Protein AF-A0A9K3KAK3-F1 (afdb_monomer_lite)

pLDDT: mean 73.79, std 23.38, range [24.27, 98.62]

Foldseek 3Di:
DDDDDDDDDQWDKDWDFADDVPDDDDDDDDDPPPDPDDWDKDKDKDDPPVPPPDPDDDDDDDDRDTIIIHIHTDHPDDDDDPDPDPDDDLPDPPPPVVPCPDPPDPDPDDDDPVRDDDNDPCVVVVVVVVPPPDDDDDDPVVLVVQLVVLQVVLVVCVVVVNLPVSLVSLSVSQVSQFDDDAQFKFWFQDPNATFIKGFHDWDQPPPPPPPPDRDRWIWTWIQTPPPRDTDIDTPNRTPGTHRPPPPPPSNLSSLLSSLVSLQSQLVVLVPDPDPVSPVSSLSSLVSSLVSLSVSLVNQVVVVVVVVVVVVVVCVVPDDDDPPCPDDPDPLAGDPSNLSSLLSNLVSCLVVVVLVVSLVSLVSSCSNVNVPVSVVSNVVSVVSNVVVVVVVVVVVVVVVVVVVVVVVVVVVVVVVVPPPDDDDDDDDDDDDDDDPPPPPPDDDDPDDDDDDDDDDDDD

Organism: NCBI:txid303405

Secondary structure (DSSP, 8-state):
-----PPPPTT-EEE-----TT------------SSS-PEEEEEEE---------------------EEEEEEE-SS-PPPP-SSS---TTS-----SS-------------TTT---SSTTHHHHHHHHS--------TTHHHHHHHHHHHHHHHHHHTT-HHHHHHHHHHHHHHH----TT-EEEEEETTEEEEEEEEEEE-------TT------EEEEEETTT--EEEEETTSEEEE--TT-TT-HHHHHHHHHHHHHHHHHHHHHHS--GGGHHHHHHHHHHHHHHHHHHHHHHHHHHHHHHHHHHHHHHHT-S-----PPPPPTT---HHHHHHHHHHHHHHHHTT-HHHHHHHHHHHHHTT-HHHHHHHHHHHHHHHHHHHHHHHHHHHHHHHHHHHHHHHHHHHHHGGG--S--------------------------------------

Structure (mmCIF, N/CA/C/O backbone):
data_AF-A0A9K3KAK3-F1
#
_entry.id   AF-A0A9K3KAK3-F1
#
loop_
_atom_site.group_PDB
_atom_site.id
_atom_site.type_symbol
_atom_site.label_atom_id
_atom_site.label_alt_id
_atom_site.label_comp_id
_atom_site.label_asym_id
_atom_site.label_entity_id
_atom_site.label_seq_id
_atom_site.pdbx_PDB_ins_code
_atom_site.Cartn_x
_atom_site.Cartn_y
_atom_site.Cartn_z
_atom_site.occupancy
_atom_site.B_iso_or_equiv
_atom_site.auth_seq_id
_atom_site.auth_comp_id
_atom_site.auth_asym_id
_atom_site.auth_atom_id
_atom_site.pdbx_PDB_model_num
ATOM 1 N N . MET A 1 1 ? 7.732 52.806 -26.316 1.00 35.72 1 MET A N 1
ATOM 2 C CA . MET A 1 1 ? 6.650 52.201 -25.512 1.00 35.72 1 MET A CA 1
ATOM 3 C C . MET A 1 1 ? 7.182 52.039 -24.103 1.00 35.72 1 MET A C 1
ATOM 5 O O . MET A 1 1 ? 8.281 51.525 -23.959 1.00 35.72 1 MET A O 1
ATOM 9 N N . ALA A 1 2 ? 6.494 52.595 -23.108 1.00 24.27 2 ALA A N 1
ATOM 10 C CA . ALA A 1 2 ? 6.969 52.619 -21.728 1.00 24.27 2 ALA A CA 1
ATOM 11 C C . ALA A 1 2 ? 6.785 51.236 -21.087 1.00 24.27 2 ALA A C 1
ATOM 13 O O . ALA A 1 2 ? 5.659 50.772 -20.937 1.00 24.27 2 ALA A O 1
ATOM 14 N N . SER A 1 3 ? 7.891 50.580 -20.743 1.00 26.72 3 SER A N 1
ATOM 15 C CA . SER A 1 3 ? 7.924 49.353 -19.950 1.00 26.72 3 SER A CA 1
ATOM 16 C C . SER A 1 3 ? 7.858 49.721 -18.468 1.00 26.72 3 SER A C 1
ATOM 18 O O . SER A 1 3 ? 8.805 50.298 -17.931 1.00 26.72 3 SER A O 1
ATOM 20 N N . SER A 1 4 ? 6.740 49.422 -17.804 1.00 26.34 4 SER A N 1
ATOM 21 C CA . SER A 1 4 ? 6.671 49.464 -16.344 1.00 26.34 4 SER A CA 1
ATOM 22 C C . SER A 1 4 ? 7.464 48.285 -15.781 1.00 26.34 4 SER A C 1
ATOM 24 O O . SER A 1 4 ? 7.111 47.133 -16.025 1.00 26.34 4 SER A O 1
ATOM 26 N N . LEU A 1 5 ? 8.532 48.572 -15.042 1.00 28.56 5 LEU A N 1
ATOM 27 C CA . LEU A 1 5 ? 9.273 47.584 -14.264 1.00 28.56 5 LEU A CA 1
ATOM 28 C C . LEU A 1 5 ? 8.466 47.256 -13.003 1.00 28.56 5 LEU A C 1
ATOM 30 O O . LEU A 1 5 ? 8.391 48.072 -12.087 1.00 28.56 5 LEU A O 1
ATOM 34 N N . SER A 1 6 ? 7.851 46.078 -12.965 1.00 32.03 6 SER A N 1
ATOM 35 C CA . SER A 1 6 ? 7.322 45.480 -11.738 1.00 32.03 6 SER A CA 1
ATOM 36 C C . SER A 1 6 ? 8.311 44.429 -11.240 1.00 32.03 6 SER A C 1
ATOM 38 O O . SER A 1 6 ? 8.650 43.511 -11.984 1.00 32.03 6 SER A O 1
ATOM 40 N N . SER A 1 7 ? 8.777 44.558 -9.997 1.00 35.22 7 SER A N 1
ATOM 41 C CA . SER A 1 7 ? 9.548 43.514 -9.316 1.00 35.22 7 SER A CA 1
ATOM 42 C C . SER A 1 7 ? 8.658 42.297 -9.074 1.00 35.22 7 SER A C 1
ATOM 44 O O . SER A 1 7 ? 7.545 42.450 -8.570 1.00 35.22 7 SER A O 1
ATOM 46 N N . PHE A 1 8 ? 9.142 41.110 -9.424 1.00 43.69 8 PHE A N 1
ATOM 47 C CA . PHE A 1 8 ? 8.389 39.863 -9.324 1.00 43.69 8 PHE A CA 1
ATOM 48 C C . PHE A 1 8 ? 8.856 39.038 -8.120 1.00 43.69 8 PHE A C 1
ATOM 50 O O . PHE A 1 8 ? 10.034 39.075 -7.767 1.00 43.69 8 PHE A O 1
ATOM 57 N N . GLN A 1 9 ? 7.939 38.297 -7.499 1.00 42.03 9 GLN A N 1
ATOM 58 C CA . GLN A 1 9 ? 8.219 37.395 -6.381 1.00 42.03 9 GLN A CA 1
ATOM 59 C C . GLN A 1 9 ? 8.217 35.943 -6.893 1.00 42.03 9 GLN A C 1
ATOM 61 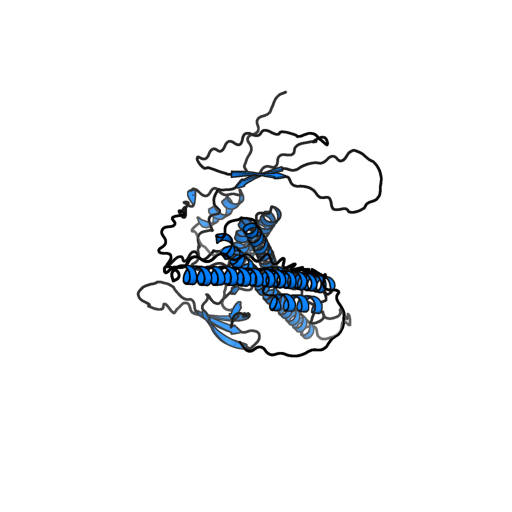O O . GLN A 1 9 ? 7.546 35.625 -7.875 1.00 42.03 9 GLN A O 1
ATOM 66 N N . VAL A 1 10 ? 8.992 35.050 -6.272 1.00 44.78 10 VAL A N 1
ATOM 67 C CA . VAL A 1 10 ? 8.980 33.615 -6.613 1.00 44.78 10 VAL A CA 1
ATOM 68 C C . VAL A 1 10 ? 7.545 33.080 -6.477 1.00 44.78 10 VAL A C 1
ATOM 70 O O . VAL A 1 10 ? 6.890 33.331 -5.467 1.00 44.78 10 VAL A O 1
ATOM 73 N N . GLY A 1 11 ? 7.047 32.384 -7.506 1.00 42.78 11 GLY A N 1
ATOM 74 C CA . GLY A 1 11 ? 5.694 31.810 -7.540 1.00 42.78 11 GLY A CA 1
ATOM 75 C C . GLY A 1 11 ? 4.637 32.597 -8.325 1.00 42.78 11 GLY A C 1
ATOM 76 O O . GLY A 1 11 ? 3.494 32.146 -8.402 1.00 42.78 11 GLY A O 1
ATOM 77 N N . SER A 1 12 ? 4.960 33.741 -8.935 1.00 43.03 12 SER A N 1
ATOM 78 C CA . SER A 1 12 ? 3.976 34.441 -9.772 1.00 43.03 12 SER A CA 1
ATOM 79 C C . SER A 1 12 ? 3.882 33.891 -11.209 1.00 43.03 12 SER A C 1
ATOM 81 O O . SER A 1 12 ? 4.821 33.327 -11.766 1.00 43.03 12 SER A O 1
ATOM 83 N N . THR A 1 13 ? 2.684 33.988 -11.791 1.00 44.34 13 THR A N 1
ATOM 84 C CA . THR A 1 13 ? 2.341 33.434 -13.112 1.00 44.34 13 THR A CA 1
ATOM 85 C C . THR A 1 13 ? 2.370 34.534 -14.165 1.00 44.34 13 THR A C 1
ATOM 87 O O . THR A 1 13 ? 1.770 35.593 -13.967 1.00 44.34 13 THR A O 1
ATOM 90 N N . VAL A 1 14 ? 3.023 34.282 -15.300 1.00 47.50 14 VAL A N 1
ATOM 91 C CA . VAL A 1 14 ? 3.080 35.228 -16.422 1.00 47.50 14 VAL A CA 1
ATOM 92 C C . VAL A 1 14 ? 2.145 34.750 -17.523 1.00 47.50 14 VAL A C 1
ATOM 94 O O . VAL A 1 14 ? 2.253 33.629 -18.016 1.00 47.50 14 VAL A O 1
ATOM 97 N N . ARG A 1 15 ? 1.202 35.612 -17.913 1.00 45.50 15 ARG A N 1
ATOM 98 C CA . ARG A 1 15 ? 0.247 35.328 -18.987 1.00 45.50 15 ARG A CA 1
ATOM 99 C C . ARG A 1 15 ? 0.665 36.063 -20.251 1.00 45.50 15 ARG A C 1
ATOM 101 O O . ARG A 1 15 ? 0.501 37.280 -20.342 1.00 45.50 15 ARG A O 1
ATOM 108 N N . ILE A 1 16 ? 1.160 35.326 -21.240 1.00 50.88 16 ILE A N 1
ATOM 109 C CA . ILE A 1 16 ? 1.440 35.877 -22.566 1.00 50.88 16 ILE A CA 1
ATOM 110 C C . ILE A 1 16 ? 0.119 35.920 -23.326 1.00 50.88 16 ILE A C 1
ATOM 112 O O . ILE A 1 16 ? -0.517 34.896 -23.560 1.00 50.88 16 ILE A O 1
ATOM 116 N N . ARG A 1 17 ? -0.338 37.124 -23.678 1.00 42.94 17 ARG A N 1
ATOM 117 C CA . ARG A 1 17 ? -1.540 37.265 -24.498 1.00 42.94 17 ARG A CA 1
ATOM 118 C C . ARG A 1 17 ? -1.165 37.066 -25.958 1.00 42.94 17 ARG A C 1
ATOM 120 O O . ARG A 1 17 ? -0.546 37.952 -26.539 1.00 42.94 17 ARG A O 1
ATOM 127 N N . ARG A 1 18 ? -1.661 35.960 -26.517 1.00 49.22 18 ARG A N 1
ATOM 128 C CA . ARG A 1 18 ? -1.738 35.659 -27.949 1.00 49.22 18 ARG A CA 1
ATOM 129 C C . ARG A 1 18 ? -0.387 35.360 -28.600 1.00 49.22 18 ARG A C 1
ATOM 131 O O . ARG A 1 18 ? 0.445 36.243 -28.786 1.00 49.22 18 ARG A O 1
ATOM 138 N N . ILE A 1 19 ? -0.214 34.111 -29.011 1.00 52.62 19 ILE A N 1
ATOM 139 C CA . ILE A 1 19 ? 0.861 33.683 -29.903 1.00 52.62 19 ILE A CA 1
ATOM 140 C C . ILE A 1 19 ? 0.168 33.249 -31.193 1.00 52.62 19 ILE A C 1
ATOM 142 O O . ILE A 1 19 ? -0.753 32.442 -31.158 1.00 52.62 19 ILE A O 1
ATOM 146 N N . SER A 1 20 ? 0.530 33.837 -32.332 1.00 48.75 20 SER A N 1
ATOM 147 C CA . SER A 1 20 ? -0.016 33.388 -33.617 1.00 48.75 20 SER A CA 1
ATOM 148 C C . SER A 1 20 ? 0.520 31.999 -33.965 1.00 48.75 20 SER A C 1
ATOM 150 O O . SER A 1 20 ? 1.703 31.723 -33.737 1.00 48.75 20 SER A O 1
ATOM 152 N N . ALA A 1 21 ? -0.317 31.148 -34.566 1.00 47.56 21 ALA A N 1
ATOM 153 C CA . ALA A 1 21 ? 0.119 29.860 -35.098 1.00 47.56 21 ALA A CA 1
ATOM 154 C C . ALA A 1 21 ? 1.335 30.077 -36.017 1.00 47.56 21 ALA A C 1
ATOM 156 O O . ALA A 1 21 ? 1.299 30.959 -36.876 1.00 47.56 21 ALA A O 1
ATOM 157 N N . SER A 1 22 ? 2.411 29.308 -35.810 1.00 53.81 22 SER A N 1
ATOM 158 C CA . SER A 1 22 ? 3.734 29.412 -36.469 1.00 53.81 22 SER A CA 1
ATOM 159 C C . SER A 1 22 ? 4.681 30.546 -36.031 1.00 53.81 22 SER A C 1
ATOM 161 O O . SER A 1 22 ? 5.762 30.686 -36.602 1.00 53.81 22 SER A O 1
ATOM 163 N N . SER A 1 23 ? 4.349 31.319 -34.992 1.00 53.22 23 SER A N 1
ATOM 164 C CA . SER A 1 23 ? 5.267 32.316 -34.413 1.00 53.22 23 SER A CA 1
ATOM 165 C C . SER A 1 23 ? 5.870 31.850 -33.085 1.00 53.22 23 SER A C 1
ATOM 167 O O . SER A 1 23 ? 5.174 31.288 -32.247 1.00 53.22 23 SER A O 1
ATOM 169 N N . SER A 1 24 ? 7.161 32.108 -32.867 1.00 55.75 24 SER A N 1
ATOM 170 C CA . SER A 1 24 ? 7.781 31.995 -31.544 1.00 55.75 24 SER A CA 1
ATOM 171 C C . SER A 1 24 ? 7.633 33.323 -30.805 1.00 55.75 24 SER A C 1
ATOM 173 O O . SER A 1 24 ? 8.098 34.354 -31.298 1.00 55.75 24 SER A O 1
ATOM 175 N N . ALA A 1 25 ? 7.023 33.315 -29.624 1.00 59.72 25 ALA A N 1
ATOM 176 C CA . ALA A 1 25 ? 7.042 34.468 -28.734 1.00 59.72 25 ALA A CA 1
ATOM 177 C C . ALA A 1 25 ? 8.234 34.356 -27.780 1.00 59.72 25 ALA A C 1
ATOM 179 O O . ALA A 1 25 ? 8.359 33.379 -27.044 1.00 59.72 25 ALA A O 1
ATOM 180 N N . THR A 1 26 ? 9.100 35.366 -27.775 1.00 57.66 26 THR A N 1
ATOM 181 C CA . THR A 1 26 ? 10.186 35.470 -26.797 1.00 57.66 26 THR A CA 1
ATOM 182 C C . THR A 1 26 ? 9.756 36.443 -25.710 1.00 57.66 26 THR A C 1
ATOM 184 O O . THR A 1 26 ? 9.623 37.638 -25.971 1.00 57.66 26 THR A O 1
ATOM 187 N N . SER A 1 27 ? 9.543 35.943 -24.495 1.00 58.38 27 SER A N 1
ATOM 188 C CA . SER A 1 27 ? 9.468 36.788 -23.302 1.00 58.38 27 SER A CA 1
ATOM 189 C C . SER A 1 27 ? 10.832 36.770 -22.624 1.00 58.38 27 SER A C 1
ATOM 191 O O . SER A 1 27 ? 11.388 35.700 -22.385 1.00 58.38 27 SER A O 1
ATOM 193 N N . SER A 1 28 ? 11.397 37.944 -22.354 1.00 52.03 28 SER A N 1
ATOM 194 C CA . SER A 1 28 ? 12.629 38.074 -21.578 1.00 52.03 28 SER A CA 1
ATOM 195 C C . SER A 1 28 ? 12.288 38.647 -20.214 1.00 52.03 28 SER A C 1
ATOM 197 O O . SER A 1 28 ? 11.791 39.772 -20.133 1.00 52.03 28 SER A O 1
ATOM 199 N N . GLU A 1 29 ? 12.601 37.910 -19.158 1.00 59.31 29 GLU A N 1
ATOM 200 C CA . GLU A 1 29 ? 12.461 38.389 -17.789 1.00 59.31 29 GLU A CA 1
ATOM 201 C C . GLU A 1 29 ? 13.788 38.291 -17.050 1.00 59.31 29 GLU A C 1
ATOM 203 O O . GLU A 1 29 ? 14.543 37.328 -17.190 1.00 59.31 29 GLU A O 1
ATOM 208 N N . THR A 1 30 ? 14.067 39.322 -16.260 1.00 54.66 30 THR A N 1
ATOM 209 C CA . THR A 1 30 ? 15.259 39.389 -15.425 1.00 54.66 30 THR A CA 1
ATOM 210 C C . THR A 1 30 ? 14.878 38.948 -14.023 1.00 54.66 30 THR A C 1
ATOM 212 O O . THR A 1 30 ? 14.251 39.701 -13.280 1.00 54.66 30 THR A O 1
ATOM 215 N N . VAL A 1 31 ? 15.275 37.737 -13.649 1.00 54.72 31 VAL A N 1
ATOM 216 C CA . VAL A 1 31 ? 15.182 37.268 -12.265 1.00 54.72 31 VAL A CA 1
ATOM 217 C C . VAL A 1 31 ? 16.418 37.778 -11.525 1.00 54.72 31 VAL A C 1
ATOM 219 O O . VAL A 1 31 ? 17.535 37.345 -11.805 1.00 54.72 31 VAL A O 1
ATOM 222 N N . GLN A 1 32 ? 16.244 38.730 -10.606 1.00 55.12 32 GLN A N 1
ATOM 223 C CA . GLN A 1 32 ? 17.315 39.095 -9.678 1.00 55.12 32 GLN A CA 1
ATOM 224 C C . GLN A 1 32 ? 17.395 38.028 -8.588 1.00 55.12 32 GLN A C 1
ATOM 226 O O . GLN A 1 32 ? 16.580 38.007 -7.669 1.00 55.12 32 GLN A O 1
ATOM 231 N N . ASN A 1 33 ? 18.373 37.132 -8.713 1.00 52.22 33 ASN A N 1
ATOM 232 C CA . ASN A 1 33 ? 18.756 36.256 -7.618 1.00 52.22 33 ASN A CA 1
ATOM 233 C C . ASN A 1 33 ? 19.621 37.072 -6.650 1.00 52.22 33 ASN A C 1
ATOM 235 O O . ASN A 1 33 ? 20.771 37.384 -6.959 1.00 52.22 33 ASN A O 1
ATOM 239 N N . ASN A 1 34 ? 19.038 37.487 -5.527 1.00 54.84 34 ASN A N 1
ATOM 240 C CA . ASN A 1 34 ? 19.746 38.271 -4.513 1.00 54.84 34 ASN A CA 1
ATOM 241 C C . ASN A 1 34 ? 20.609 37.400 -3.586 1.00 54.84 34 ASN A C 1
ATOM 243 O O . ASN A 1 34 ? 21.310 37.943 -2.733 1.00 54.84 34 ASN A O 1
ATOM 247 N N . ASP A 1 35 ? 20.600 36.081 -3.785 1.00 47.66 35 ASP A N 1
ATOM 248 C CA . ASP A 1 35 ? 21.335 35.127 -2.970 1.00 47.66 35 ASP A CA 1
ATOM 249 C C . ASP A 1 35 ? 22.547 34.565 -3.729 1.00 47.66 35 ASP A C 1
ATOM 251 O O . ASP A 1 35 ? 22.489 34.272 -4.923 1.00 47.66 35 ASP A O 1
ATOM 255 N N . ASN A 1 36 ? 23.662 34.361 -3.018 1.00 46.22 36 ASN A N 1
ATOM 256 C CA . ASN A 1 36 ? 24.923 33.811 -3.552 1.00 46.22 36 ASN A CA 1
ATOM 257 C C . ASN A 1 36 ? 24.843 32.308 -3.937 1.00 46.22 36 ASN A C 1
ATOM 259 O O . ASN A 1 36 ? 25.874 31.644 -4.049 1.00 46.22 36 ASN A O 1
ATOM 263 N N . GLY A 1 37 ? 23.642 31.748 -4.104 1.00 49.97 37 GLY A N 1
ATOM 264 C CA . GLY A 1 37 ? 23.411 30.334 -4.405 1.00 49.97 37 GLY A CA 1
ATOM 265 C C . GLY A 1 37 ? 23.246 30.045 -5.901 1.00 49.97 37 GLY A C 1
ATOM 266 O O . GLY A 1 37 ? 22.696 30.848 -6.655 1.00 49.97 37 GLY A O 1
ATOM 267 N N . THR A 1 38 ? 23.680 28.862 -6.343 1.00 42.81 38 THR A N 1
ATOM 268 C CA . THR A 1 38 ? 23.393 28.354 -7.695 1.00 42.81 38 THR A CA 1
ATOM 269 C C . THR A 1 38 ? 22.039 27.647 -7.715 1.00 42.81 38 THR A C 1
ATOM 271 O O . THR A 1 38 ? 21.928 26.503 -7.273 1.00 42.81 38 THR A O 1
ATOM 274 N N . GLY A 1 39 ? 21.008 28.331 -8.210 1.00 50.09 39 GLY A N 1
ATOM 275 C CA . GLY A 1 39 ? 19.678 27.763 -8.455 1.00 50.09 39 GLY A CA 1
ATOM 276 C C . GLY A 1 39 ? 19.492 27.332 -9.910 1.00 50.09 39 GLY A C 1
ATOM 277 O O . GLY A 1 39 ? 20.066 27.941 -10.816 1.00 50.09 39 GLY A O 1
ATOM 278 N N . THR A 1 40 ? 18.666 26.311 -10.141 1.00 47.91 40 THR A N 1
ATOM 279 C CA . THR A 1 40 ? 18.248 25.919 -11.495 1.00 47.91 40 THR A CA 1
ATOM 280 C C . THR A 1 40 ? 16.847 26.469 -11.737 1.00 47.91 40 THR A C 1
ATOM 282 O O . THR A 1 40 ? 15.920 26.168 -10.987 1.00 47.91 40 THR A O 1
ATOM 285 N N . VAL A 1 41 ? 16.683 27.303 -12.765 1.00 48.59 41 VAL A N 1
ATOM 286 C CA . VAL A 1 41 ? 15.363 27.815 -13.159 1.00 48.59 41 VAL A CA 1
ATOM 287 C C . VAL A 1 41 ? 14.784 26.878 -14.206 1.00 48.59 41 VAL A C 1
ATOM 289 O O . VAL A 1 41 ? 15.382 26.688 -15.267 1.00 48.59 41 VAL A O 1
ATOM 292 N N . ARG A 1 42 ? 13.613 26.309 -13.927 1.00 54.00 42 ARG A N 1
ATOM 293 C CA . ARG A 1 42 ? 12.869 25.491 -14.882 1.00 54.00 42 ARG A CA 1
ATOM 294 C C . ARG A 1 42 ? 11.577 26.208 -15.253 1.00 54.00 42 ARG A C 1
ATOM 296 O O . ARG A 1 42 ? 10.786 26.576 -14.391 1.00 54.00 42 ARG A O 1
ATOM 303 N N . ALA A 1 43 ? 11.365 26.406 -16.549 1.00 54.28 43 ALA A N 1
ATOM 304 C CA . ALA A 1 43 ? 10.090 26.861 -17.087 1.00 54.28 43 ALA A CA 1
ATOM 305 C C . ALA A 1 43 ? 9.291 25.635 -17.530 1.00 54.28 43 ALA A C 1
ATOM 307 O O . ALA A 1 43 ? 9.793 24.831 -18.316 1.00 54.28 43 ALA A O 1
ATOM 308 N N . MET A 1 44 ? 8.065 25.490 -17.035 1.00 57.41 44 MET A N 1
ATOM 309 C CA . MET A 1 44 ? 7.124 24.497 -17.550 1.00 57.41 44 MET A CA 1
ATOM 310 C C . MET A 1 44 ? 6.046 25.198 -18.374 1.00 57.41 44 MET A C 1
ATOM 312 O O . MET A 1 44 ? 5.533 26.246 -17.972 1.00 57.41 44 MET A O 1
ATOM 316 N N . VAL A 1 45 ? 5.725 24.615 -19.529 1.00 60.16 45 VAL A N 1
ATOM 317 C CA . VAL A 1 45 ? 4.593 25.009 -20.374 1.00 60.16 45 VAL A CA 1
ATOM 318 C C . VAL A 1 45 ? 3.462 24.043 -20.059 1.00 60.16 45 VAL A C 1
ATOM 320 O O . VAL A 1 45 ? 3.654 22.834 -20.171 1.00 60.16 45 VAL A O 1
ATOM 323 N N . ALA A 1 46 ? 2.319 24.550 -19.609 1.00 53.88 46 ALA A N 1
ATOM 324 C CA . ALA A 1 46 ? 1.140 23.711 -19.454 1.00 53.88 46 ALA A CA 1
ATOM 325 C C . ALA A 1 46 ? 0.453 23.575 -20.819 1.00 53.88 46 ALA A C 1
ATOM 327 O O . ALA A 1 46 ? -0.132 24.546 -21.303 1.00 53.88 46 ALA A O 1
ATOM 328 N N . ASP A 1 47 ? 0.533 22.386 -21.419 1.00 50.28 47 ASP A N 1
ATOM 329 C CA . ASP A 1 47 ? -0.294 22.030 -22.571 1.00 50.28 47 ASP A CA 1
ATOM 330 C C . ASP A 1 47 ? -1.711 21.731 -22.068 1.00 50.28 47 ASP A C 1
ATOM 332 O O . ASP A 1 47 ? -1.931 20.805 -21.282 1.00 50.28 47 ASP A O 1
ATOM 336 N N . TYR A 1 48 ? -2.672 22.550 -22.491 1.00 55.78 48 TYR A N 1
ATOM 337 C CA . TYR A 1 48 ? -4.089 22.266 -22.303 1.00 55.78 48 TYR A CA 1
ATOM 338 C C . TYR A 1 48 ? -4.532 21.344 -23.436 1.00 55.78 48 TYR A C 1
ATOM 340 O O . TYR A 1 48 ? -4.860 21.799 -24.528 1.00 55.78 48 TYR A O 1
ATOM 348 N N . ASP A 1 49 ? -4.490 20.040 -23.180 1.00 47.97 49 ASP A N 1
ATOM 349 C CA . ASP A 1 49 ? -5.182 19.059 -24.011 1.00 47.97 49 ASP A CA 1
ATOM 350 C C . ASP A 1 49 ? -6.654 19.063 -23.577 1.00 47.97 49 ASP A C 1
ATOM 352 O O . ASP A 1 49 ? -7.049 18.372 -22.631 1.00 47.97 49 ASP A O 1
ATOM 356 N N . ASP A 1 50 ? -7.450 19.940 -24.193 1.00 49.12 50 ASP A N 1
ATOM 357 C CA . ASP A 1 50 ? -8.904 19.953 -24.038 1.00 49.12 50 ASP A CA 1
ATOM 358 C C . ASP A 1 50 ? -9.448 18.682 -24.705 1.00 49.12 50 ASP A C 1
ATOM 360 O O . ASP A 1 50 ? -9.821 18.667 -25.875 1.00 49.12 50 ASP A O 1
ATOM 364 N N . GLY A 1 51 ? -9.410 17.578 -23.957 1.00 49.38 51 GLY A N 1
ATOM 365 C CA . GLY A 1 51 ? -9.766 16.234 -24.400 1.00 49.38 51 GLY A CA 1
ATOM 366 C C . GLY A 1 51 ? -11.257 16.024 -24.676 1.00 49.38 51 GLY A C 1
ATOM 367 O O . GLY A 1 51 ? -11.841 15.083 -24.140 1.00 49.38 51 GLY A O 1
ATOM 368 N N . ASP A 1 52 ? -11.859 16.846 -25.532 1.00 45.62 52 ASP A N 1
ATOM 369 C CA . ASP A 1 52 ? -13.136 16.560 -26.177 1.00 45.62 52 ASP A CA 1
ATOM 370 C C . ASP A 1 52 ? -12.863 15.963 -27.561 1.00 45.62 52 ASP A C 1
ATOM 372 O O . ASP A 1 52 ? -12.804 16.639 -28.586 1.00 45.62 52 ASP A O 1
ATOM 376 N N . GLY A 1 53 ? -12.684 14.640 -27.574 1.00 50.28 53 GLY A N 1
ATOM 377 C CA . GLY A 1 53 ? -12.623 13.826 -28.786 1.00 50.28 53 GLY A CA 1
ATOM 378 C C . GLY A 1 53 ? -13.988 13.722 -29.463 1.00 50.28 53 GLY A C 1
ATOM 379 O O . GLY A 1 53 ? -14.589 12.647 -29.472 1.00 50.28 53 GLY A O 1
ATOM 380 N N . ASN A 1 54 ? -14.477 14.834 -30.005 1.00 49.75 54 ASN A N 1
ATOM 381 C CA . ASN A 1 54 ? -15.644 14.864 -30.872 1.00 49.75 54 ASN A CA 1
ATOM 382 C C . ASN A 1 54 ? -15.204 15.357 -32.257 1.00 49.75 54 ASN A C 1
ATOM 384 O O . ASN A 1 54 ? -15.196 16.552 -32.548 1.00 49.75 54 ASN A O 1
ATOM 388 N N . ASP A 1 55 ? -14.789 14.396 -33.083 1.00 56.72 55 ASP A N 1
ATOM 389 C CA . ASP A 1 55 ? -14.447 14.572 -34.493 1.00 56.72 55 ASP A CA 1
ATOM 390 C C . ASP A 1 55 ? -15.724 14.851 -35.308 1.00 56.72 55 ASP A C 1
ATOM 392 O O . ASP A 1 55 ? -16.249 13.955 -35.965 1.00 56.72 55 ASP A O 1
ATOM 396 N N . ASP A 1 56 ? -16.243 16.079 -35.257 1.00 56.50 56 ASP A N 1
ATOM 397 C CA . ASP A 1 56 ? -17.226 16.555 -36.234 1.00 56.50 56 ASP A CA 1
ATOM 398 C C . ASP A 1 56 ? -16.738 17.852 -36.895 1.00 56.50 56 ASP A C 1
ATOM 400 O O . ASP A 1 56 ? -16.551 18.902 -36.277 1.00 56.50 56 ASP A O 1
ATOM 404 N N . ASP A 1 57 ? -16.511 17.723 -38.198 1.00 58.06 57 ASP A N 1
ATOM 405 C CA . ASP A 1 57 ? -15.965 18.696 -39.130 1.00 58.06 57 ASP A CA 1
ATOM 406 C C . ASP A 1 57 ? -16.718 20.039 -39.158 1.00 58.06 57 ASP A C 1
ATOM 408 O O . ASP A 1 57 ? -17.899 20.097 -39.509 1.00 58.06 57 ASP A O 1
ATOM 412 N N . ASN A 1 58 ? -15.990 21.140 -38.952 1.00 50.69 58 ASN A N 1
ATOM 413 C CA . ASN A 1 58 ? -15.792 22.234 -39.921 1.00 50.69 58 ASN A CA 1
ATOM 414 C C . ASN A 1 58 ? -15.582 23.591 -39.236 1.00 50.69 58 ASN A C 1
ATOM 416 O O . ASN A 1 58 ? -16.510 24.202 -38.720 1.00 50.69 58 ASN A O 1
ATOM 420 N N . ASN A 1 59 ? -14.375 24.117 -39.445 1.00 58.06 59 ASN A N 1
ATOM 421 C CA . ASN A 1 59 ? -14.140 25.506 -39.832 1.00 58.06 59 ASN A CA 1
ATOM 422 C C . ASN A 1 59 ? -14.701 26.603 -38.907 1.00 58.06 59 ASN A C 1
ATOM 424 O O . ASN A 1 59 ? -15.700 27.237 -39.236 1.00 58.06 59 ASN A O 1
ATOM 428 N N . ASP A 1 60 ? -13.932 26.944 -37.870 1.00 48.28 60 ASP A N 1
ATOM 429 C CA . ASP A 1 60 ? -13.691 28.349 -37.535 1.00 48.28 60 ASP A CA 1
ATOM 430 C C . ASP A 1 60 ? -12.276 28.548 -36.968 1.00 48.28 60 ASP A C 1
ATOM 432 O O . ASP A 1 60 ? -11.853 27.953 -35.982 1.00 48.28 60 ASP A O 1
ATOM 436 N N . ASN A 1 61 ? -11.510 29.383 -37.663 1.00 49.66 61 ASN A N 1
ATOM 437 C CA . ASN A 1 61 ? -10.050 29.455 -37.628 1.00 49.66 61 ASN A CA 1
ATOM 438 C C . ASN A 1 61 ? -9.520 30.439 -36.561 1.00 49.66 61 ASN A C 1
ATOM 440 O O . ASN A 1 61 ? -8.611 31.219 -36.830 1.00 49.66 61 ASN A O 1
ATOM 444 N N . ASN A 1 62 ? -10.112 30.450 -35.363 1.00 48.62 62 ASN A N 1
ATOM 445 C CA . ASN A 1 62 ? -9.729 31.358 -34.272 1.00 48.62 62 ASN A CA 1
ATOM 446 C C . ASN A 1 62 ? -9.650 30.622 -32.925 1.00 48.62 62 ASN A C 1
ATOM 448 O O . ASN A 1 62 ? -10.369 30.951 -31.982 1.00 48.62 62 ASN A O 1
ATOM 452 N N . ASN A 1 63 ? -8.743 29.652 -32.821 1.00 45.94 63 ASN A N 1
ATOM 453 C CA . ASN A 1 63 ? -8.334 29.125 -31.522 1.00 45.94 63 ASN A CA 1
ATOM 454 C C . ASN A 1 63 ? -7.391 30.140 -30.858 1.00 45.94 63 ASN A C 1
ATOM 456 O O . ASN A 1 63 ? -6.217 30.251 -31.211 1.00 45.94 63 ASN A O 1
ATOM 460 N N . ASP A 1 64 ? -7.916 30.928 -29.916 1.00 49.62 64 ASP A N 1
ATOM 461 C CA . ASP A 1 64 ? -7.103 31.735 -29.001 1.00 49.62 64 ASP A CA 1
ATOM 462 C C . ASP A 1 64 ? -6.423 30.789 -27.986 1.00 49.62 64 ASP A C 1
ATOM 464 O O . ASP A 1 64 ? -6.888 30.602 -26.860 1.00 49.62 64 ASP A O 1
ATOM 468 N N . GLU A 1 65 ? -5.308 30.180 -28.391 1.00 53.53 65 GLU A N 1
ATOM 469 C CA . GLU A 1 65 ? -4.472 29.351 -27.520 1.00 53.53 65 GLU A CA 1
ATOM 470 C C . GLU A 1 65 ? -3.775 30.236 -26.472 1.00 53.53 65 GLU A C 1
ATOM 472 O O . GLU A 1 65 ? -2.858 31.013 -26.757 1.00 53.53 65 GLU A O 1
ATOM 477 N N . ASN A 1 66 ? -4.242 30.158 -25.224 1.00 50.31 66 ASN A N 1
ATOM 478 C CA . ASN A 1 66 ? -3.567 30.764 -24.081 1.00 50.31 66 ASN A CA 1
ATOM 479 C C . ASN A 1 66 ? -2.597 29.742 -23.480 1.00 50.31 66 ASN A C 1
ATOM 481 O O . ASN A 1 66 ? -3.003 28.909 -22.677 1.00 50.31 66 ASN A O 1
ATOM 485 N N . ALA A 1 67 ? -1.311 29.851 -23.804 1.00 49.78 67 ALA A N 1
ATOM 486 C CA . ALA A 1 67 ? -0.275 29.106 -23.098 1.00 49.78 67 ALA A CA 1
ATOM 487 C C . ALA A 1 67 ? -0.011 29.747 -21.722 1.00 49.78 67 ALA A C 1
ATOM 489 O O . ALA A 1 67 ? 0.236 30.955 -21.617 1.00 49.78 67 ALA A O 1
ATOM 490 N N . MET A 1 68 ? -0.076 28.945 -20.658 1.00 46.31 68 MET A N 1
ATOM 491 C CA . MET A 1 68 ? 0.310 29.364 -19.310 1.00 46.31 68 MET A CA 1
ATOM 492 C C . MET A 1 68 ? 1.684 28.786 -18.983 1.00 46.31 68 MET A C 1
ATOM 494 O O . MET A 1 68 ? 1.901 27.581 -19.107 1.00 46.31 68 MET A O 1
ATOM 498 N N . TYR A 1 69 ? 2.600 29.652 -18.555 1.00 49.38 69 TYR A N 1
ATOM 499 C CA . TYR A 1 69 ? 3.940 29.261 -18.139 1.00 49.38 69 TYR A CA 1
ATOM 500 C C . TYR A 1 69 ? 4.071 29.456 -16.634 1.00 49.38 69 TYR A C 1
ATOM 502 O O . TYR A 1 69 ? 3.662 30.488 -16.090 1.00 49.38 69 TYR A O 1
ATOM 510 N N . THR A 1 70 ? 4.674 28.481 -15.965 1.00 48.41 70 THR A N 1
ATOM 511 C CA . THR A 1 70 ? 5.063 28.609 -14.560 1.00 48.41 70 THR A CA 1
ATOM 512 C C . THR A 1 70 ? 6.574 28.455 -14.464 1.00 48.41 70 THR A C 1
ATOM 514 O O . THR A 1 70 ? 7.151 27.489 -14.968 1.00 48.41 70 THR A O 1
ATOM 517 N N . LEU A 1 71 ? 7.215 29.459 -13.867 1.00 41.44 71 LEU A N 1
ATOM 518 C CA . LEU A 1 71 ? 8.649 29.480 -13.610 1.00 41.44 71 LEU A CA 1
ATOM 519 C C . LEU A 1 71 ? 8.890 28.953 -12.197 1.00 41.44 71 LEU A C 1
ATOM 521 O O . LEU A 1 71 ? 8.406 29.534 -11.226 1.00 41.44 71 LEU A O 1
ATOM 525 N N . PHE A 1 72 ? 9.650 27.869 -12.098 1.00 48.66 72 PHE A N 1
ATOM 526 C CA . PHE A 1 72 ? 10.084 27.288 -10.836 1.00 48.66 72 PHE A CA 1
ATOM 527 C C . PHE A 1 72 ? 11.572 27.546 -10.644 1.00 48.66 72 PHE A C 1
ATOM 529 O O . PHE A 1 72 ? 12.369 27.418 -11.576 1.00 48.66 72 PHE A O 1
ATOM 536 N N . VAL A 1 73 ? 11.946 27.891 -9.417 1.00 42.62 73 VAL A N 1
ATOM 537 C CA . VAL A 1 73 ? 13.338 27.863 -8.977 1.00 42.62 73 VAL A CA 1
ATOM 538 C C . VAL A 1 73 ? 13.476 26.603 -8.136 1.00 42.62 73 VAL A C 1
ATOM 540 O O . VAL A 1 73 ? 12.983 26.557 -7.013 1.00 42.62 73 VAL A O 1
ATOM 543 N N . GLU A 1 74 ? 14.072 25.558 -8.707 1.00 39.22 74 GLU A N 1
ATOM 544 C CA . GLU A 1 74 ? 14.348 24.325 -7.970 1.00 39.22 74 GLU A CA 1
ATOM 545 C C . GLU A 1 74 ? 15.590 24.567 -7.087 1.00 39.22 74 GLU A C 1
ATOM 547 O O . GLU A 1 74 ? 16.651 24.937 -7.615 1.00 39.22 74 GLU A O 1
ATOM 552 N N . PRO A 1 75 ? 15.513 24.380 -5.754 1.00 37.97 75 PRO A N 1
ATOM 553 C CA . PRO A 1 75 ? 16.716 24.317 -4.938 1.00 37.97 75 PRO A CA 1
ATOM 554 C C . PRO A 1 75 ? 17.540 23.096 -5.368 1.00 37.97 75 PRO A C 1
ATOM 556 O O . PRO A 1 75 ? 17.008 22.004 -5.553 1.00 37.97 75 PRO A O 1
ATOM 559 N N . THR A 1 76 ? 18.854 23.266 -5.520 1.00 36.84 76 THR A N 1
ATOM 560 C CA . THR A 1 76 ? 19.792 22.269 -6.079 1.00 36.84 76 THR A CA 1
ATOM 561 C C . THR A 1 76 ? 19.993 21.009 -5.223 1.00 36.84 76 THR A C 1
ATOM 563 O O . THR A 1 76 ? 20.785 20.140 -5.577 1.00 36.84 76 THR A O 1
ATOM 566 N N . SER A 1 77 ? 19.246 20.851 -4.133 1.00 34.03 77 SER A N 1
ATOM 567 C CA . SER A 1 77 ? 19.131 19.597 -3.394 1.00 34.03 77 SER A CA 1
ATOM 568 C C . SER A 1 77 ? 17.871 19.623 -2.535 1.00 34.03 77 SER A C 1
ATOM 570 O O . SER A 1 77 ? 17.723 20.506 -1.687 1.00 34.03 77 SER A O 1
ATOM 572 N N . VAL A 1 78 ? 16.991 18.636 -2.703 1.00 37.00 78 VAL A N 1
ATOM 573 C CA . VAL A 1 78 ? 15.938 18.352 -1.724 1.00 37.00 78 VAL A CA 1
ATOM 574 C C . VAL A 1 78 ? 16.631 17.824 -0.469 1.00 37.00 78 VAL A C 1
ATOM 576 O O . VAL A 1 78 ? 17.179 16.724 -0.479 1.00 37.00 78 VAL A O 1
ATOM 579 N N . GLN A 1 79 ? 16.657 18.617 0.600 1.00 35.06 79 GLN A N 1
ATOM 580 C CA . GLN A 1 79 ? 17.055 18.111 1.911 1.00 35.06 79 GLN A CA 1
ATOM 581 C C . GLN A 1 79 ? 15.873 17.326 2.490 1.00 35.06 79 GLN A C 1
ATOM 583 O O . GLN A 1 79 ? 14.770 17.877 2.548 1.00 35.06 79 GLN A O 1
ATOM 588 N N . PRO A 1 80 ? 16.054 16.074 2.943 1.00 34.16 80 PRO A N 1
ATOM 589 C CA . PRO A 1 80 ? 15.053 15.449 3.792 1.00 34.16 80 PRO A CA 1
ATOM 590 C C . PRO A 1 80 ? 14.859 16.313 5.045 1.00 34.16 80 PRO A C 1
ATOM 592 O O . PRO A 1 80 ? 15.823 16.815 5.627 1.00 34.16 80 PRO A O 1
ATOM 595 N N . ILE A 1 81 ? 13.606 16.500 5.462 1.00 37.16 81 ILE A N 1
ATOM 596 C CA . ILE A 1 81 ? 13.294 17.132 6.745 1.00 37.16 81 ILE A CA 1
ATOM 597 C C . ILE A 1 81 ? 13.995 16.304 7.826 1.00 37.16 81 ILE A C 1
ATOM 599 O O . ILE A 1 81 ? 13.744 15.105 7.950 1.00 37.16 81 ILE A O 1
ATOM 603 N N . ALA A 1 82 ? 14.895 16.935 8.582 1.00 30.28 82 ALA A N 1
ATOM 604 C CA . ALA A 1 82 ? 15.614 16.275 9.663 1.00 30.28 82 ALA A CA 1
ATOM 605 C C . ALA A 1 82 ? 14.622 15.588 10.628 1.00 30.28 82 ALA A C 1
ATOM 607 O O . ALA A 1 82 ? 13.603 16.193 10.989 1.00 30.28 82 ALA A O 1
ATOM 608 N N . PRO A 1 83 ? 14.891 14.343 11.060 1.00 31.52 83 PRO A N 1
ATOM 609 C CA . PRO A 1 83 ? 13.987 13.597 11.922 1.00 31.52 83 PRO A CA 1
ATOM 610 C C . PRO A 1 83 ? 13.837 14.312 13.270 1.00 31.52 83 PRO A C 1
ATOM 612 O O . PRO A 1 83 ? 14.755 14.343 14.082 1.00 31.52 83 PRO A O 1
ATOM 615 N N . CYS A 1 84 ? 12.652 14.868 13.538 1.00 31.28 84 CYS A N 1
ATOM 616 C CA . CYS A 1 84 ? 12.297 15.413 14.857 1.00 31.28 84 CYS A CA 1
ATOM 617 C C . CYS A 1 84 ? 11.739 14.323 15.803 1.00 31.28 84 CYS A C 1
ATOM 619 O O . CYS A 1 84 ? 11.059 14.596 16.787 1.00 31.28 84 CYS A O 1
ATOM 621 N N . SER A 1 85 ? 11.985 13.055 15.474 1.00 37.75 85 SER A N 1
ATOM 622 C CA . SER A 1 85 ? 11.600 11.864 16.226 1.00 37.75 85 SER A CA 1
ATOM 623 C C . SER A 1 85 ? 12.498 10.724 15.751 1.00 37.75 85 SER A C 1
ATOM 625 O O . SER A 1 85 ? 12.780 10.636 14.561 1.00 37.75 85 SER A O 1
ATOM 627 N N . THR A 1 86 ? 12.947 9.863 16.661 1.00 37.41 86 THR A N 1
ATOM 628 C CA . THR A 1 86 ? 13.833 8.698 16.457 1.00 37.41 86 THR A CA 1
ATOM 629 C C . THR A 1 86 ? 13.236 7.580 15.579 1.00 37.41 86 THR A C 1
ATOM 631 O O . THR A 1 86 ? 13.482 6.400 15.811 1.00 37.41 86 THR A O 1
ATOM 634 N N . ARG A 1 87 ? 12.404 7.913 14.588 1.00 46.19 87 ARG A N 1
ATOM 635 C CA . ARG A 1 87 ? 11.664 6.961 13.758 1.00 46.19 87 ARG A CA 1
ATOM 636 C C . ARG A 1 87 ? 12.046 7.092 12.294 1.00 46.19 87 ARG A C 1
ATOM 638 O O . ARG A 1 87 ? 11.973 8.178 11.725 1.00 46.19 87 ARG A O 1
ATOM 645 N N . ASP A 1 88 ? 12.348 5.949 11.692 1.00 37.25 88 ASP A N 1
ATOM 646 C CA . ASP A 1 88 ? 12.408 5.781 10.246 1.00 37.25 88 ASP A CA 1
ATOM 647 C C . ASP A 1 88 ? 10.992 5.958 9.675 1.00 37.25 88 ASP A C 1
ATOM 649 O O . ASP A 1 88 ? 10.129 5.087 9.802 1.00 37.25 88 ASP A O 1
ATOM 653 N N . PHE A 1 89 ? 10.726 7.126 9.093 1.00 41.62 89 PHE A N 1
ATOM 654 C CA . PHE A 1 89 ? 9.510 7.368 8.319 1.00 41.62 89 PHE A CA 1
ATOM 655 C C . PHE A 1 89 ? 9.562 6.601 6.991 1.00 41.62 89 PHE A C 1
ATOM 657 O O . PHE A 1 89 ? 10.639 6.288 6.478 1.00 41.62 89 PHE A O 1
ATOM 664 N N . LEU A 1 90 ? 8.384 6.312 6.419 1.00 47.84 90 LEU A N 1
ATOM 665 C CA . LEU A 1 90 ? 8.210 5.508 5.199 1.00 47.84 90 LEU A CA 1
ATOM 666 C C . LEU A 1 90 ? 9.056 5.990 4.001 1.00 47.84 90 LEU A C 1
ATOM 668 O O . LEU A 1 90 ? 9.277 5.204 3.075 1.00 47.84 90 LEU A O 1
ATOM 672 N N . ILE A 1 91 ? 9.488 7.255 3.995 1.00 41.78 91 ILE A N 1
ATOM 673 C CA . ILE A 1 91 ? 10.220 7.894 2.897 1.00 41.78 91 ILE A CA 1
ATOM 674 C C . ILE A 1 91 ? 11.397 8.729 3.419 1.00 41.78 91 ILE A C 1
ATOM 676 O O . ILE A 1 91 ? 11.791 9.725 2.823 1.00 41.78 91 ILE A O 1
ATOM 680 N N . VAL A 1 92 ? 12.028 8.316 4.514 1.00 35.72 92 VAL A N 1
ATOM 681 C CA . VAL A 1 92 ? 13.438 8.673 4.681 1.00 35.72 92 VAL A CA 1
ATOM 682 C C . VAL A 1 92 ? 14.213 7.488 4.122 1.00 35.72 92 VAL A C 1
ATOM 684 O O . VAL A 1 92 ? 14.110 6.391 4.681 1.00 35.72 92 VAL A O 1
ATOM 687 N N . PRO A 1 93 ? 14.932 7.612 2.987 1.00 33.16 93 PRO A N 1
ATOM 688 C CA . PRO A 1 93 ? 15.897 6.587 2.636 1.00 33.16 93 PRO A CA 1
ATOM 689 C C . PRO A 1 93 ? 16.794 6.426 3.858 1.00 33.16 93 PRO A C 1
ATOM 691 O O . PRO A 1 93 ? 17.465 7.368 4.258 1.00 33.16 93 PRO A O 1
ATOM 694 N N . ASN A 1 94 ? 16.740 5.255 4.488 1.00 31.59 94 ASN A N 1
ATOM 695 C CA . ASN A 1 94 ? 17.625 4.938 5.591 1.00 31.59 94 ASN A CA 1
ATOM 696 C C . ASN A 1 94 ? 19.051 4.939 5.010 1.00 31.59 94 ASN A C 1
ATOM 698 O O . ASN A 1 94 ? 19.460 3.976 4.355 1.00 31.59 94 ASN A O 1
ATOM 702 N N . ILE A 1 95 ? 19.749 6.073 5.124 1.00 39.97 95 ILE A N 1
ATOM 703 C CA . ILE A 1 95 ? 21.179 6.213 4.845 1.00 39.97 95 ILE A CA 1
ATOM 704 C C . ILE A 1 95 ? 21.886 5.737 6.114 1.00 39.97 95 ILE A C 1
ATOM 706 O O . ILE A 1 95 ? 22.521 6.492 6.839 1.00 39.97 95 ILE A O 1
ATOM 710 N N . THR A 1 96 ? 21.720 4.461 6.446 1.00 35.81 96 THR A N 1
ATOM 711 C CA . THR A 1 96 ? 22.613 3.786 7.386 1.00 35.81 96 THR A CA 1
ATOM 712 C C . THR A 1 96 ? 23.684 3.084 6.572 1.00 35.81 96 THR A C 1
ATOM 714 O O . THR A 1 96 ? 23.744 1.861 6.477 1.00 35.81 96 THR A O 1
ATOM 717 N N . ASP A 1 97 ? 24.580 3.883 5.997 1.00 40.78 97 ASP A N 1
ATOM 718 C CA . ASP A 1 97 ? 25.882 3.405 5.537 1.00 40.78 97 ASP A CA 1
ATOM 719 C C . ASP A 1 97 ? 26.797 3.221 6.758 1.00 40.78 97 ASP A C 1
ATOM 721 O O . ASP A 1 97 ? 27.855 3.825 6.893 1.00 40.78 97 ASP A O 1
ATOM 725 N N . SER A 1 98 ? 26.400 2.354 7.691 1.00 42.22 98 SER A N 1
ATOM 726 C CA . SER A 1 98 ? 27.210 2.051 8.876 1.00 42.22 98 SER A CA 1
ATOM 727 C C . SER A 1 98 ? 28.404 1.140 8.565 1.00 42.22 98 SER A C 1
ATOM 729 O O . SER A 1 98 ? 29.117 0.766 9.486 1.00 42.22 98 SER A O 1
ATOM 731 N N . ASN A 1 99 ? 28.625 0.743 7.302 1.00 43.62 99 ASN A N 1
ATOM 732 C CA . ASN A 1 99 ? 29.727 -0.155 6.918 1.00 43.62 99 ASN A CA 1
ATOM 733 C C . ASN A 1 99 ? 30.303 0.074 5.504 1.00 43.62 99 ASN A C 1
ATOM 735 O O . ASN A 1 99 ? 31.048 -0.761 4.986 1.00 43.62 99 ASN A O 1
ATOM 739 N N . SER A 1 100 ? 30.003 1.208 4.874 1.00 44.50 100 SER A N 1
ATOM 740 C CA . SER A 1 100 ? 30.544 1.576 3.563 1.00 44.50 100 SER A CA 1
ATOM 741 C C . SER A 1 100 ? 31.922 2.228 3.739 1.00 44.50 100 SER A C 1
ATOM 743 O O . SER A 1 100 ? 32.078 3.442 3.724 1.00 44.50 100 SER A O 1
ATOM 745 N N . ASN A 1 101 ? 32.961 1.410 3.932 1.00 47.44 101 ASN A N 1
ATOM 746 C CA . ASN A 1 101 ? 34.364 1.851 3.997 1.00 47.44 101 ASN A CA 1
ATOM 747 C C . ASN A 1 101 ? 34.922 2.191 2.592 1.00 47.44 101 ASN A C 1
ATOM 749 O O . ASN A 1 101 ? 36.073 1.897 2.265 1.00 47.44 101 ASN A O 1
ATOM 753 N N . THR A 1 102 ? 34.077 2.739 1.716 1.00 45.97 102 THR A N 1
ATOM 754 C CA . THR A 1 102 ? 34.401 3.075 0.329 1.00 45.97 102 THR A CA 1
ATOM 755 C C . THR A 1 102 ? 34.419 4.587 0.162 1.00 45.97 102 THR A C 1
ATOM 757 O O . THR A 1 102 ? 33.384 5.237 0.224 1.00 45.97 102 THR A O 1
ATOM 760 N N . ASN A 1 103 ? 35.623 5.118 -0.068 1.00 48.25 103 ASN A N 1
ATOM 761 C CA . ASN A 1 103 ? 35.986 6.526 -0.274 1.00 48.25 103 ASN A CA 1
ATOM 762 C C . ASN A 1 103 ? 35.337 7.189 -1.512 1.00 48.25 103 ASN A C 1
ATOM 764 O O . ASN A 1 103 ? 36.038 7.787 -2.328 1.00 48.25 103 ASN A O 1
ATOM 768 N N . ASN A 1 104 ? 34.019 7.115 -1.674 1.00 44.56 104 ASN A N 1
ATOM 769 C CA . ASN A 1 104 ? 33.297 7.886 -2.682 1.00 44.56 104 ASN A CA 1
ATOM 770 C C . ASN A 1 104 ? 32.549 9.027 -1.989 1.00 44.56 104 ASN A C 1
ATOM 772 O O . ASN A 1 104 ? 31.361 8.940 -1.703 1.00 44.56 104 ASN A O 1
ATOM 776 N N . ASN A 1 105 ? 33.296 10.099 -1.714 1.00 42.81 105 ASN A N 1
ATOM 777 C CA . ASN A 1 105 ? 32.799 11.373 -1.204 1.00 42.81 105 ASN A CA 1
ATOM 778 C C . ASN A 1 105 ? 31.849 12.036 -2.217 1.00 42.81 105 ASN A C 1
ATOM 780 O O . ASN A 1 105 ? 32.267 12.889 -3.001 1.00 42.81 105 ASN A O 1
ATOM 784 N N . THR A 1 106 ? 30.564 11.707 -2.177 1.00 42.72 106 THR A N 1
ATOM 785 C CA . THR A 1 106 ? 29.540 12.724 -2.432 1.00 42.72 106 THR A CA 1
ATOM 786 C C . THR A 1 106 ? 29.305 13.442 -1.106 1.00 42.72 106 THR A C 1
ATOM 788 O O . THR A 1 106 ? 28.874 12.786 -0.159 1.00 42.72 106 THR A O 1
ATOM 791 N N . PRO A 1 107 ? 29.651 14.736 -0.971 1.00 39.72 107 PRO A N 1
ATOM 792 C CA . PRO A 1 107 ? 29.458 15.442 0.286 1.00 39.72 107 PRO A CA 1
ATOM 793 C C . PRO A 1 107 ? 27.958 15.531 0.564 1.00 39.72 107 PRO A C 1
ATOM 795 O O . PRO A 1 107 ? 27.234 16.219 -0.153 1.00 39.72 107 PRO A O 1
ATOM 798 N N . GLU A 1 108 ? 27.486 14.841 1.601 1.00 39.41 108 GLU A N 1
ATOM 799 C CA . GLU A 1 108 ? 26.218 15.194 2.228 1.00 39.41 108 GLU A CA 1
ATOM 800 C C . GLU A 1 108 ? 26.350 16.642 2.704 1.00 39.41 108 GLU A C 1
ATOM 802 O O . GLU A 1 108 ? 27.118 16.963 3.614 1.00 39.41 108 GLU A O 1
ATOM 807 N N . VAL A 1 109 ? 25.669 17.553 2.013 1.00 41.81 109 VAL A N 1
ATOM 808 C CA . VAL A 1 109 ? 25.660 18.963 2.387 1.00 41.81 109 VAL A CA 1
ATOM 809 C C . VAL A 1 109 ? 24.723 19.081 3.578 1.00 41.81 109 VAL A C 1
ATOM 811 O O . VAL A 1 109 ? 23.517 18.939 3.436 1.00 41.81 109 VAL A O 1
ATOM 814 N N . ILE A 1 110 ? 25.260 19.327 4.765 1.00 41.91 110 ILE A N 1
ATOM 815 C CA . ILE A 1 110 ? 24.449 19.694 5.927 1.00 41.91 110 ILE A CA 1
ATOM 816 C C . ILE A 1 110 ? 24.120 21.180 5.771 1.00 41.91 110 ILE A C 1
ATOM 818 O O . ILE A 1 110 ? 25.004 22.024 5.926 1.00 41.91 110 ILE A O 1
ATOM 822 N N . VAL A 1 111 ? 22.873 21.511 5.424 1.00 41.16 111 VAL A N 1
ATOM 823 C CA . VAL A 1 111 ? 22.425 22.907 5.310 1.00 41.16 111 VAL A CA 1
ATOM 824 C C . VAL A 1 111 ? 21.868 23.346 6.661 1.00 41.16 111 VAL A C 1
ATOM 826 O O . VAL A 1 111 ? 21.037 22.670 7.268 1.00 41.16 111 VAL A O 1
ATOM 829 N N . SER A 1 112 ? 22.345 24.484 7.166 1.00 48.59 112 SER A N 1
ATOM 830 C CA . SER A 1 112 ? 21.807 25.074 8.391 1.00 48.59 112 SER A CA 1
ATOM 831 C C . SER A 1 112 ? 20.341 25.439 8.172 1.00 48.59 112 SER A C 1
ATOM 833 O O . SER A 1 112 ? 19.994 26.041 7.161 1.00 48.59 112 SER A O 1
ATOM 835 N N . ARG A 1 113 ? 19.468 25.154 9.147 1.00 46.81 113 ARG A N 1
ATOM 836 C CA . ARG A 1 113 ? 18.027 25.471 9.066 1.00 46.81 113 ARG A CA 1
ATOM 837 C C . ARG A 1 113 ? 17.745 26.951 8.764 1.00 46.81 113 ARG A C 1
ATOM 839 O O . ARG A 1 113 ? 16.686 27.271 8.245 1.00 46.81 113 ARG A O 1
ATOM 846 N N . LYS A 1 114 ? 18.685 27.845 9.089 1.00 58.12 114 LYS A N 1
ATOM 847 C CA . LYS A 1 114 ? 18.600 29.288 8.805 1.00 58.12 114 LYS A CA 1
ATOM 848 C C . LYS A 1 114 ? 18.801 29.633 7.325 1.00 58.12 114 LYS A C 1
ATOM 850 O O . LYS A 1 114 ? 18.360 30.694 6.904 1.00 58.12 114 LYS A O 1
ATOM 855 N N . ASP A 1 115 ? 19.437 28.740 6.574 1.00 49.69 115 ASP A N 1
ATOM 856 C CA . ASP A 1 115 ? 19.778 28.913 5.160 1.00 49.69 115 ASP A CA 1
ATOM 857 C C . ASP A 1 115 ? 18.734 28.249 4.240 1.00 49.69 115 ASP A C 1
ATOM 859 O O . ASP A 1 115 ? 18.795 28.383 3.020 1.00 49.69 115 ASP A O 1
ATOM 863 N N . ILE A 1 116 ? 17.756 27.539 4.817 1.00 49.78 116 ILE A N 1
ATOM 864 C CA . ILE A 1 116 ? 16.615 26.975 4.096 1.00 49.78 116 ILE A CA 1
ATOM 865 C C . ILE A 1 116 ? 15.551 28.069 3.992 1.00 49.78 116 ILE A C 1
ATOM 867 O O . ILE A 1 116 ? 14.822 28.344 4.948 1.00 49.78 116 ILE A O 1
ATOM 871 N N . GLN A 1 117 ? 15.483 28.722 2.832 1.00 45.88 117 GLN A N 1
ATOM 872 C CA . GLN A 1 117 ? 14.422 29.677 2.543 1.00 45.88 117 GLN A CA 1
ATOM 873 C C . GLN A 1 117 ? 13.096 28.931 2.377 1.00 45.88 117 GLN A C 1
ATOM 875 O O . GLN A 1 117 ? 13.019 27.910 1.694 1.00 45.88 117 GLN A O 1
ATOM 880 N N . GLN A 1 118 ? 12.057 29.447 3.024 1.00 52.72 118 GLN A N 1
ATOM 881 C CA . GLN A 1 118 ? 10.708 28.907 2.915 1.00 52.72 118 GLN A CA 1
ATOM 882 C C . GLN A 1 118 ? 10.224 29.015 1.472 1.00 52.72 118 GLN A C 1
ATOM 884 O O . GLN A 1 118 ? 10.318 30.080 0.857 1.00 52.72 118 GLN A O 1
ATOM 889 N N . LEU A 1 119 ? 9.697 27.916 0.940 1.00 47.78 119 LEU A N 1
ATOM 890 C CA . LEU A 1 119 ? 9.217 27.864 -0.441 1.00 47.78 119 LEU A CA 1
ATOM 891 C C . LEU A 1 119 ? 7.869 28.571 -0.581 1.00 47.78 119 LEU A C 1
ATOM 893 O O . LEU A 1 119 ? 7.530 29.055 -1.661 1.00 47.78 119 LEU A O 1
ATOM 897 N N . LEU A 1 120 ? 7.091 28.630 0.505 1.00 55.72 120 LEU A N 1
ATOM 898 C CA . LEU A 1 120 ? 5.727 29.142 0.489 1.00 55.72 120 LEU A CA 1
ATOM 899 C C . LEU A 1 120 ? 5.477 30.103 1.668 1.00 55.72 120 LEU A C 1
ATOM 901 O O . LEU A 1 120 ? 5.844 29.784 2.798 1.00 55.72 120 LEU A O 1
ATOM 905 N N . PRO A 1 121 ? 4.787 31.248 1.458 1.00 49.97 121 PRO A N 1
ATOM 906 C CA . PRO A 1 121 ? 4.574 32.278 2.490 1.00 49.97 121 PRO A CA 1
ATOM 907 C C . PRO A 1 121 ? 3.901 31.800 3.786 1.00 49.97 121 PRO A C 1
ATOM 909 O O . PRO A 1 121 ? 3.972 32.469 4.812 1.00 49.97 121 PRO A O 1
ATOM 912 N N . PHE A 1 122 ? 3.207 30.662 3.748 1.00 59.25 122 PHE A N 1
ATOM 913 C CA . PHE A 1 122 ? 2.501 30.110 4.903 1.00 59.25 122 PHE A CA 1
ATOM 914 C C . PHE A 1 122 ? 3.385 29.237 5.806 1.00 59.25 122 PHE A C 1
ATOM 916 O O . PHE A 1 122 ? 2.962 28.898 6.910 1.00 59.25 122 PHE A O 1
ATOM 923 N N . GLU A 1 123 ? 4.587 28.846 5.367 1.00 56.06 123 GLU A N 1
ATOM 924 C CA . GLU A 1 123 ? 5.546 28.120 6.215 1.00 56.06 123 GLU A CA 1
ATOM 925 C C . GLU A 1 123 ? 6.015 29.003 7.386 1.00 56.06 123 GLU A C 1
ATOM 927 O O . GLU A 1 123 ? 6.370 28.491 8.446 1.00 56.06 123 GLU A O 1
ATOM 932 N N . GLN A 1 124 ? 5.883 30.327 7.245 1.00 60.56 124 GLN A N 1
ATOM 933 C CA . GLN A 1 124 ? 6.193 31.332 8.259 1.00 60.56 124 GLN A CA 1
ATOM 934 C C . GLN A 1 124 ? 5.268 31.221 9.479 1.00 60.56 124 GLN A C 1
ATOM 936 O O . GLN A 1 124 ? 5.724 31.309 10.615 1.00 60.56 124 GLN A O 1
ATOM 941 N N . GLN A 1 125 ? 3.979 30.945 9.248 1.00 59.78 125 GLN A N 1
ATOM 942 C CA . GLN A 1 125 ? 2.967 30.871 10.310 1.00 59.78 125 GLN A CA 1
ATOM 943 C C . GLN A 1 125 ? 3.202 29.688 11.261 1.00 59.78 125 GLN A C 1
ATOM 945 O O . GLN A 1 125 ? 2.886 29.773 12.441 1.00 59.78 125 GLN A O 1
ATOM 950 N N . LEU A 1 126 ? 3.795 28.599 10.761 1.00 57.03 126 LEU A N 1
ATOM 951 C CA . LEU A 1 126 ? 4.116 27.408 11.555 1.00 57.03 126 LEU A CA 1
ATOM 952 C C . LEU A 1 126 ? 5.327 27.606 12.472 1.00 57.03 126 LEU A C 1
ATOM 954 O O . LEU A 1 126 ? 5.419 26.951 13.508 1.00 57.03 126 LEU A 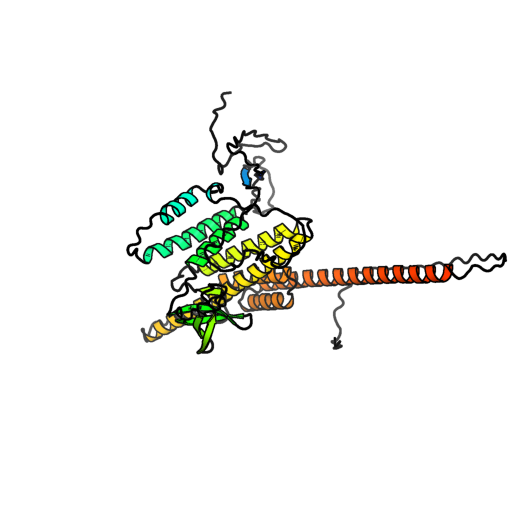O 1
ATOM 958 N N . ILE A 1 127 ? 6.267 28.474 12.091 1.00 58.31 127 ILE A N 1
ATOM 959 C CA . ILE A 1 127 ? 7.471 28.739 12.887 1.00 58.31 127 ILE A CA 1
ATOM 960 C C . ILE A 1 127 ? 7.125 29.627 14.085 1.00 58.31 127 ILE A C 1
ATOM 962 O O . ILE A 1 127 ? 7.555 29.335 15.203 1.00 58.31 127 ILE A O 1
ATOM 966 N N . ASP A 1 128 ? 6.271 30.631 13.878 1.00 56.53 128 ASP A N 1
ATOM 967 C CA . ASP A 1 128 ? 5.854 31.559 14.934 1.00 56.53 128 ASP A CA 1
ATOM 968 C C . ASP A 1 128 ? 5.044 30.864 16.051 1.00 56.53 128 ASP A C 1
ATOM 970 O O . ASP A 1 128 ? 5.087 31.282 17.210 1.00 56.53 128 ASP A O 1
ATOM 974 N N . GLU A 1 129 ? 4.356 29.758 15.745 1.00 57.38 129 GLU A N 1
ATOM 975 C CA . GLU A 1 129 ? 3.642 28.955 16.748 1.00 57.38 129 GLU A CA 1
ATOM 976 C C . GLU A 1 129 ? 4.576 28.088 17.606 1.00 57.38 129 GLU A C 1
ATOM 978 O O . GLU A 1 129 ? 4.268 27.826 18.769 1.00 57.38 129 GLU A O 1
ATOM 983 N N . THR A 1 130 ? 5.736 27.675 17.083 1.00 54.81 130 THR A N 1
ATOM 984 C CA . THR A 1 130 ? 6.655 26.778 17.808 1.00 54.81 130 THR A CA 1
ATOM 985 C C . THR A 1 130 ? 7.532 27.463 18.859 1.00 54.81 130 THR A C 1
ATOM 987 O O . THR A 1 130 ? 7.945 26.797 19.807 1.00 54.81 130 THR A O 1
ATOM 990 N N . ASP A 1 131 ? 7.771 28.775 18.757 1.00 50.62 131 ASP A N 1
ATOM 991 C CA . ASP A 1 131 ? 8.659 29.510 19.679 1.00 50.62 131 ASP A CA 1
ATOM 992 C C . ASP A 1 131 ? 7.939 30.137 20.889 1.00 50.62 131 ASP A C 1
ATOM 994 O O . ASP A 1 131 ? 8.578 30.681 21.794 1.00 50.62 131 ASP A O 1
ATOM 998 N N . THR A 1 132 ? 6.610 30.025 20.987 1.00 51.03 132 THR A N 1
ATOM 999 C CA . THR A 1 132 ? 5.880 30.493 22.177 1.00 51.03 132 THR A CA 1
ATOM 1000 C C . THR A 1 132 ? 5.824 29.408 23.254 1.00 51.03 132 THR A C 1
ATOM 1002 O O . THR A 1 132 ? 4.822 28.733 23.464 1.00 51.03 132 THR A O 1
ATOM 1005 N N . THR A 1 133 ? 6.924 29.272 23.998 1.00 50.31 133 THR A N 1
ATOM 1006 C CA . THR A 1 133 ? 7.146 28.352 25.134 1.00 50.31 133 THR A CA 1
ATOM 1007 C C . THR A 1 133 ? 6.237 28.561 26.363 1.00 50.31 133 THR A C 1
ATOM 1009 O O . THR A 1 133 ? 6.608 28.193 27.476 1.00 50.31 133 THR A O 1
ATOM 1012 N N . THR A 1 134 ? 5.034 29.116 26.217 1.00 49.16 134 THR A N 1
ATOM 1013 C CA . THR A 1 134 ? 4.090 29.298 27.331 1.00 49.16 134 THR A CA 1
ATOM 1014 C C . THR A 1 134 ? 2.916 28.338 27.173 1.00 49.16 134 THR A C 1
ATOM 1016 O O . THR A 1 134 ? 1.809 28.708 26.785 1.00 49.16 134 THR A O 1
ATOM 1019 N N . SER A 1 135 ? 3.187 27.068 27.478 1.00 55.00 135 SER A N 1
ATOM 1020 C CA . SER A 1 135 ? 2.211 25.985 27.540 1.00 55.00 135 SER A CA 1
ATOM 1021 C C . SER A 1 135 ? 1.276 26.155 28.745 1.00 55.00 135 SER A C 1
ATOM 1023 O O . SER A 1 135 ? 1.610 25.787 29.876 1.00 55.00 135 SER A O 1
ATOM 1025 N N . HIS A 1 136 ? 0.070 26.658 28.512 1.00 44.50 136 HIS A N 1
ATOM 1026 C CA . HIS A 1 136 ? -1.056 26.457 29.421 1.00 44.50 136 HIS A CA 1
ATOM 1027 C C . HIS A 1 136 ? -2.253 25.941 28.621 1.00 44.50 136 HIS A C 1
ATOM 1029 O O . HIS A 1 136 ? -2.814 26.678 27.819 1.00 44.50 136 HIS A O 1
ATOM 1035 N N . TYR A 1 137 ? -2.565 24.652 28.832 1.00 46.19 137 TYR A N 1
ATOM 1036 C CA . TYR A 1 137 ? -3.821 23.954 28.524 1.00 46.19 137 TYR A CA 1
ATOM 1037 C C . TYR A 1 137 ? -4.628 24.565 27.367 1.00 46.19 137 TYR A C 1
ATOM 1039 O O . TYR A 1 137 ? -5.611 25.271 27.591 1.00 46.19 137 TYR A O 1
ATOM 1047 N N . ARG A 1 138 ? -4.205 24.311 26.123 1.00 45.09 138 ARG A N 1
ATOM 1048 C CA . ARG A 1 138 ? -5.005 24.641 24.939 1.00 45.09 138 ARG A CA 1
ATOM 1049 C C . ARG A 1 138 ? -5.820 23.423 24.512 1.00 45.09 138 ARG A C 1
ATOM 1051 O O . ARG A 1 138 ? -5.296 22.320 24.433 1.00 45.09 138 ARG A O 1
ATOM 1058 N N . ASN A 1 139 ? -7.105 23.694 24.322 1.00 47.06 139 ASN A N 1
ATOM 1059 C CA . ASN A 1 139 ? -8.212 22.773 24.096 1.00 47.06 139 ASN A CA 1
ATOM 1060 C C . ASN A 1 139 ? -8.009 21.853 22.877 1.00 47.06 139 ASN A C 1
ATOM 1062 O O . ASN A 1 139 ? -7.519 22.307 21.844 1.00 47.06 139 ASN A O 1
ATOM 1066 N N . ASP A 1 140 ? -8.469 20.605 23.004 1.00 55.75 140 ASP A N 1
ATOM 1067 C CA . ASP A 1 140 ? -8.423 19.510 22.011 1.00 55.75 140 ASP A CA 1
ATOM 1068 C C . ASP A 1 140 ? -8.943 19.880 20.604 1.00 55.75 140 ASP A C 1
ATOM 1070 O O . ASP A 1 140 ? -8.527 19.293 19.608 1.00 55.75 140 ASP A O 1
ATOM 1074 N N . ASP A 1 141 ? -9.807 20.890 20.476 1.00 56.00 141 ASP A N 1
ATOM 1075 C CA . ASP A 1 141 ? -10.485 21.189 19.206 1.00 56.00 141 ASP A CA 1
ATOM 1076 C C . ASP A 1 141 ? -9.582 21.815 18.123 1.00 56.00 141 ASP A C 1
ATOM 1078 O O . ASP A 1 141 ? -9.943 21.811 16.946 1.00 56.00 141 ASP A O 1
ATOM 1082 N N . THR A 1 142 ? -8.400 22.347 18.463 1.00 60.28 142 THR A N 1
ATOM 1083 C CA . THR A 1 142 ? -7.491 22.936 17.452 1.00 60.28 142 THR A CA 1
ATOM 1084 C C . THR A 1 142 ? -6.707 21.907 16.634 1.00 60.28 142 THR A C 1
ATOM 1086 O O . THR A 1 142 ? -6.129 22.268 15.608 1.00 60.28 142 THR A O 1
ATOM 1089 N N . ASP A 1 143 ? -6.680 20.636 17.049 1.00 63.19 143 ASP A N 1
ATOM 1090 C CA . ASP A 1 143 ? -5.912 19.601 16.348 1.00 63.19 143 ASP A CA 1
ATOM 1091 C C . ASP A 1 143 ? -6.564 19.188 15.010 1.00 63.19 143 ASP A C 1
ATOM 1093 O O . ASP A 1 143 ? -5.844 18.922 14.047 1.00 63.19 143 ASP A O 1
ATOM 1097 N N . HIS A 1 144 ? -7.898 19.216 14.882 1.00 61.78 144 HIS A N 1
ATOM 1098 C CA . HIS A 1 144 ? -8.601 18.814 13.648 1.00 61.78 144 HIS A CA 1
ATOM 1099 C C . HIS A 1 144 ? -8.232 19.683 12.439 1.00 61.78 144 HIS A C 1
ATOM 1101 O O . HIS A 1 144 ? -7.781 19.171 11.410 1.00 61.78 144 HIS A O 1
ATOM 1107 N N . THR A 1 145 ? -8.297 21.004 12.622 1.00 68.50 145 THR A N 1
ATOM 1108 C CA . THR A 1 145 ? -8.031 22.000 11.576 1.00 68.50 145 THR A CA 1
ATOM 1109 C C . THR A 1 145 ? -6.638 21.842 10.969 1.00 68.50 145 THR A C 1
ATOM 1111 O O . THR A 1 145 ? -6.408 22.143 9.801 1.00 68.50 145 THR A O 1
ATOM 1114 N N . SER A 1 146 ? -5.678 21.354 11.753 1.00 84.06 146 SER A N 1
ATOM 1115 C CA . SER A 1 146 ? -4.296 21.229 11.301 1.00 84.06 146 SER A CA 1
ATOM 1116 C C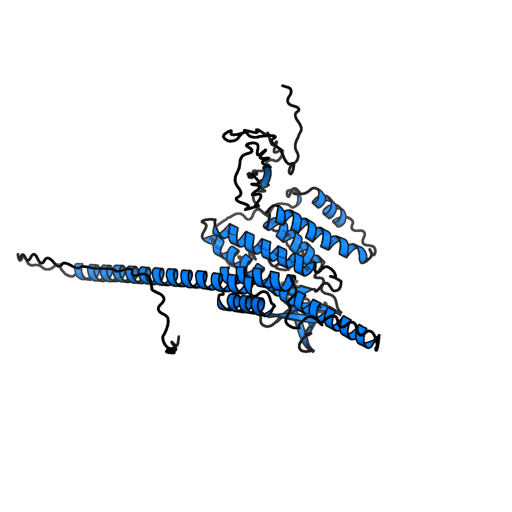 . SER A 1 146 ? -4.090 20.086 10.295 1.00 84.06 146 SER A C 1
ATOM 1118 O O . SER A 1 146 ? -3.383 20.274 9.305 1.00 84.06 146 SER A O 1
ATOM 1120 N N . VAL A 1 147 ? -4.739 18.928 10.480 1.00 91.69 147 VAL A N 1
ATOM 1121 C CA . VAL A 1 147 ? -4.578 17.755 9.596 1.00 91.69 147 VAL A CA 1
ATOM 1122 C C . VAL A 1 147 ? -5.165 18.034 8.212 1.00 91.69 147 VAL A C 1
ATOM 1124 O O . VAL A 1 147 ? -4.560 17.698 7.190 1.00 91.69 147 VAL A O 1
ATOM 1127 N N . GLU A 1 148 ? -6.317 18.699 8.171 1.00 93.12 148 GLU A N 1
ATOM 1128 C CA . GLU A 1 148 ? -6.989 19.109 6.935 1.00 93.12 148 GLU A CA 1
ATOM 1129 C C . GLU A 1 148 ? -6.117 20.069 6.122 1.00 93.12 148 GLU A C 1
ATOM 1131 O O . GLU A 1 148 ? -5.920 19.856 4.923 1.00 93.12 148 GLU A O 1
ATOM 1136 N N . ILE A 1 149 ? -5.499 21.052 6.787 1.00 91.88 149 ILE A N 1
ATOM 1137 C CA . ILE A 1 149 ? -4.563 21.994 6.162 1.00 91.88 149 ILE A CA 1
ATOM 1138 C C . ILE A 1 149 ? -3.361 21.259 5.553 1.00 91.88 149 ILE A C 1
ATOM 1140 O O . ILE A 1 149 ? -2.985 21.538 4.411 1.00 91.88 149 ILE A O 1
ATOM 1144 N N . TRP A 1 150 ? -2.753 20.306 6.274 1.00 93.75 150 TRP A N 1
ATOM 1145 C CA . TRP A 1 150 ? -1.633 19.513 5.744 1.00 93.75 150 TRP A CA 1
ATOM 1146 C C . TRP A 1 150 ? -2.031 18.746 4.485 1.00 93.75 150 TRP A C 1
ATOM 1148 O O . TRP A 1 150 ? -1.304 18.761 3.487 1.00 93.75 150 TRP A O 1
ATOM 1158 N N . LYS A 1 151 ? -3.217 18.136 4.496 1.00 95.50 151 LYS A N 1
ATOM 1159 C CA . LYS A 1 151 ? -3.754 17.430 3.337 1.00 95.50 151 LYS A CA 1
ATOM 1160 C C . LYS A 1 151 ? -4.002 18.370 2.153 1.00 95.50 151 LYS A C 1
ATOM 1162 O O . LYS A 1 151 ? -3.610 18.041 1.037 1.00 95.50 151 LYS A O 1
ATOM 1167 N N . GLU A 1 152 ? -4.654 19.513 2.356 1.00 94.75 152 GLU A N 1
ATOM 1168 C CA . GLU A 1 152 ? -4.952 20.471 1.280 1.00 94.75 152 GLU A CA 1
ATOM 1169 C C . GLU A 1 152 ? -3.684 21.012 0.614 1.00 94.75 152 GLU A C 1
ATOM 1171 O O . GLU A 1 152 ? -3.627 21.132 -0.614 1.00 94.75 152 GLU A O 1
ATOM 1176 N N . ARG A 1 153 ? -2.646 21.279 1.414 1.00 92.06 153 ARG A N 1
ATOM 1177 C CA . ARG A 1 153 ? -1.330 21.705 0.922 1.00 92.06 153 ARG A CA 1
ATOM 1178 C C . ARG A 1 153 ? -0.645 20.609 0.112 1.00 92.06 153 ARG A C 1
ATOM 1180 O O . ARG A 1 153 ? -0.188 20.879 -0.997 1.00 92.06 153 ARG A O 1
ATOM 1187 N N . GLY A 1 154 ? -0.647 19.372 0.614 1.00 95.69 154 GLY A N 1
ATOM 1188 C CA . GLY A 1 154 ? -0.159 18.218 -0.142 1.00 95.69 154 GLY A CA 1
ATOM 1189 C C . GLY A 1 154 ? -0.903 18.052 -1.472 1.00 95.69 154 GLY A C 1
ATOM 1190 O O . GLY A 1 154 ? -0.275 17.877 -2.513 1.00 95.69 154 GLY A O 1
ATOM 1191 N N . ASP A 1 155 ? -2.232 18.203 -1.469 1.00 95.88 155 ASP A N 1
ATOM 1192 C CA . ASP A 1 155 ? -3.060 18.108 -2.678 1.00 95.88 155 ASP A CA 1
ATOM 1193 C C . ASP A 1 155 ? -2.726 19.207 -3.697 1.00 95.88 155 ASP A C 1
ATOM 1195 O O . ASP A 1 155 ? -2.758 18.957 -4.903 1.00 95.88 155 ASP A O 1
ATOM 1199 N N . ALA A 1 156 ? -2.414 20.421 -3.236 1.00 93.81 156 ALA A N 1
ATOM 1200 C CA . ALA A 1 156 ? -1.987 21.513 -4.104 1.00 93.81 156 ALA A CA 1
ATOM 1201 C C . ALA A 1 156 ? -0.640 21.214 -4.773 1.00 93.81 156 ALA A C 1
ATOM 1203 O O . ALA A 1 156 ? -0.535 21.346 -5.991 1.00 93.81 156 ALA A O 1
ATOM 1204 N N . LEU A 1 157 ? 0.350 20.749 -4.009 1.00 93.50 157 LEU A N 1
ATOM 1205 C CA . LEU A 1 157 ? 1.674 20.395 -4.531 1.00 93.50 157 LEU A CA 1
ATOM 1206 C C . LEU A 1 157 ? 1.618 19.200 -5.488 1.00 93.50 157 LEU A C 1
ATOM 1208 O O . LEU A 1 157 ? 2.224 19.233 -6.557 1.00 93.50 157 LEU A O 1
ATOM 1212 N N . LEU A 1 158 ? 0.813 18.184 -5.168 1.00 95.12 158 LEU A N 1
ATOM 1213 C CA . LEU A 1 158 ? 0.631 17.025 -6.037 1.00 95.12 158 LEU A CA 1
ATOM 1214 C C . LEU A 1 158 ? -0.007 17.413 -7.381 1.00 95.12 158 LEU A C 1
ATOM 1216 O O . LEU A 1 158 ? 0.381 16.878 -8.417 1.00 95.12 158 LEU A O 1
ATOM 1220 N N . ARG A 1 159 ? -0.957 18.363 -7.391 1.00 93.69 159 ARG A N 1
ATOM 1221 C CA . ARG A 1 159 ? -1.527 18.916 -8.636 1.00 93.69 159 ARG A CA 1
ATOM 1222 C C . ARG A 1 159 ? -0.503 19.689 -9.467 1.00 93.69 159 ARG A C 1
ATOM 1224 O O . ARG A 1 159 ? -0.607 19.676 -10.687 1.00 93.69 159 ARG A O 1
ATOM 1231 N N . LEU A 1 160 ? 0.467 20.333 -8.819 1.00 92.06 160 LEU A N 1
ATOM 1232 C CA . LEU A 1 160 ? 1.585 21.013 -9.483 1.00 92.06 160 LEU A CA 1
ATOM 1233 C C . LEU A 1 160 ? 2.663 20.040 -9.992 1.00 92.06 160 LEU A C 1
ATOM 1235 O O . LEU A 1 160 ? 3.614 20.473 -10.632 1.00 92.06 160 LEU A O 1
ATOM 1239 N N . GLY A 1 161 ? 2.523 18.737 -9.727 1.00 91.25 161 GLY A N 1
ATOM 1240 C CA . GLY A 1 161 ? 3.484 17.715 -10.142 1.00 91.25 161 GLY A CA 1
ATOM 1241 C C . GLY A 1 161 ? 4.685 17.561 -9.206 1.00 91.25 161 GLY A C 1
ATOM 1242 O O . GLY A 1 161 ? 5.554 16.734 -9.482 1.00 91.25 161 GLY A O 1
ATOM 1243 N N . ASP A 1 162 ? 4.729 18.285 -8.084 1.00 94.62 162 ASP A N 1
ATOM 1244 C CA . ASP A 1 162 ? 5.792 18.146 -7.086 1.00 94.62 162 ASP A CA 1
ATOM 1245 C C . ASP A 1 162 ? 5.454 17.037 -6.081 1.00 94.62 162 ASP A C 1
ATOM 1247 O O . ASP A 1 162 ? 4.998 17.260 -4.955 1.00 94.62 162 ASP A O 1
ATOM 1251 N N . ALA A 1 163 ? 5.659 15.798 -6.528 1.00 94.88 163 ALA A N 1
ATOM 1252 C CA . ALA A 1 163 ? 5.413 14.596 -5.739 1.00 94.88 163 ALA A CA 1
ATOM 1253 C C . ALA A 1 163 ? 6.268 14.529 -4.463 1.00 94.88 163 ALA A C 1
ATOM 1255 O O . ALA A 1 163 ? 5.804 14.010 -3.445 1.00 94.88 163 ALA A O 1
ATOM 1256 N N . SER A 1 164 ? 7.505 15.034 -4.524 1.00 94.38 164 SER A N 1
ATOM 1257 C CA . SER A 1 164 ? 8.467 14.982 -3.420 1.00 94.38 164 SER A CA 1
ATOM 1258 C C . SER A 1 164 ? 8.032 15.904 -2.287 1.00 94.38 164 SER A C 1
ATOM 1260 O O . SER A 1 164 ? 7.853 15.454 -1.152 1.00 94.38 164 SER A O 1
ATOM 1262 N N . ALA A 1 165 ? 7.749 17.172 -2.606 1.00 91.31 165 ALA A N 1
ATOM 1263 C CA . ALA A 1 165 ? 7.251 18.113 -1.617 1.00 91.31 165 ALA A CA 1
ATOM 1264 C C . ALA A 1 165 ? 5.890 17.656 -1.082 1.00 91.31 165 ALA A C 1
ATOM 1266 O O . ALA A 1 165 ? 5.715 17.575 0.133 1.00 91.31 165 ALA A O 1
ATOM 1267 N N . ALA A 1 166 ? 4.955 17.256 -1.953 1.00 94.94 166 ALA A N 1
ATOM 1268 C CA . ALA A 1 166 ? 3.636 16.778 -1.536 1.00 94.94 166 ALA A CA 1
ATOM 1269 C C . ALA A 1 166 ? 3.710 15.610 -0.537 1.00 94.94 166 ALA A C 1
ATOM 1271 O O . ALA A 1 166 ? 2.954 15.588 0.436 1.00 94.94 166 ALA A O 1
ATOM 1272 N N . ALA A 1 167 ? 4.638 14.665 -0.743 1.00 95.81 167 ALA A N 1
ATOM 1273 C CA . ALA A 1 167 ? 4.829 13.532 0.158 1.00 95.81 167 ALA A CA 1
ATOM 1274 C C . ALA A 1 167 ? 5.115 13.981 1.600 1.00 95.81 167 ALA A C 1
ATOM 1276 O O . ALA A 1 167 ? 4.470 13.481 2.520 1.00 95.81 167 ALA A O 1
ATOM 1277 N N . SER A 1 168 ? 5.984 14.979 1.793 1.00 93.62 168 SER A N 1
ATOM 1278 C CA . SER A 1 168 ? 6.325 15.496 3.129 1.00 93.62 168 SER A CA 1
ATOM 1279 C C . SER A 1 168 ? 5.120 16.091 3.878 1.00 93.62 168 SER A C 1
ATOM 1281 O O . SER A 1 168 ? 4.965 15.888 5.084 1.00 93.62 168 SER A O 1
ATOM 1283 N N . TYR A 1 169 ? 4.208 16.764 3.164 1.00 94.50 169 TYR A N 1
ATOM 1284 C CA . TYR A 1 169 ? 2.983 17.324 3.744 1.00 94.50 169 TYR A CA 1
ATOM 1285 C C . TYR A 1 169 ? 2.013 16.219 4.182 1.00 94.50 169 TYR A C 1
ATOM 1287 O O . TYR A 1 169 ? 1.451 16.289 5.278 1.00 94.50 169 TYR A O 1
ATOM 1295 N N . TYR A 1 170 ? 1.850 15.170 3.370 1.00 97.38 170 TYR A N 1
ATOM 1296 C CA . TYR A 1 170 ? 1.026 14.020 3.746 1.00 97.38 170 TYR A CA 1
ATOM 1297 C C . TYR A 1 170 ? 1.621 13.239 4.916 1.00 97.38 170 TYR A C 1
ATOM 1299 O O . TYR A 1 170 ? 0.881 12.852 5.815 1.00 97.38 170 TYR A O 1
ATOM 1307 N N . GLU A 1 171 ? 2.940 13.037 4.950 1.00 94.94 171 GLU A N 1
ATOM 1308 C CA . GLU A 1 171 ? 3.611 12.406 6.090 1.00 94.94 171 GLU A CA 1
ATOM 1309 C C . GLU A 1 171 ? 3.405 13.209 7.374 1.00 94.94 171 GLU A C 1
ATOM 1311 O O . GLU A 1 171 ? 3.110 12.630 8.419 1.00 94.94 171 GLU A O 1
ATOM 1316 N N . ARG A 1 172 ? 3.484 14.543 7.304 1.00 93.19 172 ARG A N 1
ATOM 1317 C CA . ARG A 1 172 ? 3.231 15.409 8.459 1.00 93.19 172 ARG A CA 1
ATOM 1318 C C . ARG A 1 172 ? 1.787 15.310 8.954 1.00 93.19 172 ARG A C 1
ATOM 1320 O O . ARG A 1 172 ? 1.575 15.172 10.159 1.00 93.19 172 ARG A O 1
ATOM 1327 N N . GLY A 1 173 ? 0.810 15.331 8.046 1.00 94.94 173 GLY A N 1
ATOM 1328 C CA . GLY A 1 173 ? -0.605 15.152 8.388 1.00 94.94 173 GLY A CA 1
ATOM 1329 C C . GLY A 1 173 ? -0.900 13.763 8.967 1.00 94.94 173 GLY A C 1
ATOM 1330 O O . GLY A 1 173 ? -1.630 13.630 9.953 1.00 94.94 173 GLY A O 1
ATOM 1331 N N . LEU A 1 174 ? -0.274 12.718 8.420 1.00 95.94 174 LEU A N 1
ATOM 1332 C CA . LEU A 1 174 ? -0.365 11.358 8.953 1.00 95.94 174 LEU A CA 1
ATOM 1333 C C . LEU A 1 174 ? 0.281 11.252 10.330 1.00 95.94 174 LEU A C 1
ATOM 1335 O O . LEU A 1 174 ? -0.323 10.677 11.225 1.00 95.94 174 LEU A O 1
ATOM 1339 N N . PHE A 1 175 ? 1.452 11.850 10.545 1.00 92.94 175 PHE A N 1
ATOM 1340 C CA . PHE A 1 175 ? 2.105 11.876 11.853 1.00 92.94 175 PHE A CA 1
ATOM 1341 C C . PHE A 1 175 ? 1.216 12.519 12.923 1.00 92.94 175 PHE A C 1
ATOM 1343 O O . PHE A 1 175 ? 1.111 11.997 14.031 1.00 92.94 175 PHE A O 1
ATOM 1350 N N . GLN A 1 176 ? 0.553 13.629 12.589 1.00 92.56 176 GLN A N 1
ATOM 1351 C CA . GLN A 1 176 ? -0.314 14.334 13.529 1.00 92.56 176 GLN A CA 1
ATOM 1352 C C . GLN A 1 176 ? -1.623 13.587 13.816 1.00 92.56 176 GLN 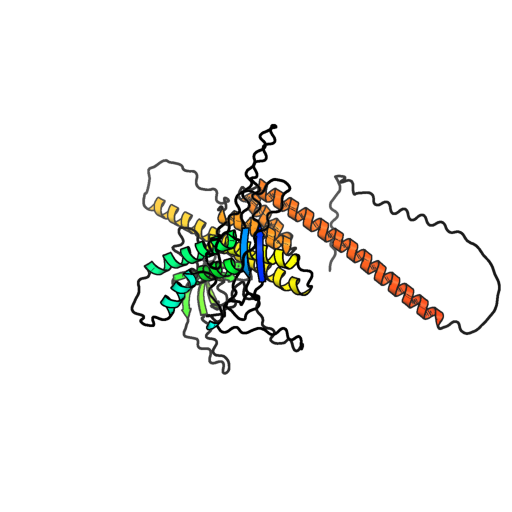A C 1
ATOM 1354 O O . GLN A 1 176 ? -2.072 13.590 14.959 1.00 92.56 176 GLN A O 1
ATOM 1359 N N . SER A 1 177 ? -2.200 12.921 12.812 1.00 95.06 177 SER A N 1
ATOM 1360 C CA . SER A 1 177 ? -3.418 12.107 12.975 1.00 95.06 177 SER A CA 1
ATOM 1361 C C . SER A 1 177 ? -3.156 10.723 13.584 1.00 95.06 177 SER A C 1
ATOM 1363 O O . SER A 1 177 ? -4.047 10.146 14.193 1.00 95.06 177 SER A O 1
ATOM 1365 N N . SER A 1 178 ? -1.935 10.193 13.480 1.00 95.50 178 SER A N 1
ATOM 1366 C CA . SER A 1 178 ? -1.567 8.837 13.926 1.00 95.50 178 SER A CA 1
ATOM 1367 C C . SER A 1 178 ? -1.040 8.798 15.360 1.00 95.50 178 SER A C 1
ATOM 1369 O O . SER A 1 178 ? -0.002 8.187 15.645 1.00 95.50 178 SER A O 1
ATOM 1371 N N . ARG A 1 179 ? -1.726 9.481 16.279 1.00 93.81 179 ARG A N 1
ATOM 1372 C CA . ARG A 1 179 ? -1.372 9.443 17.702 1.00 93.81 179 ARG A CA 1
ATOM 1373 C C . ARG A 1 179 ? -1.747 8.080 18.282 1.00 93.81 179 ARG A C 1
ATOM 1375 O O . ARG A 1 179 ? -2.806 7.542 17.994 1.00 93.81 179 ARG A O 1
ATOM 1382 N N . VAL A 1 180 ? -0.852 7.526 19.095 1.00 95.38 180 VAL A N 1
ATOM 1383 C CA . VAL A 1 180 ? -1.087 6.266 19.810 1.00 95.38 180 VAL A CA 1
ATOM 1384 C C . VAL A 1 180 ? -1.418 6.608 21.253 1.00 95.38 180 VAL A C 1
ATOM 1386 O O . VAL A 1 180 ? -0.581 7.192 21.946 1.00 95.38 180 VAL A O 1
ATOM 1389 N N . THR A 1 181 ? -2.630 6.271 21.678 1.00 95.81 181 THR A N 1
ATOM 1390 C CA . THR A 1 181 ? -3.182 6.561 23.006 1.00 95.81 181 THR A CA 1
ATOM 1391 C C . THR A 1 181 ? -3.752 5.290 23.624 1.00 95.81 181 THR A C 1
ATOM 1393 O O . THR A 1 181 ? -4.159 4.381 22.907 1.00 95.81 181 THR A O 1
ATOM 1396 N N . VAL A 1 182 ? -3.784 5.224 24.958 1.00 96.69 182 VAL A N 1
ATOM 1397 C CA . VAL A 1 182 ? -4.472 4.141 25.678 1.00 96.69 182 VAL A CA 1
ATOM 1398 C C . VAL A 1 182 ? -5.965 4.197 25.351 1.00 96.69 182 VAL A C 1
ATOM 1400 O O . VAL A 1 182 ? -6.551 5.278 25.361 1.00 96.69 182 VAL A O 1
ATOM 1403 N N . GLY A 1 183 ? -6.553 3.044 25.049 1.00 96.75 183 GLY A N 1
ATOM 1404 C CA . GLY A 1 183 ? -7.918 2.895 24.550 1.00 96.75 183 GLY A CA 1
ATOM 1405 C C . GLY A 1 183 ? -8.081 3.176 23.055 1.00 96.75 183 GLY A C 1
ATOM 1406 O O . GLY A 1 183 ? -9.173 2.968 22.542 1.00 96.75 183 GLY A O 1
ATOM 1407 N N . GLY A 1 184 ? -7.028 3.634 22.367 1.00 97.00 184 GLY A N 1
ATOM 1408 C CA . GLY A 1 184 ? -7.069 3.903 20.932 1.00 97.00 184 GLY A CA 1
ATOM 1409 C C . GLY A 1 184 ? -6.818 2.658 20.086 1.00 97.00 184 GLY A C 1
ATOM 1410 O O . GLY A 1 184 ? -6.215 1.687 20.546 1.00 97.00 184 GLY A O 1
ATOM 1411 N N . THR A 1 185 ? -7.209 2.712 18.816 1.00 98.06 185 THR A N 1
ATOM 1412 C CA . THR A 1 185 ? -6.961 1.630 17.854 1.00 98.06 185 THR A CA 1
ATOM 1413 C C . THR A 1 185 ? -5.729 1.917 16.988 1.00 98.06 185 THR A C 1
ATOM 1415 O O . THR A 1 185 ? -5.513 3.027 16.496 1.00 98.06 185 THR A O 1
ATOM 1418 N N . VAL A 1 186 ? -4.908 0.897 16.747 1.00 98.06 186 VAL A N 1
ATOM 1419 C CA . VAL A 1 186 ? -3.689 0.967 15.934 1.00 98.06 186 VAL A CA 1
ATOM 1420 C C . VAL A 1 186 ? -3.657 -0.107 14.849 1.00 98.06 186 VAL A C 1
ATOM 1422 O O . VAL A 1 186 ? -4.254 -1.176 14.962 1.00 98.06 186 VAL A O 1
ATOM 1425 N N . VAL A 1 187 ? -2.904 0.163 13.785 1.00 98.00 187 VAL A N 1
ATOM 1426 C CA . VAL A 1 187 ? -2.498 -0.814 12.776 1.00 98.00 187 VAL A CA 1
ATOM 1427 C C . VAL A 1 187 ? -1.068 -1.252 13.068 1.00 98.00 187 VAL A C 1
ATOM 1429 O O . VAL A 1 187 ? -0.153 -0.430 13.090 1.00 98.00 187 VAL A O 1
ATOM 1432 N N . ILE A 1 188 ? -0.862 -2.551 13.252 1.00 97.56 188 ILE A N 1
ATOM 1433 C CA . ILE A 1 188 ? 0.424 -3.166 13.602 1.00 97.56 188 ILE A CA 1
ATOM 1434 C C . ILE A 1 188 ? 0.897 -4.121 12.510 1.00 97.56 188 ILE A C 1
ATOM 1436 O O . ILE A 1 188 ? 0.087 -4.679 11.768 1.00 97.56 188 ILE A O 1
ATOM 1440 N N . SER A 1 189 ? 2.207 -4.333 12.409 1.00 95.44 189 SER A N 1
ATOM 1441 C CA . SER A 1 189 ? 2.778 -5.355 11.528 1.00 95.44 189 SER A CA 1
ATOM 1442 C C . SER A 1 189 ? 2.931 -6.682 12.269 1.00 95.44 189 SER A C 1
ATOM 1444 O O . SER A 1 189 ? 3.871 -6.854 13.039 1.00 95.44 189 SER A O 1
ATOM 1446 N N . LEU A 1 190 ? 2.058 -7.651 11.984 1.00 93.75 190 LEU A N 1
ATOM 1447 C CA . LEU A 1 190 ? 2.126 -9.000 12.546 1.00 93.75 190 LEU A CA 1
ATOM 1448 C C . LEU A 1 190 ? 2.389 -10.027 11.445 1.00 93.75 190 LEU A C 1
ATOM 1450 O O . LEU A 1 190 ? 1.641 -10.107 10.472 1.00 93.75 190 LEU A O 1
ATOM 1454 N N . ASP A 1 191 ? 3.476 -10.790 11.566 1.00 92.56 191 ASP A N 1
ATOM 1455 C CA . ASP A 1 191 ? 3.903 -11.783 10.565 1.00 92.56 191 ASP A CA 1
ATOM 1456 C C . ASP A 1 191 ? 4.032 -11.206 9.136 1.00 92.56 191 ASP A C 1
ATOM 1458 O O . ASP A 1 191 ? 3.820 -11.888 8.132 1.00 92.56 191 ASP A O 1
ATOM 1462 N N . GLY A 1 192 ? 4.366 -9.914 9.037 1.00 89.06 192 GLY A N 1
ATOM 1463 C CA . GLY A 1 192 ? 4.467 -9.181 7.772 1.00 89.06 192 GLY A CA 1
ATOM 1464 C C . GLY A 1 192 ? 3.127 -8.747 7.166 1.00 89.06 192 GLY A C 1
ATOM 1465 O O . GLY A 1 192 ? 3.102 -8.295 6.018 1.00 89.06 192 GLY A O 1
ATOM 1466 N N . PHE A 1 193 ? 2.022 -8.863 7.907 1.00 92.19 193 PHE A N 1
ATOM 1467 C CA . PHE A 1 193 ? 0.694 -8.408 7.502 1.00 92.19 193 PHE A CA 1
ATOM 1468 C C . PHE A 1 193 ? 0.166 -7.328 8.455 1.00 92.19 193 PHE A C 1
ATOM 1470 O O . PHE A 1 193 ? 0.346 -7.440 9.667 1.00 92.19 193 PHE A O 1
ATOM 1477 N N . PRO A 1 194 ? -0.523 -6.294 7.941 1.00 96.31 194 PRO A N 1
ATOM 1478 C CA . PRO A 1 194 ? -1.150 -5.306 8.801 1.00 96.31 194 PRO A CA 1
ATOM 1479 C C . PRO A 1 194 ? -2.375 -5.900 9.496 1.00 96.31 194 PRO A C 1
ATOM 1481 O O . PRO A 1 194 ? -3.265 -6.453 8.840 1.00 96.31 194 PRO A O 1
ATOM 1484 N N . LYS A 1 195 ? -2.418 -5.751 10.816 1.00 97.38 195 LYS A N 1
ATOM 1485 C CA . LYS A 1 195 ? -3.520 -6.153 11.693 1.00 97.38 195 LYS A CA 1
ATOM 1486 C C . LYS A 1 195 ? -3.985 -4.962 12.517 1.00 97.38 195 LYS A C 1
ATOM 1488 O O . LYS A 1 195 ? -3.199 -4.056 12.769 1.00 97.38 195 LYS A O 1
ATOM 1493 N N . ILE A 1 196 ? -5.259 -4.960 12.889 1.00 97.94 196 ILE A N 1
ATOM 1494 C CA . ILE A 1 196 ? -5.854 -3.919 13.729 1.00 97.94 196 ILE A CA 1
ATOM 1495 C C . ILE A 1 196 ? -5.843 -4.433 15.164 1.00 97.94 196 ILE A C 1
ATOM 1497 O O . ILE A 1 196 ? -6.211 -5.585 15.401 1.00 97.94 196 ILE A O 1
ATOM 1501 N N . ALA A 1 197 ? -5.409 -3.595 16.093 1.00 98.31 197 ALA A N 1
ATOM 1502 C CA . ALA A 1 197 ? -5.378 -3.910 17.510 1.00 98.31 197 ALA A CA 1
ATOM 1503 C C . ALA A 1 197 ? -5.785 -2.689 18.335 1.00 98.31 197 ALA A C 1
ATOM 1505 O O . ALA A 1 197 ? -5.477 -1.560 17.953 1.00 98.31 197 ALA A O 1
ATOM 1506 N N . ASP A 1 198 ? -6.446 -2.927 19.457 1.00 98.31 198 ASP A N 1
ATOM 1507 C CA . ASP A 1 198 ? -6.754 -1.906 20.452 1.00 98.31 198 ASP A CA 1
ATOM 1508 C C . ASP A 1 198 ? -5.614 -1.835 21.471 1.00 98.31 198 ASP A C 1
ATOM 1510 O O . ASP A 1 198 ? -4.985 -2.846 21.784 1.00 98.31 198 ASP A O 1
ATOM 1514 N N . VAL A 1 199 ? -5.291 -0.631 21.938 1.00 98.12 199 VAL A N 1
ATOM 1515 C CA . VAL A 1 199 ? -4.186 -0.392 22.874 1.00 98.12 199 VAL A CA 1
ATOM 1516 C C . VAL A 1 199 ? -4.716 -0.388 24.302 1.00 98.12 199 VAL A C 1
ATOM 1518 O O . VAL A 1 199 ? -5.367 0.567 24.717 1.00 98.12 199 VAL A O 1
ATOM 1521 N N . ASP A 1 200 ? -4.375 -1.409 25.082 1.00 97.94 200 ASP A N 1
ATOM 1522 C CA . ASP A 1 200 ? -4.834 -1.556 26.466 1.00 97.94 200 ASP A CA 1
ATOM 1523 C C . ASP A 1 200 ? -3.950 -0.780 27.448 1.00 97.94 200 ASP A C 1
ATOM 1525 O O . ASP A 1 200 ? -4.442 -0.149 28.387 1.00 97.94 200 ASP A O 1
ATOM 1529 N N . CYS A 1 201 ? -2.631 -0.794 27.231 1.00 97.44 201 CYS A N 1
ATOM 1530 C CA . CYS A 1 201 ? -1.665 -0.119 28.093 1.00 97.44 201 CYS A CA 1
ATOM 1531 C C . CYS A 1 201 ? -0.433 0.353 27.308 1.00 97.44 201 CYS A C 1
ATOM 1533 O O . CYS A 1 201 ? -0.018 -0.265 26.328 1.00 97.44 201 CYS A O 1
ATOM 1535 N N . ILE A 1 202 ? 0.180 1.452 27.762 1.00 96.38 202 ILE A N 1
ATOM 1536 C CA . ILE A 1 202 ? 1.465 1.947 27.256 1.00 96.38 202 ILE A CA 1
ATOM 1537 C C . ILE A 1 202 ? 2.449 1.973 28.425 1.00 96.38 202 ILE A C 1
ATOM 1539 O O . ILE A 1 202 ? 2.398 2.864 29.278 1.00 96.38 202 ILE A O 1
ATOM 1543 N N . ASP A 1 203 ? 3.365 1.008 28.456 1.00 94.19 203 ASP A N 1
ATOM 1544 C CA . ASP A 1 203 ? 4.403 0.945 29.477 1.00 94.19 203 ASP A CA 1
ATOM 1545 C C . ASP A 1 203 ? 5.561 1.882 29.099 1.00 94.19 203 ASP A C 1
ATOM 1547 O O . ASP A 1 203 ? 6.336 1.641 28.171 1.00 94.19 203 ASP A O 1
ATOM 1551 N N . THR A 1 204 ? 5.665 2.993 29.833 1.00 87.94 204 THR A N 1
ATOM 1552 C CA . THR A 1 204 ? 6.761 3.971 29.695 1.00 87.94 204 THR A CA 1
ATOM 1553 C C . THR A 1 204 ? 7.886 3.711 30.707 1.00 87.94 204 THR A C 1
ATOM 1555 O O . THR A 1 204 ? 8.895 4.413 30.721 1.00 87.94 204 THR A O 1
ATOM 1558 N N . SER A 1 205 ? 7.718 2.730 31.599 1.00 77.00 205 SER A N 1
ATOM 1559 C CA . SER A 1 205 ? 8.551 2.571 32.795 1.00 77.00 205 SER A CA 1
ATOM 1560 C C . SER A 1 205 ? 9.793 1.701 32.588 1.00 77.00 205 SER A C 1
ATOM 1562 O O . SER A 1 205 ? 10.723 1.758 33.396 1.00 77.00 205 SER A O 1
ATOM 1564 N N . GLN A 1 206 ? 9.875 0.958 31.482 1.00 67.25 206 GLN A N 1
ATOM 1565 C CA . GLN A 1 206 ? 11.032 0.124 31.161 1.00 67.25 206 GLN A CA 1
ATOM 1566 C C . GLN A 1 206 ? 12.160 0.948 30.536 1.00 67.25 206 GLN A C 1
ATOM 1568 O O . GLN A 1 206 ? 12.464 0.865 29.348 1.00 67.25 206 GLN A O 1
ATOM 1573 N N . GLN A 1 207 ? 12.837 1.737 31.372 1.00 62.91 207 GLN A N 1
ATOM 1574 C CA . GLN A 1 207 ? 14.194 2.173 31.061 1.00 62.91 207 GLN A CA 1
ATOM 1575 C C . GLN A 1 207 ? 15.100 0.944 31.134 1.00 62.91 207 GLN A C 1
ATOM 1577 O O . GLN A 1 207 ? 15.586 0.566 32.201 1.00 62.91 207 GLN A O 1
ATOM 1582 N N . VAL A 1 208 ? 15.292 0.279 29.997 1.00 62.75 208 VAL A N 1
ATOM 1583 C CA . VAL A 1 208 ? 16.299 -0.771 29.870 1.00 62.75 208 VAL A CA 1
ATOM 1584 C C . VAL A 1 208 ? 17.651 -0.109 30.135 1.00 62.75 208 VAL A C 1
ATOM 1586 O O . VAL A 1 208 ? 18.147 0.640 29.301 1.00 62.75 208 VAL A O 1
ATOM 1589 N N . GLN A 1 209 ? 18.236 -0.351 31.312 1.00 62.41 209 GLN A N 1
ATOM 1590 C CA . GLN A 1 209 ? 19.585 0.098 31.680 1.00 62.41 209 GLN A CA 1
ATOM 1591 C C . GLN A 1 209 ? 20.648 -0.670 30.870 1.00 62.41 209 GLN A C 1
ATOM 1593 O O . GLN A 1 209 ? 21.480 -1.384 31.427 1.00 62.41 209 GLN A O 1
ATOM 1598 N N . GLN A 1 210 ? 20.606 -0.579 29.540 1.00 62.97 210 GLN A N 1
ATOM 1599 C CA . GLN A 1 210 ? 21.699 -1.009 28.677 1.00 62.97 210 GLN A CA 1
ATOM 1600 C C . GLN A 1 210 ? 22.673 0.157 28.537 1.00 62.97 210 GLN A C 1
ATOM 1602 O O . GLN A 1 210 ? 22.324 1.233 28.065 1.00 62.97 210 GLN A O 1
ATOM 1607 N N . GLN A 1 211 ? 23.892 -0.081 29.012 1.00 64.88 211 GLN A N 1
ATOM 1608 C CA . GLN A 1 211 ? 24.889 0.915 29.399 1.00 64.88 211 GLN A CA 1
ATOM 1609 C C . GLN A 1 211 ? 25.420 1.849 28.301 1.00 64.88 211 GLN A C 1
ATOM 1611 O O . GLN A 1 211 ? 26.232 2.695 28.648 1.00 64.88 211 GLN A O 1
ATOM 1616 N N . ASP A 1 212 ? 24.973 1.778 27.043 1.00 69.06 212 ASP A N 1
ATOM 1617 C CA . ASP A 1 212 ? 25.616 2.557 25.971 1.00 69.06 212 ASP A CA 1
ATOM 1618 C C . ASP A 1 212 ? 24.693 3.256 24.955 1.00 69.06 212 ASP A C 1
ATOM 1620 O O . ASP A 1 212 ? 25.216 3.979 24.110 1.00 69.06 212 ASP A O 1
ATOM 1624 N N . GLN A 1 213 ? 23.355 3.143 25.013 1.00 66.25 213 GLN A N 1
ATOM 1625 C CA . GLN A 1 213 ? 22.464 3.954 24.154 1.00 66.25 213 GLN A CA 1
ATOM 1626 C C . GLN A 1 213 ? 21.105 4.232 24.819 1.00 66.25 213 GLN A C 1
ATOM 1628 O O . GLN A 1 213 ? 20.330 3.309 25.058 1.00 66.25 213 GLN A O 1
ATOM 1633 N N . ASP A 1 214 ? 20.790 5.512 25.047 1.00 65.25 214 ASP A N 1
ATOM 1634 C CA . ASP A 1 214 ? 19.527 6.022 25.612 1.00 65.25 214 ASP A CA 1
ATOM 1635 C C . ASP A 1 214 ? 18.322 5.863 24.654 1.00 65.25 214 ASP A C 1
ATOM 1637 O O . ASP A 1 214 ? 17.620 6.823 24.330 1.00 65.25 214 ASP A O 1
ATOM 1641 N N . GLN A 1 215 ? 18.052 4.654 24.160 1.00 68.69 215 GLN A N 1
ATOM 1642 C CA . GLN A 1 215 ? 16.826 4.377 23.410 1.00 68.69 215 GLN A CA 1
ATOM 1643 C C . GLN A 1 215 ? 15.748 3.866 24.366 1.00 68.69 215 GLN A C 1
ATOM 1645 O O . GLN A 1 215 ? 15.672 2.678 24.672 1.00 68.69 215 GLN A O 1
ATOM 1650 N N . GLN A 1 216 ? 14.889 4.775 24.835 1.00 73.31 216 GLN A N 1
ATOM 1651 C CA . GLN A 1 216 ? 13.664 4.402 25.545 1.00 73.31 216 GLN A CA 1
ATOM 1652 C C . GLN A 1 216 ? 12.728 3.668 24.575 1.00 73.31 216 GLN A C 1
ATOM 1654 O O . GLN A 1 216 ? 12.050 4.288 23.753 1.00 73.31 216 GLN A O 1
ATOM 1659 N N . GLN A 1 217 ? 12.705 2.338 24.652 1.00 82.38 217 GLN A N 1
ATOM 1660 C CA . GLN A 1 217 ? 11.729 1.524 23.935 1.00 82.38 217 GLN A CA 1
ATOM 1661 C C . GLN A 1 217 ? 10.403 1.572 24.694 1.00 82.38 217 GLN A C 1
ATOM 1663 O O . GLN A 1 217 ? 10.304 1.104 25.823 1.00 82.38 217 GLN A O 1
ATOM 1668 N N . GLN A 1 218 ? 9.383 2.167 24.077 1.00 90.31 218 GLN A N 1
ATOM 1669 C CA . GLN A 1 218 ? 8.018 2.124 24.598 1.00 90.31 218 GLN A CA 1
ATOM 1670 C C . GLN A 1 218 ? 7.386 0.787 24.202 1.00 90.31 218 GLN A C 1
ATOM 1672 O O . GLN A 1 218 ? 7.336 0.465 23.009 1.00 90.31 218 GLN A O 1
ATOM 1677 N N . LEU A 1 219 ? 6.917 0.031 25.195 1.00 95.19 219 LEU A N 1
ATOM 1678 C CA . LEU A 1 219 ? 6.176 -1.214 25.000 1.00 95.19 219 LEU A CA 1
ATOM 1679 C C . LEU A 1 219 ? 4.674 -0.943 25.118 1.00 95.19 219 LEU A C 1
ATOM 1681 O O . LEU A 1 219 ? 4.245 -0.088 25.894 1.00 95.19 219 LEU A O 1
ATOM 1685 N N . LEU A 1 220 ? 3.885 -1.642 24.309 1.00 96.81 220 LEU A N 1
ATOM 1686 C CA . LEU A 1 220 ? 2.436 -1.500 24.251 1.00 96.81 220 LEU A CA 1
ATOM 1687 C C . LEU A 1 220 ? 1.807 -2.863 24.461 1.00 96.81 220 LEU A C 1
ATOM 1689 O O . LEU A 1 220 ? 2.130 -3.791 23.720 1.00 96.81 220 LEU A O 1
ATOM 1693 N N . ASP A 1 221 ? 0.891 -2.949 25.416 1.00 97.81 221 ASP A N 1
ATOM 1694 C CA . ASP A 1 221 ? -0.002 -4.093 25.542 1.00 97.81 221 ASP A CA 1
ATOM 1695 C C . ASP A 1 221 ? -1.227 -3.819 24.678 1.00 97.81 221 ASP A C 1
ATOM 1697 O O . ASP A 1 221 ? -1.864 -2.766 24.791 1.00 97.81 221 ASP A O 1
ATOM 1701 N N . ILE A 1 222 ? -1.495 -4.737 23.760 1.00 98.38 222 ILE A N 1
ATOM 1702 C CA . ILE A 1 222 ? -2.525 -4.602 22.741 1.00 98.38 222 ILE A CA 1
ATOM 1703 C C . ILE A 1 222 ? -3.417 -5.839 22.693 1.00 98.38 222 ILE A C 1
ATOM 1705 O O . ILE A 1 222 ? -2.954 -6.957 22.923 1.00 98.38 222 ILE A O 1
ATOM 1709 N N . SER A 1 223 ? -4.657 -5.638 22.267 1.00 98.38 223 SER A N 1
ATOM 1710 C CA . SER A 1 223 ? -5.634 -6.686 21.985 1.00 98.38 223 SER A CA 1
ATOM 1711 C C . SER A 1 223 ? -5.969 -6.691 20.497 1.00 98.38 223 SER A C 1
ATOM 1713 O O . SER A 1 223 ? -6.485 -5.713 19.958 1.00 98.38 223 SER A O 1
ATOM 1715 N N . ILE A 1 224 ? -5.661 -7.776 19.784 1.00 98.06 224 ILE A N 1
ATOM 1716 C CA . ILE A 1 224 ? -5.913 -7.847 18.338 1.00 98.06 224 ILE A CA 1
ATOM 1717 C C . ILE A 1 224 ? -7.423 -7.972 18.087 1.00 98.06 224 ILE A C 1
ATOM 1719 O O . ILE A 1 224 ? -8.054 -8.922 18.543 1.00 98.06 224 ILE A O 1
ATOM 1723 N N . VAL A 1 225 ? -8.000 -7.054 17.304 1.00 96.38 225 VAL A N 1
ATOM 1724 C CA . VAL A 1 225 ? -9.462 -6.919 17.143 1.00 96.38 225 VAL A CA 1
ATOM 1725 C C . VAL A 1 225 ? -10.117 -8.156 16.515 1.00 96.38 225 VAL A C 1
ATOM 1727 O O . VAL A 1 225 ? -11.252 -8.490 16.844 1.00 96.38 225 VAL A O 1
ATOM 1730 N N . ASP A 1 226 ? -9.431 -8.851 15.600 1.00 94.50 226 ASP A N 1
ATOM 1731 C CA . ASP A 1 226 ? -10.007 -10.002 14.892 1.00 94.50 226 ASP A CA 1
ATOM 1732 C C . ASP A 1 226 ? -9.950 -11.314 15.692 1.00 94.50 226 ASP A C 1
ATOM 1734 O O . ASP A 1 226 ? -10.844 -12.151 15.545 1.00 94.50 226 ASP A O 1
ATOM 1738 N N . THR A 1 227 ? -8.928 -11.510 16.527 1.00 96.62 227 THR A N 1
ATOM 1739 C CA . THR A 1 227 ? -8.728 -12.747 17.301 1.00 96.62 227 THR A CA 1
ATOM 1740 C C . THR A 1 227 ? -9.041 -12.610 18.789 1.00 96.62 227 THR A C 1
ATOM 1742 O O . THR A 1 227 ? -9.278 -13.629 19.438 1.00 96.62 227 THR A O 1
ATOM 1745 N N . GLY A 1 228 ? -9.030 -11.393 19.335 1.00 96.94 228 GLY A N 1
ATOM 1746 C CA . GLY A 1 228 ? -9.041 -11.131 20.776 1.00 96.94 228 GLY A CA 1
ATOM 1747 C C . GLY A 1 228 ? -7.752 -11.563 21.483 1.00 96.94 228 GLY A C 1
ATOM 1748 O O . GLY A 1 228 ? -7.747 -11.720 22.699 1.00 96.94 228 GLY A O 1
ATOM 1749 N N . GLU A 1 229 ? -6.679 -11.836 20.736 1.00 97.88 229 GLU A N 1
ATOM 1750 C CA . GLU A 1 229 ? -5.396 -12.240 21.308 1.00 97.88 229 GLU A CA 1
ATOM 1751 C C . GLU A 1 229 ? -4.661 -11.020 21.874 1.00 97.88 229 GLU A C 1
ATOM 1753 O O . GLU A 1 229 ? -4.419 -10.051 21.153 1.00 97.88 229 GLU A O 1
ATOM 1758 N N . GLU A 1 230 ? -4.277 -11.098 23.146 1.00 97.81 230 GLU A N 1
ATOM 1759 C CA . GLU A 1 230 ? -3.450 -10.093 23.814 1.00 97.81 230 GLU A CA 1
ATOM 1760 C C . GLU A 1 230 ? -1.966 -10.305 23.483 1.00 97.81 230 GLU A C 1
ATOM 1762 O O . GLU A 1 230 ? -1.460 -11.434 23.512 1.00 97.81 230 GLU A O 1
ATOM 1767 N N . ARG A 1 231 ? -1.243 -9.224 23.179 1.00 97.75 231 ARG A N 1
ATOM 1768 C CA . ARG A 1 231 ? 0.207 -9.241 22.939 1.00 97.75 231 ARG A CA 1
ATOM 1769 C C . ARG A 1 231 ? 0.873 -7.968 23.440 1.00 97.75 231 ARG A C 1
ATOM 1771 O O . ARG A 1 231 ? 0.305 -6.890 23.343 1.00 97.75 231 ARG A O 1
ATOM 1778 N N . THR A 1 232 ? 2.129 -8.087 23.855 1.00 96.94 232 THR A N 1
ATOM 1779 C CA . THR A 1 232 ? 3.009 -6.934 24.078 1.00 96.94 232 THR A CA 1
ATOM 1780 C C . THR A 1 232 ? 3.883 -6.722 22.844 1.00 96.94 232 THR A C 1
ATOM 1782 O O . THR A 1 232 ? 4.558 -7.653 22.396 1.00 96.94 232 THR A O 1
ATOM 1785 N N . ILE A 1 233 ? 3.887 -5.513 22.286 1.00 96.44 233 ILE A N 1
ATOM 1786 C CA . ILE A 1 233 ? 4.677 -5.148 21.101 1.00 96.44 233 ILE A CA 1
ATOM 1787 C C . ILE A 1 233 ? 5.523 -3.898 21.345 1.00 96.44 233 ILE A C 1
ATOM 1789 O O . ILE A 1 233 ? 5.246 -3.102 22.243 1.00 96.44 233 ILE A O 1
ATOM 1793 N N . SER A 1 234 ? 6.548 -3.694 20.516 1.00 94.38 234 SER A N 1
ATOM 1794 C CA . SER A 1 234 ? 7.297 -2.438 20.512 1.00 94.38 234 SER A CA 1
ATOM 1795 C C . SER A 1 234 ? 6.519 -1.360 19.762 1.00 94.38 234 SER A C 1
ATOM 1797 O O . SER A 1 234 ? 5.859 -1.621 18.754 1.00 94.38 234 SER A O 1
ATOM 1799 N N . ARG A 1 235 ? 6.675 -0.094 20.163 1.00 92.44 235 ARG A N 1
ATOM 1800 C CA . ARG A 1 235 ? 6.115 1.043 19.413 1.00 92.44 235 ARG A CA 1
ATOM 1801 C C . ARG A 1 235 ? 6.659 1.165 17.985 1.00 92.44 235 ARG A C 1
ATOM 1803 O O . ARG A 1 235 ? 6.082 1.915 17.197 1.00 92.44 235 ARG A O 1
ATOM 1810 N N . SER A 1 236 ? 7.777 0.509 17.663 1.00 90.81 236 SER A N 1
ATOM 1811 C CA . SER A 1 236 ? 8.301 0.402 16.292 1.00 90.81 236 SER A CA 1
ATOM 1812 C C . SER A 1 236 ? 7.457 -0.507 15.395 1.00 90.81 236 SER A C 1
ATOM 1814 O O . SER A 1 236 ? 7.492 -0.346 14.180 1.00 90.81 236 SER A O 1
ATOM 1816 N N . ASP A 1 237 ? 6.690 -1.432 15.978 1.00 94.19 237 ASP A N 1
ATOM 1817 C CA . ASP A 1 237 ? 5.855 -2.389 15.238 1.00 94.19 237 ASP A CA 1
ATOM 1818 C C . ASP A 1 237 ? 4.484 -1.798 14.868 1.00 94.19 237 ASP A C 1
ATOM 1820 O O . ASP A 1 237 ? 3.745 -2.357 14.049 1.00 94.19 237 ASP A O 1
ATOM 1824 N N . VAL A 1 238 ? 4.152 -0.642 15.455 1.00 96.06 238 VAL A N 1
ATOM 1825 C CA . VAL A 1 238 ? 2.969 0.154 15.127 1.00 96.06 238 VAL A CA 1
ATOM 1826 C C . VAL A 1 238 ? 3.214 0.906 13.822 1.00 96.06 238 VAL A C 1
ATOM 1828 O O . VAL A 1 238 ? 4.057 1.799 13.751 1.00 96.06 238 VAL A O 1
ATOM 1831 N N . LEU A 1 239 ? 2.434 0.569 12.798 1.00 96.44 239 LEU A N 1
ATOM 1832 C CA . LEU A 1 239 ? 2.494 1.190 11.476 1.00 96.44 239 LEU A CA 1
ATOM 1833 C C . LEU A 1 239 ? 1.719 2.509 11.428 1.00 96.44 239 LEU A C 1
ATOM 1835 O O . LEU A 1 239 ? 2.154 3.451 10.770 1.00 96.44 239 LEU A O 1
ATOM 1839 N N . LEU A 1 240 ? 0.554 2.563 12.081 1.00 97.56 240 LEU A N 1
ATOM 1840 C CA . LEU A 1 240 ? -0.350 3.711 12.029 1.00 97.56 240 LEU A CA 1
ATOM 1841 C C . LEU A 1 240 ? -1.280 3.725 13.250 1.00 97.56 240 LEU A C 1
ATOM 1843 O O . LEU A 1 240 ? -1.818 2.684 13.607 1.00 97.56 240 LEU A O 1
ATOM 1847 N N . GLY A 1 241 ? -1.502 4.885 13.866 1.00 98.00 241 GLY A N 1
ATOM 1848 C CA . GLY A 1 241 ? -2.621 5.087 14.795 1.00 98.00 241 GLY A CA 1
ATOM 1849 C C . GLY A 1 241 ? -3.878 5.450 14.011 1.00 98.00 241 GLY A C 1
ATOM 1850 O O . GLY A 1 241 ? -3.808 6.312 13.132 1.00 98.00 241 GLY A O 1
ATOM 1851 N N . ILE A 1 242 ? -4.999 4.781 14.279 1.00 97.38 242 ILE A N 1
ATOM 1852 C CA . ILE A 1 242 ? -6.263 5.076 13.601 1.00 97.38 242 ILE A CA 1
ATOM 1853 C C . ILE A 1 242 ? -6.885 6.305 14.252 1.00 97.38 242 ILE A C 1
ATOM 1855 O O . ILE A 1 242 ? -7.053 6.364 15.468 1.00 97.38 242 ILE A O 1
ATOM 1859 N N . TRP A 1 243 ? -7.235 7.292 13.436 1.00 95.62 243 TRP A N 1
ATOM 1860 C CA . TRP A 1 243 ? -7.887 8.495 13.921 1.00 95.62 243 TRP A CA 1
ATOM 1861 C C . TRP A 1 243 ? -9.395 8.262 14.063 1.00 95.62 243 TRP A C 1
ATOM 1863 O O . TRP A 1 243 ? -10.133 8.268 13.085 1.00 95.62 243 TRP A O 1
ATOM 1873 N N . GLU A 1 244 ? -9.860 8.049 15.295 1.00 90.31 244 GLU A N 1
ATOM 1874 C CA . GLU A 1 244 ? -11.245 7.633 15.593 1.00 90.31 244 GLU A CA 1
ATOM 1875 C C . GLU A 1 244 ? -12.318 8.596 15.061 1.00 90.31 244 GLU A C 1
ATOM 1877 O O . GLU A 1 244 ? -13.389 8.171 14.631 1.00 90.31 244 GLU A O 1
ATOM 1882 N N . ASN A 1 245 ? -12.015 9.896 15.042 1.00 89.31 245 ASN A N 1
ATOM 1883 C CA . ASN A 1 245 ? -12.926 10.948 14.590 1.00 89.31 245 ASN A CA 1
ATOM 1884 C C . ASN A 1 245 ? -12.768 11.282 13.093 1.00 89.31 245 ASN A C 1
ATOM 1886 O O . ASN A 1 245 ? -13.166 12.366 12.655 1.00 89.31 245 ASN A O 1
ATOM 1890 N N . ASP A 1 246 ? -12.199 10.377 12.290 1.00 91.62 246 ASP A N 1
ATOM 1891 C CA . ASP A 1 246 ? -11.953 10.598 10.861 1.00 91.62 246 ASP A CA 1
ATOM 1892 C C . ASP A 1 246 ? -13.210 10.415 9.990 1.00 91.62 246 ASP A C 1
ATOM 1894 O O . ASP A 1 246 ? -13.313 9.550 9.118 1.00 91.62 246 ASP A O 1
ATOM 1898 N N . THR A 1 247 ? -14.198 11.284 10.208 1.00 87.62 247 THR A N 1
ATOM 1899 C CA . THR A 1 247 ? -15.473 11.277 9.468 1.00 87.62 247 THR A CA 1
ATOM 1900 C C . THR A 1 247 ? -15.304 11.436 7.954 1.00 87.62 247 THR A C 1
ATOM 1902 O O . THR A 1 247 ? -16.158 10.998 7.183 1.00 87.62 247 THR A O 1
ATOM 1905 N N . GLN A 1 248 ? -14.205 12.054 7.514 1.00 92.88 248 GLN A N 1
ATOM 1906 C CA . GLN A 1 248 ? -13.919 12.341 6.110 1.00 92.88 248 GLN A CA 1
ATOM 1907 C C . GLN A 1 248 ? -12.907 11.374 5.476 1.00 92.88 248 GLN A C 1
ATOM 1909 O O . GLN A 1 248 ? -12.549 11.569 4.304 1.00 92.88 248 GLN A O 1
ATOM 1914 N N . GLN A 1 249 ? -12.454 10.353 6.212 1.00 95.69 249 GLN A N 1
ATOM 1915 C CA . GLN A 1 249 ? -11.442 9.391 5.759 1.00 95.69 249 GLN A CA 1
ATOM 1916 C C . GLN A 1 249 ? -10.175 10.096 5.238 1.00 95.69 249 GLN A C 1
ATOM 1918 O O . GLN A 1 249 ? -9.651 9.814 4.152 1.00 95.69 249 GLN A O 1
ATOM 1923 N N . LEU A 1 250 ? -9.736 11.129 5.958 1.00 96.19 250 LEU A N 1
ATOM 1924 C CA . LEU A 1 250 ? -8.571 11.943 5.645 1.00 96.19 250 LEU A CA 1
ATOM 1925 C C . LEU A 1 250 ? -7.296 11.108 5.689 1.00 96.19 250 LEU A C 1
ATOM 1927 O O . LEU A 1 250 ? -6.464 11.283 4.796 1.00 96.19 250 LEU A O 1
ATOM 1931 N N . GLN A 1 251 ? -7.153 10.182 6.642 1.00 96.81 251 GLN A N 1
ATOM 1932 C CA . GLN A 1 251 ? -5.999 9.285 6.708 1.00 96.81 251 GLN A CA 1
ATOM 1933 C C . GLN A 1 251 ? -5.898 8.425 5.445 1.00 96.81 251 GLN A C 1
ATOM 1935 O O . GLN A 1 251 ? -4.836 8.379 4.816 1.00 96.81 251 GLN A O 1
ATOM 1940 N N . GLU A 1 252 ? -6.997 7.817 4.988 1.00 97.94 252 GLU A N 1
ATOM 1941 C CA . GLU A 1 252 ? -7.005 7.041 3.747 1.00 97.94 252 GLU A CA 1
ATOM 1942 C C . GLU A 1 252 ? -6.690 7.906 2.533 1.00 97.94 252 GLU A C 1
ATOM 1944 O O . GLU A 1 252 ? -5.906 7.505 1.671 1.00 97.94 252 GLU A O 1
ATOM 1949 N N . ARG A 1 253 ? -7.268 9.108 2.451 1.00 97.75 253 ARG A N 1
ATOM 1950 C CA . ARG A 1 253 ? -7.028 10.030 1.332 1.00 97.75 253 ARG A CA 1
ATOM 1951 C C . ARG A 1 253 ? -5.569 10.487 1.282 1.00 97.75 253 ARG A C 1
ATOM 1953 O O . ARG A 1 253 ? -4.991 10.498 0.193 1.00 97.75 253 ARG A O 1
ATOM 1960 N N . MET A 1 254 ? -4.967 10.810 2.428 1.00 98.00 254 MET A N 1
ATOM 1961 C CA . MET A 1 254 ? -3.546 11.152 2.531 1.00 98.00 254 MET A CA 1
ATOM 1962 C C . MET A 1 254 ? -2.662 9.971 2.126 1.00 98.00 254 MET A C 1
ATOM 1964 O O . MET A 1 254 ? -1.782 10.143 1.290 1.00 98.00 254 MET A O 1
ATOM 1968 N N . LEU A 1 255 ? -2.928 8.756 2.619 1.00 98.25 255 LEU A N 1
ATOM 1969 C CA . LEU A 1 255 ? -2.173 7.554 2.238 1.00 98.25 255 LEU A CA 1
ATOM 1970 C C . LEU A 1 255 ? -2.309 7.212 0.744 1.00 98.25 255 LEU A C 1
ATOM 1972 O O . LEU A 1 255 ? -1.336 6.799 0.108 1.00 98.25 255 LEU A O 1
ATOM 1976 N N . LEU A 1 256 ? -3.495 7.397 0.154 1.00 98.19 256 LEU A N 1
ATOM 1977 C CA . LEU A 1 256 ? -3.710 7.219 -1.284 1.00 98.19 256 LEU A CA 1
ATOM 1978 C C . LEU A 1 256 ? -2.885 8.216 -2.100 1.00 98.19 256 LEU A C 1
ATOM 1980 O O . LEU A 1 256 ? -2.277 7.829 -3.100 1.00 98.19 256 LEU A O 1
ATOM 1984 N N . ASN A 1 257 ? -2.850 9.484 -1.690 1.00 98.38 257 ASN A N 1
ATOM 1985 C CA . ASN A 1 257 ? -2.047 10.500 -2.364 1.00 98.38 257 ASN A CA 1
ATOM 1986 C C . ASN A 1 257 ? -0.550 10.281 -2.150 1.00 98.38 257 ASN A C 1
ATOM 1988 O O . ASN A 1 257 ? 0.200 10.333 -3.121 1.00 98.38 257 ASN A O 1
ATOM 1992 N N . LEU A 1 258 ? -0.130 9.883 -0.950 1.00 98.25 258 LEU A N 1
ATOM 1993 C CA . LEU A 1 258 ? 1.241 9.470 -0.672 1.00 98.25 258 LEU A CA 1
ATOM 1994 C C . LEU A 1 258 ? 1.669 8.318 -1.590 1.00 98.25 258 LEU A C 1
ATOM 1996 O O . LEU A 1 258 ? 2.728 8.371 -2.208 1.00 98.25 258 LEU A O 1
ATOM 2000 N N . SER A 1 259 ? 0.815 7.307 -1.778 1.00 98.31 259 SER A N 1
ATOM 2001 C CA . SER A 1 259 ? 1.090 6.228 -2.731 1.00 98.31 259 SER A CA 1
ATOM 2002 C C . SER A 1 259 ? 1.204 6.716 -4.178 1.00 98.31 259 SER A C 1
ATOM 2004 O O . SER A 1 259 ? 1.961 6.111 -4.940 1.00 98.31 259 SER A O 1
ATOM 2006 N N . ARG A 1 260 ? 0.453 7.748 -4.589 1.00 98.12 260 ARG A N 1
ATOM 2007 C CA . ARG A 1 260 ? 0.593 8.356 -5.924 1.00 98.12 260 ARG A CA 1
ATOM 2008 C C . ARG A 1 260 ? 1.936 9.068 -6.049 1.00 98.12 260 ARG A C 1
ATOM 2010 O O . ARG A 1 260 ? 2.618 8.824 -7.040 1.00 98.12 260 ARG A O 1
ATOM 2017 N N . CYS A 1 261 ? 2.336 9.838 -5.034 1.00 97.94 261 CYS A N 1
ATOM 2018 C CA . CYS A 1 261 ? 3.656 10.464 -4.981 1.00 97.94 261 CYS A CA 1
ATOM 2019 C C . CYS A 1 261 ? 4.759 9.411 -5.129 1.00 97.94 261 CYS A C 1
ATOM 2021 O O . CYS A 1 261 ? 5.633 9.547 -5.976 1.00 97.94 261 CYS A O 1
ATOM 2023 N N . MET A 1 262 ? 4.681 8.310 -4.373 1.00 97.69 262 MET A N 1
ATOM 2024 C CA . MET A 1 262 ? 5.693 7.249 -4.420 1.00 97.69 262 MET A CA 1
ATOM 2025 C C . MET A 1 262 ? 5.784 6.570 -5.789 1.00 97.69 262 MET A C 1
ATOM 2027 O O . MET A 1 262 ? 6.872 6.229 -6.243 1.00 97.69 262 MET A O 1
ATOM 2031 N N . LEU A 1 263 ? 4.651 6.378 -6.468 1.00 96.69 263 LEU A N 1
ATOM 2032 C CA . LEU A 1 263 ? 4.643 5.857 -7.835 1.00 96.69 263 LEU A CA 1
ATOM 2033 C C . LEU A 1 263 ? 5.273 6.848 -8.824 1.00 96.69 263 LEU A C 1
ATOM 2035 O O . LEU A 1 263 ? 6.071 6.426 -9.652 1.00 96.69 263 LEU A O 1
ATOM 2039 N N . GLN A 1 264 ? 4.968 8.145 -8.711 1.00 96.19 264 GLN A N 1
ATOM 2040 C CA . GLN A 1 264 ? 5.561 9.183 -9.563 1.00 96.19 264 GLN A CA 1
ATOM 2041 C C . GLN A 1 264 ? 7.078 9.292 -9.363 1.00 96.19 264 GLN A C 1
ATOM 2043 O O . GLN A 1 264 ? 7.819 9.307 -10.342 1.00 96.19 264 GLN A O 1
ATOM 2048 N N . LEU A 1 265 ? 7.555 9.290 -8.114 1.00 93.94 265 LEU A N 1
ATOM 2049 C CA . LEU A 1 265 ? 8.990 9.311 -7.805 1.00 93.94 265 LEU A CA 1
ATOM 2050 C C . LEU A 1 265 ? 9.707 8.065 -8.349 1.00 93.94 265 LEU A C 1
ATOM 2052 O O . LEU A 1 265 ? 10.781 8.176 -8.938 1.00 93.94 265 LEU A O 1
ATOM 2056 N N . ALA A 1 266 ? 9.085 6.888 -8.234 1.00 94.75 266 ALA A N 1
ATOM 2057 C CA . ALA A 1 266 ? 9.618 5.649 -8.800 1.00 94.75 266 ALA A CA 1
ATOM 2058 C C . ALA A 1 266 ? 9.710 5.663 -10.340 1.00 94.75 266 ALA A C 1
ATOM 2060 O O . ALA A 1 266 ? 10.566 4.975 -10.906 1.00 94.75 266 ALA A O 1
ATOM 2061 N N . ASP A 1 267 ? 8.827 6.403 -11.015 1.00 93.62 267 ASP A N 1
ATOM 2062 C CA . ASP A 1 267 ? 8.836 6.550 -12.471 1.00 93.62 267 ASP A CA 1
ATOM 2063 C C . ASP A 1 267 ? 9.917 7.551 -12.926 1.00 93.62 267 ASP A C 1
ATOM 2065 O O . ASP A 1 267 ? 10.612 7.277 -13.906 1.00 93.62 267 ASP A O 1
ATOM 2069 N N . ILE A 1 268 ? 10.139 8.652 -12.192 1.00 90.19 268 ILE A N 1
ATOM 2070 C CA . ILE A 1 268 ? 11.202 9.636 -12.490 1.00 90.19 268 ILE A CA 1
ATOM 2071 C C . ILE A 1 268 ? 12.583 8.967 -12.476 1.00 90.19 268 ILE A C 1
ATOM 2073 O O . ILE A 1 268 ? 13.345 9.101 -13.433 1.00 90.19 268 ILE A O 1
ATOM 2077 N N . GLU A 1 269 ? 12.871 8.162 -11.451 1.00 82.94 269 GLU A N 1
ATOM 2078 C CA . GLU A 1 269 ? 14.160 7.466 -11.317 1.00 82.94 269 GLU A CA 1
ATOM 2079 C C . GLU A 1 269 ? 14.418 6.415 -12.404 1.00 82.94 269 GLU A C 1
ATOM 2081 O O . GLU A 1 269 ? 15.562 6.016 -12.624 1.00 82.94 269 GLU A O 1
ATOM 2086 N N . SER A 1 270 ? 13.371 5.955 -13.098 1.00 79.44 270 SER A N 1
ATOM 2087 C CA . SER A 1 270 ? 13.515 4.984 -14.186 1.00 79.44 270 SER A CA 1
ATOM 2088 C C . SER A 1 270 ? 14.012 5.597 -15.499 1.00 79.44 270 SER A C 1
ATOM 2090 O O . SER A 1 270 ? 14.535 4.867 -16.340 1.00 79.44 270 SER A O 1
ATOM 2092 N N . ASN A 1 271 ? 13.877 6.917 -15.664 1.00 77.12 271 ASN A N 1
ATOM 2093 C CA . ASN A 1 271 ? 14.278 7.628 -16.880 1.00 77.12 271 ASN A CA 1
ATOM 2094 C C . ASN A 1 271 ? 15.738 8.100 -16.846 1.00 77.12 271 ASN A C 1
ATOM 2096 O O . ASN A 1 271 ? 16.314 8.392 -17.894 1.00 77.12 271 ASN A O 1
ATOM 2100 N N . GLU A 1 272 ? 16.344 8.177 -15.663 1.00 72.38 272 GLU A N 1
ATOM 2101 C CA . GLU A 1 272 ? 17.711 8.656 -15.504 1.00 72.38 272 GLU A CA 1
ATOM 2102 C C . GLU A 1 272 ? 18.704 7.489 -15.629 1.00 72.38 272 GLU A C 1
ATOM 2104 O O . GLU A 1 272 ? 18.598 6.477 -14.939 1.00 72.38 272 GLU A O 1
ATOM 2109 N N . PHE A 1 273 ? 19.679 7.613 -16.536 1.00 63.03 273 PHE A N 1
ATOM 2110 C CA . PHE A 1 273 ? 20.604 6.552 -16.983 1.00 63.03 273 PHE A CA 1
ATOM 2111 C C . PHE A 1 273 ? 21.601 6.056 -15.902 1.00 63.03 273 PHE A C 1
ATOM 2113 O O . PHE A 1 273 ? 22.584 5.376 -16.201 1.00 63.03 273 PHE A O 1
ATOM 2120 N N . VAL A 1 274 ? 21.392 6.388 -14.628 1.00 66.12 274 VAL A N 1
ATOM 2121 C CA . VAL A 1 274 ? 22.342 6.120 -13.545 1.00 66.12 274 VAL A CA 1
ATOM 2122 C C . VAL A 1 274 ? 22.008 4.796 -12.856 1.00 66.12 274 VAL A C 1
ATOM 2124 O O . VAL A 1 274 ? 21.005 4.667 -12.169 1.00 66.12 274 VAL A O 1
ATOM 2127 N N . VAL A 1 275 ? 22.903 3.810 -12.967 1.00 65.69 275 VAL A N 1
ATOM 2128 C CA . VAL A 1 275 ? 22.767 2.442 -12.410 1.00 65.69 275 VAL A CA 1
ATOM 2129 C C . VAL A 1 275 ? 22.445 2.402 -10.898 1.00 65.69 275 VAL A C 1
ATOM 2131 O O . VAL A 1 275 ? 21.868 1.425 -10.419 1.00 65.69 275 VAL A O 1
ATOM 2134 N N . GLN A 1 276 ? 22.763 3.461 -10.142 1.00 64.44 276 GLN A N 1
ATOM 2135 C CA . GLN A 1 276 ? 22.463 3.581 -8.707 1.00 64.44 276 GLN A CA 1
ATOM 2136 C C . GLN A 1 276 ? 20.976 3.867 -8.393 1.00 64.44 276 GLN A C 1
ATOM 2138 O O . GLN A 1 276 ? 20.541 3.609 -7.269 1.00 64.44 276 GLN A O 1
ATOM 2143 N N . SER A 1 277 ? 20.169 4.313 -9.364 1.00 67.62 277 SER A N 1
ATOM 2144 C CA . SER A 1 277 ? 18.760 4.699 -9.157 1.00 67.62 277 SER A CA 1
ATOM 2145 C C . SER A 1 277 ? 17.820 3.518 -8.858 1.00 67.62 277 SER A C 1
ATOM 2147 O O . SER A 1 277 ? 16.755 3.682 -8.263 1.00 67.62 277 SER A O 1
ATOM 2149 N N . ASN A 1 278 ? 18.223 2.283 -9.181 1.00 77.94 278 ASN A N 1
ATOM 2150 C CA . ASN A 1 278 ? 17.366 1.099 -9.028 1.00 77.94 278 ASN A CA 1
ATOM 2151 C C . ASN A 1 278 ? 16.983 0.781 -7.568 1.00 77.94 278 ASN A C 1
ATOM 2153 O O . ASN A 1 278 ? 15.918 0.199 -7.309 1.00 77.94 278 ASN A O 1
ATOM 2157 N N . ASN A 1 279 ? 17.834 1.156 -6.608 1.00 86.75 279 ASN A N 1
ATOM 2158 C CA . ASN A 1 279 ? 17.586 0.896 -5.191 1.00 86.75 279 ASN A CA 1
ATOM 2159 C C . ASN A 1 279 ? 16.458 1.774 -4.646 1.00 86.75 279 ASN A C 1
ATOM 2161 O O . ASN A 1 279 ? 15.557 1.263 -3.976 1.00 86.75 279 ASN A O 1
ATOM 2165 N N . ASN A 1 280 ? 16.470 3.066 -4.966 1.00 89.00 280 ASN A N 1
ATOM 2166 C CA . ASN A 1 280 ? 15.453 4.008 -4.510 1.00 89.00 280 ASN A CA 1
ATOM 2167 C C . ASN A 1 280 ? 14.099 3.726 -5.162 1.00 89.00 280 ASN A C 1
ATOM 2169 O O . ASN A 1 280 ? 13.097 3.627 -4.452 1.00 89.00 280 ASN A O 1
ATOM 2173 N N . ARG A 1 281 ? 14.087 3.388 -6.456 1.00 92.81 281 ARG A N 1
ATOM 2174 C CA . ARG A 1 281 ? 12.865 3.011 -7.171 1.00 92.81 281 ARG A CA 1
ATOM 2175 C C . ARG A 1 281 ? 12.157 1.865 -6.466 1.00 92.81 281 ARG A C 1
ATOM 2177 O O . ARG A 1 281 ? 10.951 1.891 -6.232 1.00 92.81 281 ARG A O 1
ATOM 2184 N N . THR A 1 282 ? 12.922 0.853 -6.066 1.00 93.56 282 THR A N 1
ATOM 2185 C CA . THR A 1 282 ? 12.393 -0.292 -5.321 1.00 93.56 282 THR A CA 1
ATOM 2186 C C . THR A 1 282 ? 11.871 0.112 -3.937 1.00 93.56 282 THR A C 1
ATOM 2188 O O . THR A 1 282 ? 10.858 -0.440 -3.498 1.00 93.56 282 THR A O 1
ATOM 2191 N N . LYS A 1 283 ? 12.523 1.059 -3.248 1.00 94.25 283 LYS A N 1
ATOM 2192 C CA . LYS A 1 283 ? 12.065 1.599 -1.954 1.00 94.25 283 LYS A CA 1
ATOM 2193 C C . LYS A 1 283 ? 10.731 2.334 -2.108 1.00 94.25 283 LYS A C 1
ATOM 2195 O O . LYS A 1 283 ? 9.779 1.962 -1.425 1.00 94.25 283 LYS A O 1
ATOM 2200 N N . TYR A 1 284 ? 10.611 3.259 -3.060 1.00 96.00 284 TYR A N 1
ATOM 2201 C CA . TYR A 1 284 ? 9.365 3.987 -3.321 1.00 96.00 284 TYR A CA 1
ATOM 2202 C C . TYR A 1 284 ? 8.217 3.050 -3.702 1.00 96.00 284 TYR A C 1
ATOM 2204 O O . TYR A 1 284 ? 7.119 3.141 -3.155 1.00 96.00 284 TYR A O 1
ATOM 2212 N N . LEU A 1 285 ? 8.470 2.062 -4.563 1.00 96.56 285 LEU A N 1
ATOM 2213 C CA . LEU A 1 285 ? 7.454 1.069 -4.912 1.00 96.56 285 LEU A CA 1
ATOM 2214 C C . LEU A 1 285 ? 7.010 0.231 -3.701 1.00 96.56 285 LEU A C 1
ATOM 2216 O O . LEU A 1 285 ? 5.827 -0.089 -3.577 1.00 96.56 285 LEU A O 1
ATOM 2220 N N . LYS A 1 286 ? 7.926 -0.133 -2.794 1.00 96.12 286 LYS A N 1
ATOM 2221 C CA . LYS A 1 286 ? 7.577 -0.823 -1.539 1.00 96.12 286 LYS A CA 1
ATOM 2222 C C . LYS A 1 286 ? 6.762 0.082 -0.611 1.00 96.12 286 LYS A C 1
ATOM 2224 O O . LYS A 1 286 ? 5.767 -0.392 -0.067 1.00 96.12 286 LYS A O 1
ATOM 2229 N N . ALA A 1 287 ? 7.127 1.358 -0.491 1.00 96.31 287 ALA A N 1
ATOM 2230 C CA . ALA A 1 287 ? 6.376 2.349 0.278 1.00 96.31 287 ALA A CA 1
ATOM 2231 C C . ALA A 1 287 ? 4.953 2.538 -0.279 1.00 96.31 287 ALA A C 1
ATOM 2233 O O . ALA A 1 287 ? 3.988 2.506 0.481 1.00 96.31 287 ALA A O 1
ATOM 2234 N N . ALA A 1 288 ? 4.789 2.597 -1.607 1.00 97.44 288 ALA A N 1
ATOM 2235 C CA . ALA A 1 288 ? 3.478 2.633 -2.261 1.00 97.44 288 ALA A CA 1
ATOM 2236 C C . ALA A 1 288 ? 2.626 1.391 -1.931 1.00 97.44 288 ALA A C 1
ATOM 2238 O O . ALA A 1 288 ? 1.433 1.502 -1.636 1.00 97.44 288 ALA A O 1
ATOM 2239 N N . VAL A 1 289 ? 3.228 0.193 -1.942 1.00 97.75 289 VAL A N 1
ATOM 2240 C CA . VAL A 1 289 ? 2.538 -1.045 -1.536 1.00 97.75 289 VAL A CA 1
ATOM 2241 C C . VAL A 1 289 ? 2.125 -0.995 -0.066 1.00 97.75 289 VAL A C 1
ATOM 2243 O O . VAL A 1 289 ? 1.017 -1.422 0.255 1.00 97.75 289 VAL A O 1
ATOM 2246 N N . LEU A 1 290 ? 2.978 -0.483 0.821 1.00 96.81 290 LEU A N 1
ATOM 2247 C CA . LEU A 1 290 ? 2.662 -0.358 2.242 1.00 96.81 290 LEU A CA 1
ATOM 2248 C C . LEU A 1 290 ? 1.504 0.624 2.463 1.00 96.81 290 LEU A C 1
ATOM 2250 O O . LEU A 1 290 ? 0.485 0.222 3.017 1.00 96.81 290 LEU A O 1
ATOM 2254 N N . ALA A 1 291 ? 1.601 1.847 1.933 1.00 97.75 291 ALA A N 1
ATOM 2255 C CA . ALA A 1 291 ? 0.563 2.872 2.055 1.00 97.75 291 ALA A CA 1
ATOM 2256 C C . ALA A 1 291 ? -0.799 2.382 1.535 1.00 97.75 291 ALA A C 1
ATOM 2258 O O . ALA A 1 291 ? -1.808 2.478 2.228 1.00 97.75 291 ALA A O 1
ATOM 2259 N N . THR A 1 292 ? -0.837 1.761 0.353 1.00 98.44 292 THR A N 1
ATOM 2260 C CA . THR A 1 292 ? -2.083 1.187 -0.194 1.00 98.44 292 THR A CA 1
ATOM 2261 C C . THR A 1 292 ? -2.609 0.007 0.613 1.00 98.44 292 THR A C 1
ATOM 2263 O O . THR A 1 292 ? -3.816 -0.206 0.674 1.00 98.44 292 THR A O 1
ATOM 2266 N N . THR A 1 293 ? -1.736 -0.772 1.250 1.00 97.81 293 THR A N 1
ATOM 2267 C CA . THR A 1 293 ? -2.174 -1.856 2.135 1.00 97.81 293 THR A CA 1
ATOM 2268 C C . THR A 1 293 ? -2.789 -1.297 3.414 1.00 97.81 293 THR A C 1
ATOM 2270 O O . THR A 1 293 ? -3.849 -1.780 3.799 1.00 97.81 293 THR A O 1
ATOM 2273 N N . LEU A 1 294 ? -2.208 -0.242 3.993 1.00 97.81 294 LEU A N 1
ATOM 2274 C CA . LEU A 1 294 ? -2.794 0.473 5.129 1.00 97.81 294 LEU A CA 1
ATOM 2275 C C . LEU A 1 294 ? -4.176 1.040 4.785 1.00 97.81 294 LEU A C 1
ATOM 2277 O O . LEU A 1 294 ? -5.103 0.847 5.561 1.00 97.81 294 LEU A O 1
ATOM 2281 N N . VAL A 1 295 ? -4.362 1.629 3.596 1.00 98.12 295 VAL A N 1
ATOM 2282 C CA . VAL A 1 295 ? -5.686 2.114 3.150 1.00 98.12 295 VAL A CA 1
ATOM 2283 C C . VAL A 1 295 ? -6.716 0.988 3.085 1.00 98.12 295 VAL A C 1
ATOM 2285 O O . VAL A 1 295 ? -7.847 1.174 3.516 1.00 98.12 295 VAL A O 1
ATOM 2288 N N . VAL A 1 296 ? -6.354 -0.186 2.552 1.00 97.56 296 VAL A N 1
ATOM 2289 C CA . VAL A 1 296 ? -7.281 -1.332 2.502 1.00 97.56 296 VAL A CA 1
ATOM 2290 C C . VAL A 1 296 ? -7.656 -1.793 3.914 1.00 97.56 296 VAL A C 1
ATOM 2292 O O . VAL A 1 296 ? -8.816 -2.122 4.151 1.00 97.56 296 VAL A O 1
ATOM 2295 N N . THR A 1 297 ? -6.700 -1.799 4.847 1.00 97.06 297 THR A N 1
ATOM 2296 C CA . THR A 1 297 ? -6.949 -2.146 6.252 1.00 97.06 297 THR A CA 1
ATOM 2297 C C . THR A 1 297 ? -7.853 -1.119 6.941 1.00 97.06 297 THR A C 1
ATOM 2299 O O . THR A 1 297 ? -8.837 -1.517 7.557 1.00 97.06 297 THR A O 1
ATOM 2302 N N . LEU A 1 298 ? -7.581 0.181 6.782 1.00 96.88 298 LEU A N 1
ATOM 2303 C CA . LEU A 1 298 ? -8.401 1.268 7.336 1.00 96.88 298 LEU A CA 1
ATOM 2304 C C . LEU A 1 298 ? -9.823 1.264 6.778 1.00 96.88 298 LEU A C 1
ATOM 2306 O O . LEU A 1 298 ? -10.785 1.324 7.534 1.00 96.88 298 LEU A O 1
ATOM 2310 N N . ALA A 1 299 ? -9.971 1.110 5.462 1.00 96.38 299 ALA A N 1
ATOM 2311 C CA . ALA A 1 299 ? -11.286 1.037 4.840 1.00 96.38 299 ALA A CA 1
ATOM 2312 C C . ALA A 1 299 ? -12.108 -0.136 5.400 1.00 96.38 299 ALA A C 1
ATOM 2314 O O . ALA A 1 299 ? -13.273 0.036 5.739 1.00 96.38 299 ALA A O 1
ATOM 2315 N N . SER A 1 300 ? -11.483 -1.308 5.576 1.00 95.00 300 SER A N 1
ATOM 2316 C CA . SER A 1 300 ? -12.138 -2.468 6.193 1.00 95.00 300 SER A CA 1
ATOM 2317 C C . SER A 1 300 ? -12.523 -2.221 7.657 1.00 95.00 300 SER A C 1
ATOM 2319 O O . SER A 1 300 ? -13.552 -2.730 8.110 1.00 95.00 300 SER A O 1
ATOM 2321 N N . PHE A 1 301 ? -11.706 -1.474 8.405 1.00 95.62 301 PHE A N 1
ATOM 2322 C CA . PHE A 1 301 ? -12.005 -1.080 9.781 1.00 95.62 301 PHE A CA 1
ATOM 2323 C C . PHE A 1 301 ? -13.229 -0.164 9.840 1.00 95.62 301 PHE A C 1
ATOM 2325 O O . PHE A 1 301 ? -14.194 -0.473 10.538 1.00 95.62 301 PHE A O 1
ATOM 2332 N N . HIS A 1 302 ? -13.225 0.918 9.057 1.00 95.12 302 HIS A N 1
ATOM 2333 C CA . HIS A 1 302 ? -14.327 1.875 9.010 1.00 95.12 302 HIS A CA 1
ATOM 2334 C C . HIS A 1 302 ? -15.634 1.233 8.533 1.00 95.12 302 HIS A C 1
ATOM 2336 O O . HIS A 1 302 ? -16.683 1.504 9.115 1.00 95.12 302 HIS A O 1
ATOM 2342 N N . ASP A 1 303 ? -15.582 0.322 7.557 1.00 93.25 303 ASP A N 1
ATOM 2343 C CA . ASP A 1 303 ? -16.758 -0.440 7.119 1.00 93.25 303 ASP A CA 1
ATOM 2344 C C . ASP A 1 303 ? -17.345 -1.279 8.264 1.00 93.25 303 ASP A C 1
ATOM 2346 O O . ASP A 1 303 ? -18.561 -1.309 8.468 1.00 93.25 303 ASP A O 1
ATOM 2350 N N . THR A 1 304 ? -16.484 -1.928 9.054 1.00 93.31 304 THR A N 1
ATOM 2351 C CA . THR A 1 304 ? -16.902 -2.739 10.207 1.00 93.31 304 THR A CA 1
ATOM 2352 C C . THR A 1 304 ? -17.525 -1.868 11.300 1.00 93.31 304 THR A C 1
ATOM 2354 O O . THR A 1 304 ? -18.596 -2.196 11.811 1.00 93.31 304 THR A O 1
ATOM 2357 N N . GLN A 1 305 ? -16.906 -0.727 11.615 1.00 93.00 305 GLN A N 1
ATOM 2358 C CA . GLN A 1 305 ? -17.423 0.238 12.591 1.00 93.00 305 GLN A CA 1
ATOM 2359 C C . GLN A 1 305 ? -18.799 0.780 12.182 1.00 93.00 305 GLN A C 1
ATOM 2361 O O . GLN A 1 305 ? -19.739 0.775 12.979 1.00 93.00 305 GLN A O 1
ATOM 2366 N N . GLN A 1 306 ? -18.968 1.167 10.914 1.00 91.81 306 GLN A N 1
ATOM 2367 C CA . GLN A 1 306 ? -20.253 1.646 10.399 1.00 91.81 306 GLN A CA 1
ATOM 2368 C C . GLN A 1 306 ? -21.348 0.574 10.481 1.00 91.81 306 GLN A C 1
ATOM 2370 O O . GLN A 1 306 ? -22.488 0.883 10.836 1.00 91.81 306 GLN A O 1
ATOM 2375 N N . GLN A 1 307 ? -21.022 -0.6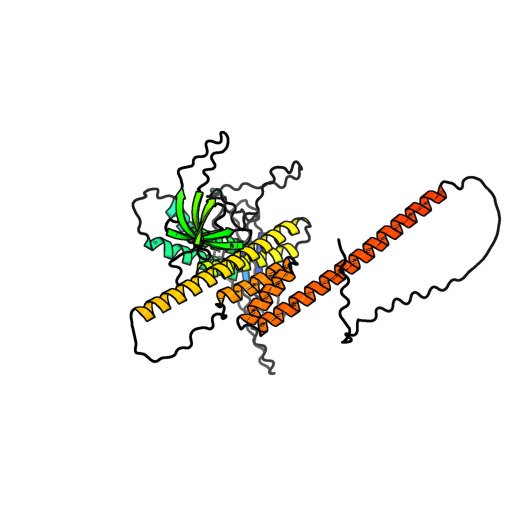90 10.191 1.00 91.62 307 GLN A N 1
ATOM 2376 C CA . GLN A 1 307 ? -21.969 -1.800 10.320 1.00 91.62 307 GLN A CA 1
ATOM 2377 C C . GLN A 1 307 ? -22.380 -2.039 11.778 1.00 91.62 307 GLN A C 1
ATOM 2379 O O . GLN A 1 307 ? -23.565 -2.237 12.052 1.00 91.62 307 GLN A O 1
ATOM 2384 N N . GLN A 1 308 ? -21.434 -1.989 12.721 1.00 92.38 308 GLN A N 1
ATOM 2385 C CA . GLN A 1 308 ? -21.725 -2.147 14.148 1.00 92.38 308 GLN A CA 1
ATOM 2386 C C . GLN A 1 308 ? -22.623 -1.019 14.672 1.00 92.38 308 GLN A C 1
ATOM 2388 O O . GLN A 1 308 ? -23.617 -1.291 15.347 1.00 92.38 308 GLN A O 1
ATOM 2393 N N . GLN A 1 309 ? -22.342 0.234 14.300 1.00 91.50 309 GLN A N 1
ATOM 2394 C CA . GLN A 1 309 ? -23.173 1.383 14.674 1.00 91.50 309 GLN A CA 1
ATOM 2395 C C . GLN A 1 309 ? -24.605 1.256 14.131 1.00 91.50 309 GLN A C 1
ATOM 2397 O O . GLN A 1 309 ? -25.568 1.491 14.864 1.00 91.50 309 GLN A O 1
ATOM 2402 N N . GLN A 1 310 ? -24.771 0.816 12.878 1.00 90.06 310 GLN A N 1
ATOM 2403 C CA . GLN A 1 310 ? -26.096 0.564 12.296 1.00 90.06 310 GLN A CA 1
ATOM 2404 C C . GLN A 1 310 ? -26.858 -0.538 13.049 1.00 90.06 310 GLN A C 1
ATOM 2406 O O . GLN A 1 310 ? -28.050 -0.392 13.323 1.00 90.06 310 GLN A O 1
ATOM 2411 N N . GLN A 1 311 ? -26.181 -1.623 13.440 1.00 90.31 311 GLN A N 1
ATOM 2412 C CA . GLN A 1 311 ? -26.799 -2.705 14.213 1.00 90.31 311 GLN A CA 1
ATOM 2413 C C . GLN A 1 311 ? -27.241 -2.246 15.612 1.00 90.31 311 GLN A C 1
ATOM 2415 O O . GLN A 1 311 ? -28.337 -2.603 16.048 1.00 90.31 311 GLN A O 1
ATOM 2420 N N . GLN A 1 312 ? -26.445 -1.420 16.297 1.00 92.44 312 GLN A N 1
ATOM 2421 C CA . GLN A 1 312 ? -26.804 -0.867 17.611 1.00 92.44 312 GLN A CA 1
ATOM 2422 C C . GLN A 1 312 ? -28.017 0.079 17.530 1.00 92.44 312 GLN A C 1
ATOM 2424 O O . GLN A 1 312 ? -28.909 0.034 18.386 1.00 92.44 312 GLN A O 1
ATOM 2429 N N . GLN A 1 313 ? -28.114 0.891 16.470 1.00 89.88 313 GLN A N 1
ATOM 2430 C CA . GLN A 1 313 ? -29.271 1.767 16.243 1.00 89.88 313 GLN A CA 1
ATOM 2431 C C . GLN A 1 313 ? -30.561 0.967 16.003 1.00 89.88 313 GLN A C 1
ATOM 2433 O O . GLN A 1 313 ? -31.606 1.306 16.563 1.00 89.88 313 GLN A O 1
ATOM 2438 N N . LEU A 1 314 ? -30.486 -0.132 15.242 1.00 87.75 314 LEU A N 1
ATOM 2439 C CA . LEU A 1 314 ? -31.623 -1.029 14.997 1.00 87.75 314 LEU A CA 1
ATOM 2440 C C . LEU A 1 314 ? -32.119 -1.731 16.271 1.00 87.75 314 LEU A C 1
ATOM 2442 O O . LEU A 1 314 ? -33.320 -1.965 16.405 1.00 87.75 314 LEU A O 1
ATOM 2446 N N . GLN A 1 315 ? -31.225 -2.048 17.213 1.00 88.88 315 GLN A N 1
ATOM 2447 C CA . GLN A 1 315 ? -31.611 -2.622 18.508 1.00 88.88 315 GLN A CA 1
ATOM 2448 C C . GLN A 1 315 ? -32.290 -1.592 19.418 1.00 88.88 315 GLN A C 1
ATOM 2450 O O . GLN A 1 315 ? -33.227 -1.932 20.138 1.00 88.88 315 GLN A O 1
ATOM 2455 N N . THR A 1 316 ? -31.853 -0.331 19.363 1.00 90.19 316 THR A N 1
ATOM 2456 C CA . THR A 1 316 ? -32.391 0.738 20.219 1.00 90.19 316 THR A CA 1
ATOM 2457 C C . THR A 1 316 ? -33.795 1.176 19.786 1.00 90.19 316 THR A C 1
ATOM 2459 O O . THR A 1 316 ? -34.647 1.438 20.632 1.00 90.19 316 THR A O 1
ATOM 2462 N N . TYR A 1 317 ? -34.073 1.207 18.478 1.00 83.69 317 TYR A N 1
ATOM 2463 C CA . TYR A 1 317 ? -35.340 1.696 17.907 1.00 83.69 317 TYR A CA 1
ATOM 2464 C C . TYR A 1 317 ? -36.320 0.584 17.499 1.00 83.69 317 TYR A C 1
ATOM 2466 O O . TYR A 1 317 ? -36.994 0.692 16.477 1.00 83.69 317 TYR A O 1
ATOM 2474 N N . GLY A 1 318 ? -36.401 -0.490 18.289 1.00 65.62 318 GLY A N 1
ATOM 2475 C CA . GLY A 1 318 ? -37.203 -1.685 18.006 1.00 65.62 318 GLY A CA 1
ATOM 2476 C C . GLY A 1 318 ? -38.519 -1.438 17.247 1.00 65.62 318 GLY A C 1
ATOM 2477 O O . GLY A 1 318 ? -39.450 -0.853 17.784 1.00 65.62 318 GLY A O 1
ATOM 2478 N N . GLN A 1 319 ? -38.580 -1.982 16.023 1.00 61.66 319 GLN A N 1
ATOM 2479 C CA . GLN A 1 319 ? -39.767 -2.190 15.179 1.00 61.66 319 GLN A CA 1
ATOM 2480 C C . GLN A 1 319 ? -40.554 -0.932 14.738 1.00 61.66 319 GLN A C 1
ATOM 2482 O O . GLN A 1 319 ? -41.266 -0.334 15.532 1.00 61.66 319 GLN A O 1
ATOM 2487 N N . GLN A 1 320 ? -40.563 -0.646 13.421 1.00 56.44 320 GLN A N 1
ATOM 2488 C CA . GLN A 1 320 ? -41.785 -0.592 12.569 1.00 56.44 320 GLN A CA 1
ATOM 2489 C C . GLN A 1 320 ? -41.663 0.191 11.242 1.00 56.44 320 GLN A C 1
ATOM 2491 O O . GLN A 1 320 ? -42.666 0.336 10.545 1.00 56.44 320 GLN A O 1
ATOM 2496 N N . THR A 1 321 ? -40.490 0.637 10.789 1.00 61.22 321 THR A N 1
ATOM 2497 C CA . THR A 1 321 ? -40.397 1.264 9.455 1.00 61.22 321 THR A CA 1
ATOM 2498 C C . THR A 1 321 ? -39.890 0.277 8.404 1.00 61.22 321 THR A C 1
ATOM 2500 O O . THR A 1 321 ? -38.712 -0.045 8.304 1.00 61.22 321 THR A O 1
ATOM 2503 N N . SER A 1 322 ? -40.816 -0.226 7.590 1.00 69.94 322 SER A N 1
ATOM 2504 C CA . SER A 1 322 ? -40.598 -1.165 6.482 1.00 69.94 322 SER A CA 1
ATOM 2505 C C . SER A 1 322 ? -39.891 -0.551 5.258 1.00 69.94 322 SER A C 1
ATOM 2507 O O . SER A 1 322 ? -40.138 -0.974 4.129 1.00 69.94 322 SER A O 1
ATOM 2509 N N . SER A 1 323 ? -39.033 0.458 5.434 1.00 67.88 323 SER A N 1
ATOM 2510 C CA . SER A 1 323 ? -38.244 1.024 4.335 1.00 67.88 323 SER A CA 1
ATOM 2511 C C . SER A 1 323 ? -36.981 0.188 4.131 1.00 67.88 323 SER A C 1
ATOM 2513 O O . SER A 1 323 ? -35.943 0.429 4.745 1.00 67.88 323 SER A O 1
ATOM 2515 N N . SER A 1 324 ? -37.100 -0.835 3.287 1.00 68.25 324 SER A N 1
ATOM 2516 C CA . SER A 1 324 ? -36.043 -1.774 2.914 1.00 68.25 324 SER A CA 1
ATOM 2517 C C . SER A 1 324 ? -35.005 -1.128 1.988 1.00 68.25 324 SER A C 1
ATOM 2519 O O . SER A 1 324 ? -34.952 -1.442 0.797 1.00 68.25 324 SER A O 1
ATOM 2521 N N . SER A 1 325 ? -34.174 -0.224 2.505 1.00 75.19 325 SER A N 1
ATOM 2522 C CA . SER A 1 325 ? -32.918 0.081 1.816 1.00 75.19 325 SER A CA 1
ATOM 2523 C C . SER A 1 325 ? -32.069 -1.195 1.835 1.00 75.19 325 SER A C 1
ATOM 2525 O O . SER A 1 325 ? -31.824 -1.726 2.921 1.00 75.19 325 SER A O 1
ATOM 2527 N N . PRO A 1 326 ? -31.690 -1.753 0.671 1.00 75.81 326 PRO A N 1
ATOM 2528 C CA . PRO A 1 326 ? -30.923 -2.988 0.622 1.00 75.81 326 PRO A CA 1
ATOM 2529 C C . PRO A 1 326 ? -29.601 -2.780 1.359 1.00 75.81 326 PRO A C 1
ATOM 2531 O O . PRO A 1 326 ? -28.858 -1.846 1.056 1.00 75.81 326 PRO A O 1
ATOM 2534 N N . LEU A 1 327 ? -29.337 -3.642 2.343 1.00 72.62 327 LEU A N 1
ATOM 2535 C CA . LEU A 1 327 ? -28.073 -3.660 3.070 1.00 72.62 327 LEU A CA 1
ATOM 2536 C C . LEU A 1 327 ? -26.936 -3.799 2.039 1.00 72.62 327 LEU A C 1
ATOM 2538 O O . LEU A 1 327 ? -27.056 -4.652 1.148 1.00 72.62 327 LEU A O 1
ATOM 2542 N N . PRO A 1 328 ? -25.877 -2.970 2.104 1.00 73.25 328 PRO A N 1
ATOM 2543 C CA . PRO A 1 328 ? -24.749 -3.095 1.192 1.00 73.25 328 PRO A CA 1
ATOM 2544 C C . PRO A 1 328 ? -24.233 -4.534 1.226 1.00 73.25 328 PRO A C 1
ATOM 2546 O O . PRO A 1 328 ? -24.104 -5.138 2.292 1.00 73.25 328 PRO A O 1
ATOM 2549 N N . SER A 1 329 ? -24.014 -5.102 0.038 1.00 79.56 329 SER A N 1
ATOM 2550 C CA . SER A 1 329 ? -23.493 -6.461 -0.087 1.00 79.56 329 SER A CA 1
ATOM 2551 C C . SER A 1 329 ? -22.183 -6.560 0.702 1.00 79.56 329 SER A C 1
ATOM 2553 O O . SER A 1 329 ? -21.338 -5.680 0.536 1.00 79.56 329 SER A O 1
ATOM 2555 N N . PRO A 1 330 ? -21.964 -7.616 1.507 1.00 77.75 330 PRO A N 1
ATOM 2556 C CA . PRO A 1 330 ? -20.735 -7.776 2.291 1.00 77.75 330 PRO A CA 1
ATOM 2557 C C . PRO A 1 330 ? -19.458 -7.777 1.431 1.00 77.75 330 PRO A C 1
ATOM 2559 O O . PRO A 1 330 ? -18.366 -7.576 1.953 1.00 77.75 330 PRO A O 1
ATOM 2562 N N . ASP A 1 331 ? -19.591 -7.965 0.115 1.00 82.50 331 ASP A N 1
ATOM 2563 C CA . ASP A 1 331 ? -18.479 -7.978 -0.834 1.00 82.50 331 ASP A CA 1
ATOM 2564 C C . ASP A 1 331 ? -18.197 -6.616 -1.505 1.00 82.50 331 ASP A C 1
ATOM 2566 O O . ASP A 1 331 ? -17.233 -6.502 -2.269 1.00 82.50 331 ASP A O 1
ATOM 2570 N N . SER A 1 332 ? -19.009 -5.574 -1.277 1.00 87.00 332 SER A N 1
ATOM 2571 C CA . SER A 1 332 ? -18.773 -4.267 -1.905 1.00 87.00 332 SER A CA 1
ATOM 2572 C C . SER A 1 332 ? -17.665 -3.501 -1.182 1.00 87.00 332 SER A C 1
ATOM 2574 O O . SER A 1 332 ? -17.869 -3.004 -0.079 1.00 87.00 332 SER A O 1
ATOM 2576 N N . LEU A 1 333 ? -16.500 -3.367 -1.821 1.00 90.75 333 LEU A N 1
ATOM 2577 C CA . LEU A 1 333 ? -15.414 -2.514 -1.326 1.00 90.75 333 LEU A CA 1
ATOM 2578 C C . LEU A 1 333 ? -15.753 -1.031 -1.505 1.00 90.75 333 LEU A C 1
ATOM 2580 O O . LEU A 1 333 ? -16.238 -0.637 -2.571 1.00 90.75 333 LEU A O 1
ATOM 2584 N N . THR A 1 334 ? -15.373 -0.202 -0.532 1.00 93.81 334 THR A N 1
ATOM 2585 C CA . THR A 1 334 ? -15.423 1.262 -0.655 1.00 93.81 334 THR A CA 1
ATOM 2586 C C . THR A 1 334 ? -14.579 1.778 -1.820 1.00 93.81 334 THR A C 1
ATOM 2588 O O . THR A 1 334 ? -13.591 1.166 -2.237 1.00 93.81 334 THR A O 1
ATOM 2591 N N . THR A 1 335 ? -14.919 2.966 -2.325 1.00 95.31 335 THR A N 1
ATOM 2592 C CA . THR A 1 335 ? -14.164 3.647 -3.390 1.00 95.31 335 THR A CA 1
ATOM 2593 C C . THR A 1 335 ? -12.683 3.817 -3.034 1.00 95.31 335 THR A C 1
ATOM 2595 O O . THR A 1 335 ? -11.811 3.633 -3.890 1.00 95.31 335 THR A O 1
ATOM 2598 N N . ASN A 1 336 ? -12.377 4.108 -1.765 1.00 95.75 336 ASN A N 1
ATOM 2599 C CA . ASN A 1 336 ? -11.005 4.241 -1.274 1.00 95.75 336 ASN A CA 1
ATOM 2600 C C . ASN A 1 336 ? -10.262 2.898 -1.300 1.00 95.75 336 ASN A C 1
ATOM 2602 O O . ASN A 1 336 ? -9.153 2.832 -1.835 1.00 95.75 336 ASN A O 1
ATOM 2606 N N . ALA A 1 337 ? -10.889 1.808 -0.841 1.00 96.81 337 ALA A N 1
ATOM 2607 C CA . ALA A 1 337 ? -10.307 0.467 -0.918 1.00 96.81 337 ALA A CA 1
ATOM 2608 C C . ALA A 1 337 ? -10.078 0.009 -2.369 1.00 96.81 337 ALA A C 1
ATOM 2610 O O . ALA A 1 337 ? -9.024 -0.544 -2.691 1.00 96.81 337 ALA A O 1
ATOM 2611 N N . GLN A 1 338 ? -11.023 0.279 -3.275 1.00 97.06 338 GLN A N 1
ATOM 2612 C CA . GLN A 1 338 ? -10.862 -0.020 -4.702 1.00 97.06 338 GLN A CA 1
ATOM 2613 C C . GLN A 1 338 ? -9.690 0.762 -5.311 1.00 97.06 338 GLN A C 1
ATOM 2615 O O . GLN A 1 338 ? -8.839 0.181 -5.989 1.00 97.06 338 GLN A O 1
ATOM 2620 N N . THR A 1 339 ? -9.602 2.064 -5.019 1.00 97.81 339 THR A N 1
ATOM 2621 C CA . THR A 1 339 ? -8.495 2.928 -5.458 1.00 97.81 339 THR A CA 1
ATOM 2622 C C . THR A 1 339 ? -7.154 2.415 -4.939 1.00 97.81 339 THR A C 1
ATOM 2624 O O . THR A 1 339 ? -6.189 2.323 -5.703 1.00 97.81 339 THR A O 1
ATOM 2627 N N . ALA A 1 340 ? -7.098 2.004 -3.672 1.00 97.94 340 ALA A N 1
ATOM 2628 C CA . ALA A 1 340 ? -5.907 1.423 -3.071 1.00 97.94 340 ALA A CA 1
ATOM 2629 C C . ALA A 1 340 ? -5.477 0.132 -3.776 1.00 97.94 340 ALA A C 1
ATOM 2631 O O . ALA A 1 340 ? -4.301 -0.011 -4.104 1.00 97.94 340 ALA A O 1
ATOM 2632 N N . LEU A 1 341 ? -6.412 -0.775 -4.092 1.00 98.06 341 LEU A N 1
ATOM 2633 C CA . LEU A 1 341 ? -6.107 -1.987 -4.859 1.00 98.06 341 LEU A CA 1
ATOM 2634 C C . LEU A 1 341 ? -5.523 -1.656 -6.236 1.00 98.06 341 LEU A C 1
ATOM 2636 O O . LEU A 1 341 ? -4.536 -2.268 -6.637 1.00 98.06 341 LEU A O 1
ATOM 2640 N N . ILE A 1 342 ? -6.073 -0.669 -6.947 1.00 98.31 342 ILE A N 1
ATOM 2641 C CA . ILE A 1 342 ? -5.567 -0.252 -8.264 1.00 98.31 342 ILE A CA 1
ATOM 2642 C C . ILE A 1 342 ? -4.119 0.245 -8.167 1.00 98.31 342 ILE A C 1
ATOM 2644 O O . ILE A 1 342 ? -3.266 -0.174 -8.955 1.00 98.31 342 ILE A O 1
ATOM 2648 N N . LEU A 1 343 ? -3.825 1.121 -7.202 1.00 98.31 343 LEU A N 1
ATOM 2649 C CA . LEU A 1 343 ? -2.473 1.643 -6.982 1.00 98.31 343 LEU A CA 1
ATOM 2650 C C . LEU A 1 343 ? -1.510 0.532 -6.536 1.00 98.31 343 LEU A C 1
ATOM 2652 O O . LEU A 1 343 ? -0.395 0.437 -7.054 1.00 98.31 343 LEU A O 1
ATOM 2656 N N . ARG A 1 344 ? -1.962 -0.378 -5.665 1.00 98.19 344 ARG A N 1
ATOM 2657 C CA . ARG A 1 344 ? -1.164 -1.517 -5.202 1.00 98.19 344 ARG A CA 1
ATOM 2658 C C . ARG A 1 344 ? -0.827 -2.483 -6.330 1.00 98.19 344 ARG A C 1
ATOM 2660 O O . ARG A 1 344 ? 0.315 -2.927 -6.425 1.00 98.19 344 ARG A O 1
ATOM 2667 N N . ILE A 1 345 ? -1.779 -2.757 -7.226 1.00 98.62 345 ILE A N 1
ATOM 2668 C CA . ILE A 1 345 ? -1.558 -3.560 -8.435 1.00 98.62 345 ILE A CA 1
ATOM 2669 C C . ILE A 1 345 ? -0.468 -2.925 -9.299 1.00 98.62 345 ILE A C 1
ATOM 2671 O O . ILE A 1 345 ? 0.443 -3.632 -9.736 1.00 98.62 345 ILE A O 1
ATOM 2675 N N . LYS A 1 346 ? -0.522 -1.604 -9.532 1.00 98.31 346 LYS A N 1
ATOM 2676 C CA . LYS A 1 346 ? 0.511 -0.889 -10.302 1.00 98.31 346 LYS A CA 1
ATOM 2677 C C . LYS A 1 346 ? 1.891 -1.046 -9.656 1.00 98.31 346 LYS A C 1
ATOM 2679 O O . LYS A 1 346 ? 2.822 -1.477 -10.336 1.00 98.31 346 LYS A O 1
ATOM 2684 N N . ALA A 1 347 ? 1.996 -0.800 -8.350 1.00 97.94 347 ALA A N 1
ATOM 2685 C CA . ALA A 1 347 ? 3.251 -0.915 -7.609 1.00 97.94 347 ALA A CA 1
ATOM 2686 C C . ALA A 1 347 ? 3.813 -2.352 -7.613 1.00 97.94 347 ALA A C 1
ATOM 2688 O O . ALA A 1 347 ? 4.981 -2.575 -7.926 1.00 97.94 347 ALA A O 1
ATOM 2689 N N . GLN A 1 348 ? 2.978 -3.360 -7.340 1.00 98.38 348 GLN A N 1
ATOM 2690 C CA . GLN A 1 348 ? 3.384 -4.771 -7.355 1.00 98.38 348 GLN A CA 1
ATOM 2691 C C . GLN A 1 348 ? 3.796 -5.245 -8.752 1.00 98.38 348 GLN A C 1
ATOM 2693 O O . GLN A 1 348 ? 4.742 -6.020 -8.879 1.00 98.38 348 GLN A O 1
ATOM 2698 N N . THR A 1 349 ? 3.119 -4.770 -9.799 1.00 98.19 349 THR A N 1
ATOM 2699 C CA . THR A 1 349 ? 3.487 -5.050 -11.194 1.00 98.19 349 THR A CA 1
ATOM 2700 C C . THR A 1 349 ? 4.858 -4.457 -11.520 1.00 98.19 349 THR A C 1
ATOM 2702 O O . THR A 1 349 ? 5.674 -5.130 -12.141 1.00 98.19 349 THR A O 1
ATOM 2705 N N . ALA A 1 350 ? 5.141 -3.232 -11.067 1.00 96.75 350 ALA A N 1
ATOM 2706 C CA . ALA A 1 350 ? 6.443 -2.586 -11.244 1.00 96.75 350 ALA A CA 1
ATOM 2707 C C . ALA A 1 350 ? 7.576 -3.272 -10.452 1.00 96.75 350 ALA A C 1
ATOM 2709 O O . ALA A 1 350 ? 8.723 -3.253 -10.893 1.00 96.75 350 ALA A O 1
ATOM 2710 N N . LEU A 1 351 ? 7.244 -3.922 -9.330 1.00 96.81 351 LEU A N 1
ATOM 2711 C CA . LEU A 1 351 ? 8.139 -4.783 -8.542 1.00 96.81 351 LEU A CA 1
ATOM 2712 C C . LEU A 1 351 ? 8.247 -6.223 -9.075 1.00 96.81 351 LEU A C 1
ATOM 2714 O O . LEU A 1 351 ? 8.826 -7.075 -8.401 1.00 96.81 351 LEU A O 1
ATOM 2718 N N . SER A 1 352 ? 7.632 -6.541 -10.218 1.00 97.38 352 SER A N 1
ATOM 2719 C CA . SER A 1 352 ? 7.563 -7.906 -10.765 1.00 97.38 352 SER A CA 1
ATOM 2720 C C . SER A 1 352 ? 6.937 -8.942 -9.807 1.00 97.38 352 SER A C 1
ATOM 2722 O O . SER A 1 352 ? 7.142 -10.149 -9.942 1.00 97.38 352 SER A O 1
ATOM 2724 N N . LYS A 1 353 ? 6.112 -8.503 -8.844 1.00 97.94 353 LYS A N 1
ATOM 2725 C CA . LYS A 1 353 ? 5.357 -9.352 -7.901 1.00 97.94 353 LYS A CA 1
ATOM 2726 C C . LYS A 1 353 ? 4.037 -9.819 -8.525 1.00 97.94 353 LYS A C 1
ATOM 2728 O O . LYS A 1 353 ? 2.941 -9.510 -8.056 1.00 97.94 353 LYS A O 1
ATOM 2733 N N . TRP A 1 354 ? 4.142 -10.578 -9.618 1.00 97.94 354 TRP A N 1
ATOM 2734 C CA . TRP A 1 354 ? 3.010 -10.932 -10.488 1.00 97.94 354 TRP A CA 1
ATOM 2735 C C . TRP A 1 354 ? 1.872 -11.674 -9.773 1.00 97.94 354 TRP A C 1
ATOM 2737 O O . TRP A 1 354 ? 0.705 -11.475 -10.102 1.00 97.94 354 TRP A O 1
ATOM 2747 N N . LYS A 1 355 ? 2.191 -12.549 -8.808 1.00 98.06 355 LYS A N 1
ATOM 2748 C CA . LYS A 1 355 ? 1.188 -13.351 -8.086 1.00 98.06 355 LYS A CA 1
ATOM 2749 C C . LYS A 1 355 ? 0.295 -12.461 -7.224 1.00 98.06 355 LYS A C 1
ATOM 2751 O O . LYS A 1 355 ? -0.923 -12.598 -7.284 1.00 98.06 355 LYS A O 1
ATOM 2756 N N . GLN A 1 356 ? 0.901 -11.551 -6.468 1.00 97.94 356 GLN A N 1
ATOM 2757 C CA . GLN A 1 356 ? 0.199 -10.591 -5.624 1.00 97.94 356 GLN A CA 1
ATOM 2758 C C . GLN A 1 356 ? -0.641 -9.638 -6.485 1.00 97.94 356 GLN A C 1
ATOM 2760 O O . GLN A 1 356 ? -1.835 -9.495 -6.233 1.00 97.94 356 GLN A O 1
ATOM 2765 N N . ALA A 1 357 ? -0.075 -9.126 -7.587 1.00 98.31 357 ALA A N 1
ATOM 2766 C CA . ALA A 1 357 ? -0.793 -8.215 -8.482 1.00 98.31 357 ALA A CA 1
ATOM 2767 C C . ALA A 1 357 ? -2.048 -8.876 -9.078 1.00 98.31 357 ALA A C 1
ATOM 2769 O O . ALA A 1 357 ? -3.118 -8.270 -9.136 1.00 98.31 357 ALA A O 1
ATOM 2770 N N . LYS A 1 358 ? -1.955 -10.159 -9.462 1.00 98.38 358 LYS A N 1
ATOM 2771 C CA . LYS A 1 358 ? -3.117 -10.939 -9.913 1.00 98.38 358 LYS A CA 1
ATOM 2772 C C . LYS A 1 358 ? -4.137 -11.173 -8.799 1.00 98.38 358 LYS A C 1
ATOM 2774 O O . LYS A 1 358 ? -5.334 -11.155 -9.072 1.00 98.38 358 LYS A O 1
ATOM 2779 N N . GLN A 1 359 ? -3.704 -11.433 -7.566 1.00 98.19 359 GLN A N 1
ATOM 2780 C CA . GLN A 1 359 ? -4.624 -11.604 -6.435 1.00 98.19 359 GLN A CA 1
ATOM 2781 C C . GLN A 1 359 ? -5.427 -10.326 -6.182 1.00 98.19 359 GLN A C 1
ATOM 2783 O O . GLN A 1 359 ? -6.646 -10.403 -6.045 1.00 98.19 359 GLN A O 1
ATOM 2788 N N . ASP A 1 360 ? -4.772 -9.168 -6.200 1.00 98.31 360 ASP A N 1
ATOM 2789 C CA . ASP A 1 360 ? -5.431 -7.876 -6.007 1.00 98.31 360 ASP A CA 1
ATOM 2790 C C . ASP A 1 360 ? -6.369 -7.522 -7.168 1.00 98.31 360 ASP A C 1
ATOM 2792 O O . ASP A 1 360 ? -7.490 -7.077 -6.929 1.00 98.31 360 ASP A O 1
ATOM 2796 N N . ALA A 1 361 ? -5.983 -7.812 -8.417 1.00 98.44 361 ALA A N 1
ATOM 2797 C CA . ALA A 1 361 ? -6.871 -7.637 -9.569 1.00 98.44 361 ALA A CA 1
ATOM 2798 C C . ALA A 1 361 ? -8.138 -8.502 -9.452 1.00 98.44 361 ALA A C 1
ATOM 2800 O O . ALA A 1 361 ? -9.241 -8.025 -9.700 1.00 98.44 361 ALA A O 1
ATOM 2801 N N . ASN A 1 362 ? -8.007 -9.753 -9.000 1.00 98.06 362 ASN A N 1
ATOM 2802 C CA . ASN A 1 362 ? -9.160 -10.621 -8.761 1.00 98.06 362 ASN A CA 1
ATOM 2803 C C . ASN A 1 362 ? -10.040 -10.129 -7.604 1.00 98.06 362 ASN A C 1
ATOM 2805 O O . ASN A 1 362 ? -11.260 -10.247 -7.686 1.00 98.06 362 ASN A O 1
ATOM 2809 N N . LYS A 1 363 ? -9.452 -9.568 -6.537 1.00 97.00 363 LYS A N 1
ATOM 2810 C CA . LYS A 1 363 ? -10.220 -8.925 -5.456 1.00 97.00 363 LYS A CA 1
ATOM 2811 C C . LYS A 1 363 ? -11.030 -7.740 -5.986 1.00 97.00 363 LYS A C 1
ATOM 2813 O O . LYS A 1 363 ? -12.207 -7.631 -5.667 1.00 97.00 363 LYS A O 1
ATOM 2818 N N . LEU A 1 364 ? -10.436 -6.917 -6.851 1.00 97.12 364 LEU A N 1
ATOM 2819 C CA . LEU A 1 364 ? -11.117 -5.785 -7.482 1.00 97.12 364 LEU A CA 1
ATOM 2820 C C . LEU A 1 364 ? -12.298 -6.228 -8.370 1.00 97.12 364 LEU A C 1
ATOM 2822 O O . LEU A 1 364 ? -13.356 -5.607 -8.328 1.00 97.12 364 LEU A O 1
ATOM 2826 N N . ILE A 1 365 ? -12.145 -7.327 -9.122 1.00 97.44 365 ILE A N 1
ATOM 2827 C CA . ILE A 1 365 ? -13.233 -7.920 -9.925 1.00 97.44 365 ILE A CA 1
ATOM 2828 C C . ILE A 1 365 ? -14.381 -8.384 -9.022 1.00 97.44 365 ILE A C 1
ATOM 2830 O O . ILE A 1 365 ? -15.539 -8.071 -9.295 1.00 97.44 365 ILE A O 1
ATOM 2834 N N . LYS A 1 366 ? -14.060 -9.102 -7.935 1.00 96.50 366 LYS A N 1
ATOM 2835 C CA . LYS A 1 366 ? -15.052 -9.602 -6.968 1.00 96.50 366 LYS A CA 1
ATOM 2836 C C . LYS A 1 366 ? -15.831 -8.480 -6.28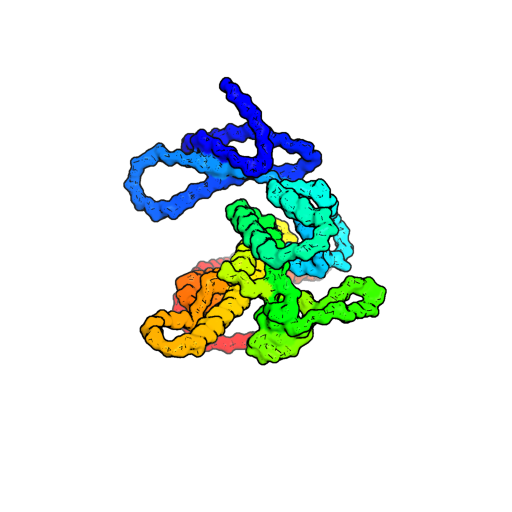6 1.00 96.50 366 LYS A C 1
ATOM 2838 O O . LYS A 1 366 ? -17.019 -8.639 -6.055 1.00 96.50 366 LYS A O 1
ATOM 2843 N N . ALA A 1 367 ? -15.186 -7.342 -6.049 1.00 94.38 367 ALA A N 1
ATOM 2844 C CA . ALA A 1 367 ? -15.808 -6.164 -5.452 1.00 94.38 367 ALA A CA 1
ATOM 2845 C C . ALA A 1 367 ? -16.746 -5.381 -6.394 1.00 94.38 367 ALA A C 1
ATOM 2847 O O . ALA A 1 367 ? -17.189 -4.288 -6.052 1.00 94.38 367 ALA A O 1
ATOM 2848 N N . GLY A 1 368 ? -17.021 -5.899 -7.597 1.00 94.50 368 GLY A N 1
ATOM 2849 C CA . GLY A 1 368 ? -17.940 -5.298 -8.567 1.00 94.50 368 GLY A CA 1
ATOM 2850 C C . GLY A 1 368 ? -17.260 -4.481 -9.667 1.00 94.50 368 GLY A C 1
ATOM 2851 O O . GLY A 1 368 ? -17.884 -4.205 -10.690 1.00 94.50 368 GLY A O 1
ATOM 2852 N N . ASN A 1 369 ? -15.963 -4.173 -9.555 1.00 96.06 369 ASN A N 1
ATOM 2853 C CA . ASN A 1 369 ? -15.229 -3.420 -10.576 1.00 96.06 369 ASN A CA 1
ATOM 2854 C C . ASN A 1 369 ? -14.562 -4.356 -11.607 1.00 96.06 369 ASN A C 1
ATOM 2856 O O . ASN A 1 369 ? -13.340 -4.406 -11.793 1.00 96.06 369 ASN A O 1
ATOM 2860 N N . SER A 1 370 ? -15.403 -5.142 -12.284 1.00 97.06 370 SER A N 1
ATOM 2861 C CA . SER A 1 370 ? -14.972 -6.181 -13.231 1.00 97.06 370 SER A CA 1
ATOM 2862 C C . SER A 1 370 ? -14.231 -5.618 -14.448 1.00 97.06 370 SER A C 1
ATOM 2864 O O . SER A 1 370 ? -13.244 -6.203 -14.891 1.00 97.06 370 SER A O 1
ATOM 2866 N N . GLN A 1 371 ? -14.666 -4.474 -14.987 1.00 97.31 371 GLN A N 1
ATOM 2867 C CA . GLN A 1 371 ? -14.053 -3.874 -16.179 1.00 97.31 371 GLN A CA 1
ATOM 2868 C C . GLN A 1 371 ? -12.605 -3.441 -15.916 1.00 97.31 371 GLN A C 1
ATOM 2870 O O . GLN A 1 371 ? -11.691 -3.839 -16.644 1.00 97.31 371 GLN A O 1
ATOM 2875 N N . GLN A 1 372 ? -12.373 -2.673 -14.846 1.00 97.25 372 GLN A N 1
ATOM 2876 C CA . GLN A 1 372 ? -11.034 -2.199 -14.508 1.00 97.25 372 GLN A CA 1
ATOM 2877 C C . GLN A 1 372 ? -10.126 -3.343 -14.054 1.00 97.25 372 GLN A C 1
ATOM 2879 O O . GLN A 1 372 ? -8.963 -3.401 -14.460 1.00 97.25 372 GLN A O 1
ATOM 2884 N N . GLY A 1 373 ? -10.657 -4.283 -13.266 1.00 97.75 373 GLY A N 1
ATOM 2885 C CA . GLY A 1 373 ? -9.921 -5.467 -12.834 1.00 97.75 373 GLY A CA 1
ATOM 2886 C C . GLY A 1 373 ? -9.444 -6.333 -14.005 1.00 97.75 373 GLY A C 1
ATOM 2887 O O . GLY A 1 373 ? -8.265 -6.685 -14.060 1.00 97.75 373 GLY A O 1
ATOM 2888 N N . ASN A 1 374 ? -10.304 -6.590 -14.997 1.00 98.31 374 ASN A N 1
ATOM 2889 C CA . ASN A 1 374 ? -9.929 -7.330 -16.208 1.00 98.31 374 ASN A CA 1
ATOM 2890 C C . ASN A 1 374 ? -8.879 -6.585 -17.050 1.00 98.31 374 ASN A C 1
ATOM 2892 O O . ASN A 1 374 ? -7.918 -7.202 -17.515 1.00 98.31 374 ASN A O 1
ATOM 2896 N N . LYS A 1 375 ? -9.003 -5.256 -17.199 1.00 98.31 375 LYS A N 1
ATOM 2897 C CA . LYS A 1 375 ? -8.004 -4.422 -17.896 1.00 98.31 375 LYS A CA 1
ATOM 2898 C C . LYS A 1 375 ? -6.626 -4.521 -17.232 1.00 98.31 375 LYS A C 1
ATOM 2900 O O . LYS A 1 375 ? -5.613 -4.687 -17.915 1.00 98.31 375 LYS A O 1
ATOM 2905 N N . LEU A 1 376 ? -6.577 -4.449 -15.901 1.00 98.00 376 LEU A N 1
ATOM 2906 C CA . LEU A 1 376 ? -5.335 -4.592 -15.139 1.00 98.00 376 LEU A CA 1
ATOM 2907 C C . LEU A 1 376 ? -4.756 -6.007 -15.255 1.00 98.00 376 LEU A C 1
ATOM 2909 O O . LEU A 1 376 ? -3.552 -6.147 -15.455 1.00 98.00 376 LEU A O 1
ATOM 2913 N N . LEU A 1 377 ? -5.594 -7.046 -15.210 1.00 98.44 377 LEU A N 1
ATOM 2914 C CA . LEU A 1 377 ? -5.162 -8.438 -15.355 1.00 98.44 377 LEU A CA 1
ATOM 2915 C C . LEU A 1 377 ? -4.482 -8.688 -16.709 1.00 98.44 377 LEU A C 1
ATOM 2917 O O . LEU A 1 377 ? -3.386 -9.250 -16.746 1.00 98.44 377 LEU A O 1
ATOM 2921 N N . GLN A 1 378 ? -5.063 -8.191 -17.803 1.00 98.38 378 GLN A N 1
ATOM 2922 C CA . GLN A 1 378 ? -4.446 -8.268 -19.132 1.00 98.38 378 GLN A CA 1
ATOM 2923 C C . GLN A 1 378 ? -3.103 -7.525 -19.189 1.00 98.38 378 GLN A C 1
ATOM 2925 O O . GLN A 1 378 ? -2.132 -8.034 -19.750 1.00 98.38 378 GLN A O 1
ATOM 2930 N N . SER A 1 379 ? -3.021 -6.335 -18.584 1.00 98.00 379 SER A N 1
ATOM 2931 C CA . SER A 1 379 ? -1.776 -5.554 -18.511 1.00 98.00 379 SER A CA 1
ATOM 2932 C C . SER A 1 379 ? -0.666 -6.301 -17.757 1.00 98.00 379 SER A C 1
ATOM 2934 O O . SER A 1 379 ? 0.467 -6.379 -18.238 1.00 98.00 379 SER A O 1
ATOM 2936 N N . ILE A 1 380 ? -1.001 -6.926 -16.620 1.00 98.19 380 ILE A N 1
ATOM 2937 C CA . ILE A 1 380 ? -0.083 -7.766 -15.835 1.00 98.19 380 ILE A CA 1
ATOM 2938 C C . ILE A 1 380 ? 0.452 -8.924 -16.686 1.00 98.19 380 ILE A C 1
ATOM 2940 O O . ILE A 1 380 ? 1.650 -9.203 -16.671 1.00 98.19 380 ILE A O 1
ATOM 2944 N N . GLU A 1 381 ? -0.417 -9.610 -17.429 1.00 98.31 381 GLU A N 1
ATOM 2945 C CA . GLU A 1 381 ? -0.028 -10.760 -18.252 1.00 98.31 381 GLU A CA 1
ATOM 2946 C C . GLU A 1 381 ? 0.876 -10.374 -19.417 1.00 98.31 381 GLU A C 1
ATOM 2948 O O . GLU A 1 381 ? 1.890 -11.038 -19.638 1.00 98.31 381 GLU A O 1
ATOM 2953 N N . ARG A 1 382 ? 0.577 -9.264 -20.101 1.00 98.25 382 ARG A N 1
ATOM 2954 C CA . ARG A 1 382 ? 1.441 -8.727 -21.160 1.00 98.25 382 ARG A CA 1
ATOM 2955 C C . ARG A 1 382 ? 2.837 -8.396 -20.629 1.00 98.25 382 ARG A C 1
ATOM 2957 O O . ARG A 1 382 ? 3.819 -8.877 -21.188 1.00 98.25 382 ARG A O 1
ATOM 2964 N N . LYS A 1 383 ? 2.933 -7.644 -19.523 1.00 97.69 383 LYS A N 1
ATOM 2965 C CA . LYS A 1 383 ? 4.226 -7.274 -18.913 1.00 97.69 383 LYS A CA 1
ATOM 2966 C C . LYS A 1 383 ? 5.019 -8.493 -18.444 1.00 97.69 383 LYS A C 1
ATOM 2968 O O . LYS A 1 383 ? 6.221 -8.567 -18.681 1.00 97.69 383 LYS A O 1
ATOM 2973 N N . ARG A 1 384 ? 4.348 -9.477 -17.839 1.00 97.81 384 ARG A N 1
ATOM 2974 C CA . ARG A 1 384 ? 4.979 -10.735 -17.424 1.00 97.81 384 ARG A CA 1
ATOM 2975 C C . ARG A 1 384 ? 5.546 -11.511 -18.615 1.00 97.81 384 ARG A C 1
ATOM 2977 O O . ARG A 1 384 ? 6.665 -12.006 -18.531 1.00 97.81 384 ARG A O 1
ATOM 2984 N N . ASN A 1 385 ? 4.783 -11.643 -19.700 1.00 97.81 385 ASN A N 1
ATOM 2985 C CA . ASN A 1 385 ? 5.230 -12.374 -20.887 1.00 97.81 385 ASN A CA 1
ATOM 2986 C C . ASN A 1 385 ? 6.422 -11.682 -21.557 1.00 97.81 385 ASN A C 1
ATOM 2988 O O . ASN A 1 385 ? 7.367 -12.362 -21.946 1.00 97.81 385 ASN A O 1
ATOM 2992 N N . LEU A 1 386 ? 6.410 -10.348 -21.624 1.00 97.38 386 LEU A N 1
ATOM 2993 C CA . LEU A 1 386 ? 7.534 -9.562 -22.134 1.00 97.38 386 LEU A CA 1
ATOM 2994 C C . LEU A 1 386 ? 8.796 -9.763 -21.282 1.00 97.38 386 LEU A C 1
ATOM 2996 O O . LEU A 1 386 ? 9.859 -10.030 -21.835 1.00 97.38 386 LEU A O 1
ATOM 3000 N N . ALA A 1 387 ? 8.680 -9.721 -19.950 1.00 96.12 387 ALA A N 1
ATOM 3001 C CA . ALA A 1 387 ? 9.808 -9.994 -19.055 1.00 96.12 387 ALA A CA 1
ATOM 3002 C C . ALA A 1 387 ? 10.394 -11.401 -19.285 1.00 96.12 387 ALA A C 1
ATOM 3004 O O . ALA A 1 387 ? 11.597 -11.545 -19.468 1.00 96.12 387 ALA A O 1
ATOM 3005 N N . LEU A 1 388 ? 9.542 -12.429 -19.399 1.00 96.88 388 LEU A N 1
ATOM 3006 C CA . LEU A 1 388 ? 9.983 -13.800 -19.692 1.00 96.88 388 LEU A CA 1
ATOM 3007 C C . LEU A 1 388 ? 10.672 -13.933 -21.061 1.00 96.88 388 LEU A C 1
ATOM 3009 O O . LEU A 1 388 ? 11.599 -14.730 -21.210 1.00 96.88 388 LEU A O 1
ATOM 3013 N N . GLN A 1 389 ? 10.224 -13.185 -22.073 1.00 97.81 389 GLN A N 1
ATOM 3014 C CA . GLN A 1 389 ? 10.869 -13.160 -23.388 1.00 97.81 389 GLN A CA 1
ATOM 3015 C C . GLN A 1 389 ? 12.254 -12.506 -23.327 1.00 97.81 389 GLN A C 1
ATOM 3017 O O . GLN A 1 389 ? 13.196 -13.039 -23.919 1.00 97.81 389 GLN A O 1
ATOM 3022 N N . LEU A 1 390 ? 12.391 -11.398 -22.592 1.00 96.12 390 LEU A N 1
ATOM 3023 C CA . LEU A 1 390 ? 13.679 -10.740 -22.365 1.00 96.12 390 LEU A CA 1
ATOM 3024 C C . LEU A 1 390 ? 14.646 -11.654 -21.607 1.00 96.12 390 LEU A C 1
ATOM 3026 O O . LEU A 1 390 ? 15.774 -11.833 -22.060 1.00 96.12 390 LEU A O 1
ATOM 3030 N N . ASP A 1 391 ? 14.189 -12.313 -20.541 1.00 95.81 391 ASP A N 1
ATOM 3031 C CA . ASP A 1 391 ? 14.997 -13.272 -19.778 1.00 95.81 391 ASP A CA 1
ATOM 3032 C C . ASP A 1 391 ? 15.454 -14.443 -20.659 1.00 95.81 391 ASP A C 1
ATOM 3034 O O . ASP A 1 391 ? 16.624 -14.827 -20.646 1.00 95.81 391 ASP A O 1
ATOM 3038 N N . LYS A 1 392 ? 14.557 -14.985 -21.496 1.00 97.75 392 LYS A N 1
ATOM 3039 C CA . LYS A 1 392 ? 14.896 -16.048 -22.456 1.00 97.75 392 LYS A CA 1
ATOM 3040 C C . LYS A 1 392 ? 15.948 -15.581 -23.465 1.00 97.75 392 LYS A C 1
ATOM 3042 O O . LYS A 1 392 ? 16.854 -16.346 -23.798 1.00 97.75 392 LYS A O 1
ATOM 3047 N N . ARG A 1 393 ? 15.837 -14.347 -23.969 1.00 97.69 393 ARG A N 1
ATOM 3048 C CA . ARG A 1 393 ? 16.812 -13.759 -24.901 1.00 97.69 393 ARG A CA 1
ATOM 3049 C C . ARG A 1 393 ? 18.169 -13.556 -24.226 1.00 97.69 393 ARG A C 1
ATOM 3051 O O . ARG A 1 393 ? 19.180 -13.939 -24.810 1.00 97.69 393 ARG A O 1
ATOM 3058 N N . LEU A 1 394 ? 18.183 -13.028 -23.004 1.00 97.12 394 LEU A N 1
ATOM 3059 C CA . LEU A 1 394 ? 19.396 -12.837 -22.213 1.00 97.12 394 LEU A CA 1
ATOM 3060 C C . LEU A 1 394 ? 20.090 -14.173 -21.926 1.00 97.12 394 LEU A C 1
ATOM 3062 O O . LEU A 1 394 ? 21.290 -14.300 -22.149 1.00 97.12 394 LEU A O 1
ATOM 3066 N N . ALA A 1 395 ? 19.334 -15.198 -21.523 1.00 97.62 395 ALA A N 1
ATOM 3067 C CA . ALA A 1 395 ? 19.868 -16.537 -21.291 1.00 97.62 395 ALA A CA 1
ATOM 3068 C C . ALA A 1 395 ? 20.523 -17.118 -22.556 1.00 97.62 395 ALA A C 1
ATOM 3070 O O . ALA A 1 395 ? 21.644 -17.617 -22.493 1.00 97.62 395 ALA A O 1
ATOM 3071 N N . LYS A 1 396 ? 19.875 -16.985 -23.725 1.00 97.69 396 LYS A N 1
ATOM 3072 C CA . LYS A 1 396 ? 20.466 -17.390 -25.013 1.00 97.69 396 LYS A CA 1
ATOM 3073 C C . LYS A 1 396 ? 21.776 -16.647 -25.303 1.00 97.69 396 LYS A C 1
ATOM 3075 O O . LYS A 1 396 ? 22.743 -17.272 -25.730 1.00 97.69 396 LYS A O 1
ATOM 3080 N N . GLN A 1 397 ? 21.821 -15.333 -25.073 1.00 97.44 397 GLN A N 1
ATOM 3081 C CA . GLN A 1 397 ? 23.027 -14.523 -25.280 1.00 97.44 397 GLN A CA 1
ATOM 3082 C C . GLN A 1 397 ? 24.161 -14.930 -24.334 1.00 97.44 397 GLN A C 1
ATOM 3084 O O . GLN A 1 397 ? 25.294 -15.087 -24.781 1.00 97.44 397 GLN A O 1
ATOM 3089 N N . MET A 1 398 ? 23.858 -15.176 -23.057 1.00 97.31 398 MET A N 1
ATOM 3090 C CA . MET A 1 398 ? 24.831 -15.683 -22.090 1.00 97.31 398 MET A CA 1
ATOM 3091 C C . MET A 1 398 ? 25.364 -17.064 -22.485 1.00 97.31 398 MET A C 1
ATOM 3093 O O . MET A 1 398 ? 26.571 -17.276 -22.441 1.00 97.31 398 MET A O 1
ATOM 3097 N N . CYS A 1 399 ? 24.507 -17.986 -22.938 1.00 97.44 399 CYS A N 1
ATOM 3098 C CA . CYS A 1 399 ? 24.953 -19.291 -23.433 1.00 97.44 399 CYS A CA 1
ATOM 3099 C C . CYS A 1 399 ? 25.895 -19.161 -24.637 1.00 97.44 399 CYS A C 1
ATOM 3101 O O . CYS A 1 399 ? 26.944 -19.801 -24.646 1.00 97.44 399 CYS A O 1
ATOM 3103 N N . ARG A 1 400 ? 25.561 -18.306 -25.615 1.00 97.81 400 ARG A N 1
ATOM 3104 C CA . ARG A 1 400 ? 26.426 -18.029 -26.775 1.00 97.81 400 ARG A CA 1
ATOM 3105 C C . ARG A 1 400 ? 27.772 -17.434 -26.350 1.00 97.81 400 ARG A C 1
ATOM 3107 O O . ARG A 1 400 ? 28.802 -17.860 -26.858 1.00 97.81 400 ARG A O 1
ATOM 3114 N N . LEU A 1 401 ? 27.774 -16.508 -25.387 1.00 97.12 401 LEU A N 1
ATOM 3115 C CA . LEU A 1 401 ? 28.995 -15.899 -24.849 1.00 97.12 401 LEU A CA 1
ATOM 3116 C C . LEU A 1 401 ? 29.886 -16.920 -24.125 1.00 97.12 401 LEU A C 1
ATOM 3118 O O . LEU A 1 401 ? 31.106 -16.918 -24.288 1.00 97.12 401 LEU A O 1
ATOM 3122 N N . VAL A 1 402 ? 29.289 -17.806 -23.325 1.00 97.81 402 VAL A N 1
ATOM 3123 C CA . VAL A 1 402 ? 30.026 -18.886 -22.655 1.00 97.81 402 VAL A CA 1
ATOM 3124 C C . VAL A 1 402 ? 30.612 -19.838 -23.695 1.00 97.81 402 VAL A C 1
ATOM 3126 O O . VAL A 1 402 ? 31.803 -20.115 -23.637 1.00 97.81 402 VAL A O 1
ATOM 3129 N N . GLN A 1 403 ? 29.826 -20.260 -24.691 1.00 97.31 403 GLN A N 1
ATOM 3130 C CA . GLN A 1 403 ? 30.296 -21.116 -25.785 1.00 97.31 403 GLN A CA 1
ATOM 3131 C C . GLN A 1 403 ? 31.462 -20.485 -26.553 1.00 97.31 403 GLN A C 1
ATOM 3133 O O . GLN A 1 403 ? 32.489 -21.135 -26.721 1.00 97.31 403 GLN A O 1
ATOM 3138 N N . SER A 1 404 ? 31.358 -19.213 -26.958 1.00 96.94 404 SER A N 1
ATOM 3139 C CA . SER A 1 404 ? 32.440 -18.528 -27.679 1.00 96.94 404 SER A CA 1
ATOM 3140 C C . SER A 1 404 ? 33.714 -18.425 -26.838 1.00 96.94 404 SER A C 1
ATOM 3142 O O . SER A 1 404 ? 34.816 -18.633 -27.347 1.00 96.94 404 SER A O 1
ATOM 3144 N N . THR A 1 405 ? 33.573 -18.160 -25.537 1.00 96.12 405 THR A N 1
ATOM 3145 C CA . THR A 1 405 ? 34.701 -18.091 -24.597 1.00 96.12 405 THR A CA 1
ATOM 3146 C C . THR A 1 405 ? 35.348 -19.466 -24.403 1.00 96.12 405 THR A C 1
ATOM 3148 O O . THR A 1 405 ? 36.572 -19.578 -24.432 1.00 96.12 405 THR A O 1
ATOM 3151 N N . THR A 1 406 ? 34.547 -20.527 -24.264 1.00 96.00 406 THR A N 1
ATOM 3152 C CA . THR A 1 406 ? 35.032 -21.908 -24.122 1.00 96.00 406 THR A CA 1
ATOM 3153 C C . THR A 1 406 ? 35.750 -22.386 -25.380 1.00 96.00 406 THR A C 1
ATOM 3155 O O . THR A 1 406 ? 36.854 -22.914 -25.272 1.00 96.00 406 THR A O 1
ATOM 3158 N N . THR A 1 407 ? 35.188 -22.153 -26.567 1.00 95.56 407 THR A N 1
ATOM 3159 C CA . THR A 1 407 ? 35.842 -22.511 -27.833 1.00 95.56 407 THR A CA 1
ATOM 3160 C C . THR A 1 407 ? 37.167 -21.770 -27.993 1.00 95.56 407 THR A C 1
ATOM 3162 O O . THR A 1 407 ? 38.176 -22.390 -28.309 1.00 95.56 407 THR A O 1
ATOM 3165 N N . THR A 1 408 ? 37.208 -20.470 -27.676 1.00 93.88 408 THR A N 1
ATOM 3166 C CA . THR A 1 408 ? 38.450 -19.675 -27.729 1.00 93.88 408 THR A CA 1
ATOM 3167 C C . THR A 1 408 ? 39.517 -20.216 -26.772 1.00 93.88 408 THR A C 1
ATOM 3169 O O . THR A 1 408 ? 40.690 -20.306 -27.134 1.00 93.88 408 THR A O 1
ATOM 3172 N N . ALA A 1 409 ? 39.127 -20.622 -25.561 1.00 91.81 409 ALA A N 1
ATOM 3173 C CA . ALA A 1 409 ? 40.050 -21.218 -24.598 1.00 91.81 409 ALA A CA 1
ATOM 3174 C C . ALA A 1 409 ? 40.621 -22.558 -25.093 1.00 91.81 409 ALA A C 1
ATOM 3176 O O . ALA A 1 409 ? 41.827 -22.777 -24.984 1.00 91.81 409 ALA A O 1
ATOM 3177 N N . ILE A 1 410 ? 39.784 -23.423 -25.679 1.00 92.06 410 ILE A N 1
ATOM 3178 C CA . ILE A 1 410 ? 40.215 -24.716 -26.236 1.00 92.06 410 ILE A CA 1
ATOM 3179 C C . ILE A 1 410 ? 41.197 -24.502 -27.396 1.00 92.06 410 ILE A C 1
ATOM 3181 O O . ILE A 1 410 ? 42.274 -25.103 -27.406 1.00 92.06 410 ILE A O 1
ATOM 3185 N N . THR A 1 411 ? 40.883 -23.599 -28.329 1.00 90.44 411 THR A N 1
ATOM 3186 C CA . THR A 1 411 ? 41.764 -23.290 -29.464 1.00 90.44 411 THR A CA 1
ATOM 3187 C C . THR A 1 411 ? 43.134 -22.790 -28.995 1.00 90.44 411 THR A C 1
ATOM 3189 O O . THR A 1 411 ? 44.158 -23.286 -29.463 1.00 90.44 411 THR A O 1
ATOM 3192 N N . ASN A 1 412 ? 43.176 -21.902 -27.995 1.00 82.31 412 ASN A N 1
ATOM 3193 C CA . ASN A 1 412 ? 44.435 -21.378 -27.450 1.00 82.31 412 ASN A CA 1
ATOM 3194 C C . ASN A 1 412 ? 45.280 -22.442 -26.726 1.00 82.31 412 ASN A C 1
ATOM 3196 O O . ASN A 1 412 ? 46.505 -22.331 -26.681 1.00 82.31 412 ASN A O 1
ATOM 3200 N N . THR A 1 413 ? 44.660 -23.482 -26.157 1.00 79.12 413 THR A N 1
ATOM 3201 C CA . THR A 1 413 ? 45.414 -24.588 -25.539 1.00 79.12 413 THR A CA 1
ATOM 3202 C C . THR A 1 413 ? 46.058 -25.525 -26.560 1.00 79.12 413 THR A C 1
ATOM 3204 O O . THR A 1 413 ? 47.118 -26.082 -26.279 1.00 79.12 413 THR A O 1
ATOM 3207 N N . HIS A 1 414 ? 45.482 -25.667 -27.757 1.00 72.94 414 HIS A N 1
ATOM 3208 C CA . HIS A 1 414 ? 46.051 -26.525 -28.799 1.00 72.94 414 HIS A CA 1
ATOM 3209 C C . HIS A 1 414 ? 47.215 -25.874 -29.559 1.00 72.94 414 HIS A C 1
ATOM 3211 O O . HIS A 1 414 ? 48.143 -26.574 -29.966 1.00 72.94 414 HIS A O 1
ATOM 3217 N N . THR A 1 415 ? 47.247 -24.546 -29.685 1.00 66.88 415 THR A N 1
ATOM 3218 C CA . THR A 1 415 ? 48.323 -23.840 -30.402 1.00 66.88 415 THR A CA 1
ATOM 3219 C C . THR A 1 415 ? 49.682 -23.856 -29.690 1.00 66.88 415 THR A C 1
ATOM 3221 O O . THR A 1 415 ? 50.698 -23.655 -30.345 1.00 66.88 415 THR A O 1
ATOM 3224 N N . ASN A 1 416 ? 49.746 -24.160 -28.388 1.00 61.62 416 ASN A N 1
ATOM 3225 C CA . ASN A 1 416 ? 51.013 -24.187 -27.639 1.00 61.62 416 ASN A CA 1
ATOM 3226 C C . ASN A 1 416 ? 51.744 -25.544 -27.636 1.00 61.62 416 ASN A C 1
ATOM 3228 O O . ASN A 1 416 ? 52.842 -25.618 -27.093 1.00 61.62 416 ASN A O 1
ATOM 3232 N N . ASN A 1 417 ? 51.186 -26.596 -28.247 1.00 58.88 417 ASN A N 1
ATOM 3233 C CA . ASN A 1 417 ? 51.815 -27.928 -28.301 1.00 58.88 417 ASN A CA 1
ATOM 3234 C C . ASN A 1 417 ? 52.295 -28.350 -29.700 1.00 58.88 417 ASN A C 1
ATOM 3236 O O . ASN A 1 417 ? 52.739 -29.483 -29.868 1.00 58.88 417 ASN A O 1
ATOM 3240 N N . THR A 1 418 ? 52.248 -27.456 -30.692 1.00 55.47 418 THR A N 1
ATOM 3241 C CA . THR A 1 418 ? 52.648 -27.770 -32.077 1.00 55.47 418 THR A CA 1
ATOM 3242 C C . THR A 1 418 ? 53.877 -26.953 -32.477 1.00 55.47 418 THR A C 1
ATOM 3244 O O . THR A 1 418 ? 53.843 -26.133 -33.388 1.00 55.47 418 THR A O 1
ATOM 3247 N N . SER A 1 419 ? 54.972 -27.154 -31.743 1.00 56.12 419 SER A N 1
ATOM 3248 C CA . SER A 1 419 ? 56.323 -26.755 -32.146 1.00 56.12 419 SER A CA 1
ATOM 3249 C C . SER A 1 419 ? 57.202 -28.001 -32.256 1.00 56.12 419 SER A C 1
ATOM 3251 O O . SER A 1 419 ? 58.169 -28.152 -31.516 1.00 56.12 419 SER A O 1
ATOM 3253 N N . ASP A 1 420 ? 56.837 -28.929 -33.133 1.00 53.84 420 ASP A N 1
ATOM 3254 C CA . ASP A 1 420 ? 57.817 -29.811 -33.764 1.00 53.84 420 ASP A CA 1
ATOM 3255 C C . ASP A 1 420 ? 57.275 -30.265 -35.121 1.00 53.84 420 ASP A C 1
ATOM 3257 O O . ASP A 1 420 ? 56.073 -30.475 -35.277 1.00 53.84 420 ASP A O 1
ATOM 3261 N N . GLY A 1 421 ? 58.159 -30.248 -36.111 1.00 57.62 421 GLY A N 1
ATOM 3262 C CA . GLY A 1 421 ? 57.848 -29.970 -37.509 1.00 57.62 421 GLY A CA 1
ATOM 3263 C C . GLY A 1 421 ? 57.065 -31.038 -38.266 1.00 57.62 421 GLY A C 1
ATOM 3264 O O . GLY A 1 421 ? 56.970 -32.193 -37.865 1.00 57.62 421 GLY A O 1
ATOM 3265 N N . THR A 1 422 ? 56.559 -30.651 -39.433 1.00 52.19 422 THR A N 1
ATOM 3266 C CA . THR A 1 422 ? 57.040 -31.135 -40.740 1.00 52.19 422 THR A CA 1
ATOM 3267 C C . THR A 1 422 ? 56.188 -30.528 -41.850 1.00 52.19 422 THR A C 1
ATOM 3269 O O . THR A 1 422 ? 54.975 -30.387 -41.718 1.00 52.19 422 THR A O 1
ATOM 3272 N N . ASP A 1 423 ? 56.876 -30.118 -42.910 1.00 60.25 423 ASP A N 1
ATOM 3273 C CA . ASP A 1 423 ? 56.318 -29.690 -44.184 1.00 60.25 423 ASP A CA 1
ATOM 3274 C C . ASP A 1 423 ? 55.467 -30.820 -44.788 1.00 60.25 423 ASP A C 1
ATOM 3276 O O . ASP A 1 423 ? 55.980 -31.930 -44.923 1.00 60.25 423 ASP A O 1
ATOM 3280 N N . ASP A 1 424 ? 54.219 -30.556 -45.185 1.00 53.81 424 ASP A N 1
ATOM 3281 C CA . ASP A 1 424 ? 53.635 -31.268 -46.328 1.00 53.81 424 ASP A CA 1
ATOM 3282 C C . ASP A 1 424 ? 52.460 -30.507 -46.958 1.00 53.81 424 ASP A C 1
ATOM 3284 O O . ASP A 1 424 ? 51.572 -29.982 -46.280 1.00 53.81 424 ASP A O 1
ATOM 3288 N N . ASP A 1 425 ? 52.511 -30.454 -48.282 1.00 54.19 425 ASP A N 1
ATOM 3289 C CA . ASP A 1 425 ? 51.610 -29.778 -49.204 1.00 54.19 425 ASP A CA 1
ATOM 3290 C C . ASP A 1 425 ? 50.326 -30.600 -49.416 1.00 54.19 425 ASP A C 1
ATOM 3292 O O . ASP A 1 425 ? 50.392 -31.803 -49.664 1.00 54.19 425 ASP A O 1
ATOM 3296 N N . GLY A 1 426 ? 49.139 -29.977 -49.433 1.00 53.12 426 GLY A N 1
ATOM 3297 C CA . GLY A 1 426 ? 47.942 -30.730 -49.835 1.00 53.12 426 GLY A CA 1
ATOM 3298 C C . GLY A 1 426 ? 46.588 -30.044 -49.701 1.00 53.12 426 GLY A C 1
ATOM 3299 O O . GLY A 1 426 ? 45.838 -30.341 -48.783 1.00 53.12 426 GLY A O 1
ATOM 3300 N N . HIS A 1 427 ? 46.296 -29.155 -50.651 1.00 60.00 427 HIS A N 1
ATOM 3301 C CA . HIS A 1 427 ? 44.992 -28.918 -51.298 1.00 60.00 427 HIS A CA 1
ATOM 3302 C C . HIS A 1 427 ? 43.793 -29.794 -50.850 1.00 60.00 427 HIS A C 1
ATOM 3304 O O . HIS A 1 427 ? 43.839 -31.004 -51.059 1.00 60.00 427 HIS A O 1
ATOM 3310 N N . ASP A 1 428 ? 42.683 -29.178 -50.411 1.00 54.34 428 ASP A N 1
ATOM 3311 C CA . ASP A 1 428 ? 41.325 -29.617 -50.794 1.00 54.34 428 ASP A CA 1
ATOM 3312 C C . ASP A 1 428 ? 40.271 -28.517 -50.534 1.00 54.34 428 ASP A C 1
ATOM 3314 O O . ASP A 1 428 ? 40.101 -28.045 -49.408 1.00 54.34 428 ASP A O 1
ATOM 3318 N N . ASP A 1 429 ? 39.570 -28.111 -51.595 1.00 56.69 429 ASP A N 1
ATOM 3319 C CA . ASP A 1 429 ? 38.535 -27.073 -51.609 1.00 56.69 429 ASP A CA 1
ATOM 3320 C C . ASP A 1 429 ? 37.146 -27.714 -51.424 1.00 56.69 429 ASP A C 1
ATOM 3322 O O . ASP A 1 429 ? 36.503 -28.156 -52.379 1.00 56.69 429 ASP A O 1
ATOM 3326 N N . GLY A 1 430 ? 36.659 -27.756 -50.180 1.00 49.50 430 GLY A N 1
ATOM 3327 C CA . GLY A 1 430 ? 35.329 -28.266 -49.830 1.00 49.50 430 GLY A CA 1
ATOM 3328 C C . GLY A 1 430 ? 34.322 -27.155 -49.527 1.00 49.50 430 GLY A C 1
ATOM 3329 O O . GLY A 1 430 ? 34.233 -26.687 -48.395 1.00 49.50 430 GLY A O 1
ATOM 3330 N N . HIS A 1 431 ? 33.527 -26.758 -50.525 1.00 58.00 431 HIS A N 1
ATOM 3331 C CA . HIS A 1 431 ? 32.359 -25.882 -50.366 1.00 58.00 431 HIS A CA 1
ATOM 3332 C C . HIS A 1 431 ? 31.249 -26.564 -49.537 1.00 58.00 431 HIS A C 1
ATOM 3334 O O . HIS A 1 431 ? 30.514 -27.403 -50.056 1.00 58.00 431 HIS A O 1
ATOM 3340 N N . GLY A 1 432 ? 31.109 -26.174 -48.266 1.00 48.38 432 GLY A N 1
ATOM 3341 C CA . GLY A 1 432 ? 29.954 -26.481 -47.415 1.00 48.38 432 GLY A CA 1
ATOM 3342 C C . GLY A 1 432 ? 28.957 -25.321 -47.409 1.00 48.38 432 GLY A C 1
ATOM 3343 O O . GLY A 1 432 ? 29.294 -24.214 -46.998 1.00 48.38 432 GLY A O 1
ATOM 3344 N N . HIS A 1 433 ? 27.761 -25.577 -47.933 1.00 60.50 433 HIS A N 1
ATOM 3345 C CA . HIS A 1 433 ? 26.607 -24.683 -47.968 1.00 60.50 433 HIS A CA 1
ATOM 3346 C C . HIS A 1 433 ? 25.777 -24.963 -46.708 1.00 60.50 433 HIS A C 1
ATOM 3348 O O . HIS A 1 433 ? 25.078 -25.973 -46.665 1.00 60.50 433 HIS A O 1
ATOM 3354 N N . ASP A 1 434 ? 25.920 -24.128 -45.677 1.00 52.25 434 ASP A N 1
ATOM 3355 C CA . ASP A 1 434 ? 25.086 -24.190 -44.473 1.00 52.25 434 ASP A CA 1
ATOM 3356 C C . ASP A 1 434 ? 23.995 -23.115 -44.584 1.00 52.25 434 ASP A C 1
ATOM 3358 O O . ASP A 1 434 ? 24.206 -21.935 -44.293 1.00 52.25 434 ASP A O 1
ATOM 3362 N N . ASP A 1 435 ? 22.840 -23.555 -45.083 1.00 51.47 435 ASP A N 1
ATOM 3363 C CA . ASP A 1 435 ? 21.561 -22.853 -45.040 1.00 51.47 435 ASP A CA 1
ATOM 3364 C C . ASP A 1 435 ? 21.017 -22.895 -43.598 1.00 51.47 435 ASP A C 1
ATOM 3366 O O . ASP A 1 435 ? 20.284 -23.809 -43.218 1.00 51.47 435 ASP A O 1
ATOM 3370 N N . ASP A 1 436 ? 21.394 -21.918 -42.770 1.00 54.53 436 ASP A N 1
ATOM 3371 C CA . ASP A 1 436 ? 20.716 -21.651 -41.495 1.00 54.53 436 ASP A CA 1
ATOM 3372 C C . ASP A 1 436 ? 19.506 -20.728 -41.747 1.00 54.53 436 ASP A C 1
ATOM 3374 O O . ASP A 1 436 ? 19.538 -19.517 -41.501 1.00 54.53 436 ASP A O 1
ATOM 3378 N N . ASP A 1 437 ? 18.429 -21.329 -42.260 1.00 50.34 437 ASP A N 1
ATOM 3379 C CA . ASP A 1 437 ? 17.069 -20.782 -42.267 1.00 50.34 437 ASP A CA 1
ATOM 3380 C C . ASP A 1 437 ? 16.525 -20.723 -40.821 1.00 50.34 437 ASP A C 1
ATOM 3382 O O . ASP A 1 437 ? 15.834 -21.625 -40.341 1.00 50.34 437 ASP A O 1
ATOM 3386 N N . ASP A 1 438 ? 16.843 -19.651 -40.090 1.00 54.19 438 ASP A N 1
ATOM 3387 C CA . ASP A 1 438 ? 16.147 -19.287 -38.847 1.00 54.19 438 ASP A CA 1
ATOM 3388 C C . ASP A 1 438 ? 14.798 -18.615 -39.203 1.00 54.19 438 ASP A C 1
ATOM 3390 O O . ASP A 1 438 ? 14.640 -17.391 -39.151 1.00 54.19 438 ASP A O 1
ATOM 3394 N N . ASP A 1 439 ? 13.810 -19.437 -39.570 1.00 54.50 439 ASP A N 1
ATOM 3395 C CA . ASP A 1 439 ? 12.394 -19.064 -39.654 1.00 54.50 439 ASP A CA 1
ATOM 3396 C C . ASP A 1 439 ? 11.869 -18.643 -38.263 1.00 54.50 439 ASP A C 1
ATOM 3398 O O . ASP A 1 439 ? 11.418 -19.454 -37.445 1.00 54.50 439 ASP A O 1
ATOM 3402 N N . ASP A 1 440 ? 11.901 -17.337 -37.984 1.00 50.34 440 ASP A N 1
ATOM 3403 C CA . ASP A 1 440 ? 11.151 -16.690 -36.902 1.00 50.34 440 ASP A CA 1
ATOM 3404 C C . ASP A 1 440 ? 9.648 -16.633 -37.266 1.00 50.34 440 ASP A C 1
ATOM 3406 O O . ASP A 1 440 ? 9.062 -15.569 -37.488 1.00 50.34 440 ASP A O 1
ATOM 3410 N N . ASP A 1 441 ? 8.993 -17.794 -37.314 1.00 53.69 441 ASP A N 1
ATOM 3411 C CA . ASP A 1 441 ? 7.537 -17.867 -37.421 1.00 53.69 441 ASP A CA 1
ATOM 3412 C C . ASP A 1 441 ? 6.885 -17.296 -36.138 1.00 53.69 441 ASP A C 1
ATOM 3414 O O . ASP A 1 441 ? 7.171 -17.753 -35.018 1.00 53.69 441 ASP A O 1
ATOM 3418 N N . PRO A 1 442 ? 5.970 -16.309 -36.235 1.00 54.47 442 PRO A N 1
ATOM 3419 C CA . PRO A 1 442 ? 5.234 -15.825 -35.077 1.00 54.47 442 PRO A CA 1
ATOM 3420 C C . PRO A 1 442 ? 4.327 -16.943 -34.538 1.00 54.47 442 PRO A C 1
ATOM 3422 O O . PRO A 1 442 ? 3.664 -17.633 -35.314 1.00 54.47 442 PRO A O 1
ATOM 3425 N N . PRO A 1 443 ? 4.213 -17.128 -33.208 1.00 53.56 443 PRO A N 1
ATOM 3426 C CA . PRO A 1 443 ? 3.397 -18.200 -32.663 1.00 53.56 443 PRO A CA 1
ATOM 3427 C C . PRO A 1 443 ? 1.919 -17.935 -32.963 1.00 53.56 443 PRO A C 1
ATOM 3429 O O . PRO A 1 443 ? 1.260 -17.132 -32.296 1.00 53.56 443 PRO A O 1
ATOM 3432 N N . THR A 1 444 ? 1.374 -18.657 -33.940 1.00 48.66 444 THR A N 1
ATOM 3433 C CA . THR A 1 444 ? -0.068 -18.801 -34.109 1.00 48.66 444 THR A CA 1
ATOM 3434 C C . THR A 1 444 ? -0.623 -19.464 -32.853 1.00 48.66 444 THR A C 1
ATOM 3436 O O . THR A 1 444 ? -0.266 -20.596 -32.516 1.00 48.66 444 THR A O 1
ATOM 3439 N N . LEU A 1 445 ? -1.485 -18.746 -32.132 1.00 45.56 445 LEU A N 1
ATOM 3440 C CA . LEU A 1 445 ? -2.211 -19.237 -30.963 1.00 45.56 445 LEU A CA 1
ATOM 3441 C C . LEU A 1 445 ? -3.206 -20.328 -31.385 1.00 45.56 445 LEU A C 1
ATOM 3443 O O . LEU A 1 445 ? -4.400 -20.077 -31.538 1.00 45.56 445 LEU A O 1
ATOM 3447 N N . SER A 1 446 ? -2.713 -21.555 -31.551 1.00 42.72 446 SER A N 1
ATOM 3448 C CA . SER A 1 446 ? -3.557 -22.741 -31.633 1.00 42.72 446 SER A CA 1
ATOM 3449 C C . SER A 1 446 ? -4.009 -23.126 -30.232 1.00 42.72 446 SER A C 1
ATOM 3451 O O . SER A 1 446 ? -3.231 -23.507 -29.356 1.00 42.72 446 SER A O 1
ATOM 3453 N N . THR A 1 447 ? -5.314 -23.027 -30.042 1.00 53.06 447 THR A N 1
ATOM 3454 C CA . THR A 1 447 ? -6.071 -23.602 -28.939 1.00 53.06 447 THR A CA 1
ATOM 3455 C C . THR A 1 447 ? -5.864 -25.125 -28.897 1.00 53.06 447 THR A C 1
ATOM 3457 O O . THR A 1 447 ? -5.683 -25.758 -29.931 1.00 53.06 447 THR A O 1
ATOM 3460 N N . ASN A 1 448 ? -5.959 -25.701 -27.693 1.00 46.31 448 ASN A N 1
ATOM 3461 C CA . ASN A 1 448 ? -5.889 -27.132 -27.352 1.00 46.31 448 ASN A CA 1
ATOM 3462 C C . ASN A 1 448 ? -4.498 -27.792 -27.319 1.00 46.31 448 ASN A C 1
ATOM 3464 O O . ASN A 1 448 ? -4.019 -28.287 -28.327 1.00 46.31 448 ASN A O 1
ATOM 3468 N N . GLN A 1 449 ? -3.955 -27.998 -26.109 1.00 41.12 449 GLN A N 1
ATOM 3469 C CA . GLN A 1 449 ? -3.840 -29.351 -25.535 1.00 41.12 449 GLN A CA 1
ATOM 3470 C C . GLN A 1 449 ? -3.267 -29.369 -24.105 1.00 41.12 449 GLN A C 1
ATOM 3472 O O . GLN A 1 449 ? -2.236 -28.789 -23.789 1.00 41.12 449 GLN A O 1
ATOM 3477 N N . GLN A 1 450 ? -3.991 -30.105 -23.260 1.00 39.09 450 GLN A N 1
ATOM 3478 C CA . GLN A 1 450 ? -3.514 -31.049 -22.245 1.00 39.09 450 GLN A CA 1
ATOM 3479 C C . GLN A 1 450 ? -2.334 -30.659 -21.336 1.00 39.09 450 GLN A C 1
ATOM 3481 O O . GLN A 1 450 ? -1.155 -30.787 -21.656 1.00 39.09 450 GLN A O 1
ATOM 3486 N N . LYS A 1 451 ? -2.712 -30.377 -20.083 1.00 46.22 451 LYS A N 1
ATOM 3487 C CA . LYS A 1 451 ? -1.887 -30.467 -18.874 1.00 46.22 451 LYS A CA 1
ATOM 3488 C C . LYS A 1 451 ? -1.012 -31.733 -18.872 1.00 46.22 451 LYS A C 1
ATOM 3490 O O . LYS A 1 451 ? -1.504 -32.826 -18.599 1.00 46.22 451 LYS A O 1
ATOM 3495 N N . LYS A 1 452 ? 0.301 -31.567 -19.031 1.00 40.16 452 LYS A N 1
ATOM 3496 C CA . LYS A 1 452 ? 1.301 -32.479 -18.458 1.00 40.16 452 LYS A CA 1
ATOM 3497 C C . LYS A 1 452 ? 2.051 -31.742 -17.355 1.00 40.16 452 LYS A C 1
ATOM 3499 O O . LYS A 1 452 ? 2.899 -30.894 -17.609 1.00 40.16 452 LYS A O 1
ATOM 3504 N N . ASN A 1 453 ? 1.706 -32.082 -16.115 1.00 37.81 453 ASN A N 1
ATOM 3505 C CA . ASN A 1 453 ? 2.454 -31.706 -14.922 1.00 37.81 453 ASN A CA 1
ATOM 3506 C C . ASN A 1 453 ? 3.849 -32.340 -14.986 1.00 37.81 453 ASN A C 1
ATOM 3508 O O . ASN A 1 453 ? 4.003 -33.525 -14.700 1.00 37.81 453 ASN A O 1
ATOM 3512 N N . ARG A 1 454 ? 4.872 -31.550 -15.313 1.00 38.31 454 ARG A N 1
ATOM 3513 C CA . ARG A 1 454 ? 6.255 -31.865 -14.947 1.00 38.31 454 ARG A CA 1
ATOM 3514 C C . ARG A 1 454 ? 6.655 -30.965 -13.784 1.00 38.31 454 ARG A C 1
ATOM 3516 O O . ARG A 1 454 ? 6.926 -29.783 -13.965 1.00 38.31 454 ARG A O 1
ATOM 3523 N N . LYS A 1 455 ? 6.635 -31.551 -12.582 1.00 38.62 455 LYS A N 1
ATOM 3524 C CA . LYS A 1 455 ? 7.346 -31.046 -11.404 1.00 38.62 455 LYS A CA 1
ATOM 3525 C C . LYS A 1 455 ? 8.833 -31.023 -11.753 1.00 38.62 455 LYS A C 1
ATOM 3527 O O . LYS A 1 455 ? 9.418 -32.085 -11.941 1.00 38.62 455 LYS A O 1
ATOM 3532 N N . TRP A 1 456 ? 9.417 -29.837 -11.823 1.00 38.69 456 TRP A N 1
ATOM 3533 C CA . TRP A 1 456 ? 10.851 -29.673 -11.642 1.00 38.69 456 TRP A CA 1
ATOM 3534 C C . TRP A 1 456 ? 11.066 -29.367 -10.164 1.00 38.69 456 TRP A C 1
ATOM 3536 O O . TRP A 1 456 ? 10.512 -28.397 -9.651 1.00 38.69 456 TRP A O 1
ATOM 3546 N N . PHE A 1 457 ? 11.775 -30.263 -9.482 1.00 33.88 457 PHE A N 1
ATOM 3547 C CA . PHE A 1 457 ? 12.395 -29.965 -8.199 1.00 33.88 457 PHE A CA 1
ATOM 3548 C C . PHE A 1 457 ? 13.647 -29.134 -8.489 1.00 33.88 457 PHE A C 1
ATOM 3550 O O . PHE A 1 457 ? 14.493 -29.569 -9.269 1.00 33.88 457 PHE A O 1
ATOM 3557 N N . TRP A 1 458 ? 13.715 -27.962 -7.872 1.00 38.81 458 TRP A N 1
ATOM 3558 C CA . TRP A 1 458 ? 14.944 -27.346 -7.393 1.00 38.81 458 TRP A CA 1
ATOM 3559 C C . TRP A 1 458 ? 14.721 -27.054 -5.917 1.00 38.81 458 TRP A C 1
ATOM 3561 O O . TRP A 1 458 ? 13.604 -26.573 -5.601 1.00 38.81 458 TRP A O 1
#

Sequence (458 aa):
MASSLSSFQVGSTVRIRRISASSSATSSETVQNNDNGTGTVRAMVADYDDGDGNDDDNNDNNNDENAMYTLFVEPTSVQPIAPCSTRDFLIVPNITDSNSNTNNNTPEVIVSRKDIQQLLPFEQQLIDETDTTTSHYRNDDTDHTSVEIWKERGDALLRLGDASAAASYYERGLFQSSRVTVGGTVVISLDGFPKIADVDCIDTSQQVQQQDQDQQQQLLDISIVDTGEERTISRSDVLLGIWENDTQQLQERMLLNLSRCMLQLADIESNEFVVQSNNNRTKYLKAAVLATTLVVTLASFHDTQQQQQQQQQLQTYGQQTSSSSPLPSPDSLTTNAQTALILRIKAQTALSKWKQAKQDANKLIKAGNSQQGNKLLQSIERKRNLALQLDKRLAKQMCRLVQSTTTTAITNTHTNNTSDGTDDDGHDDGHGHDDDDDDDDPPTLSTNQQKKNRKWFW

Radius of gyration: 31.44 Å; chains: 1; bounding box: 100×85×84 Å